Protein AF-0000000078662133 (afdb_homodimer)

Solvent-accessible surface area (backbone atoms only — not comparable to full-atom values): 22809 Å² total; per-residue (Å²): 110,81,47,69,67,54,54,50,53,50,49,49,54,53,48,51,54,55,57,62,44,44,64,54,51,42,32,50,21,58,50,67,66,34,52,68,65,37,36,65,44,33,49,70,75,31,78,30,84,94,81,40,60,20,39,66,54,44,32,52,52,50,56,55,56,46,67,75,57,41,80,42,50,43,60,45,73,27,33,59,37,76,27,55,77,46,99,48,32,32,37,35,42,35,33,34,48,31,41,32,34,39,86,93,38,49,30,36,32,44,34,34,34,47,34,32,34,35,51,58,96,88,39,76,26,46,68,40,75,43,73,24,31,55,34,28,22,40,71,91,46,73,69,62,74,75,44,22,30,39,51,91,97,44,82,60,35,73,52,45,48,58,54,53,32,59,34,37,61,56,48,61,71,44,72,56,51,66,77,86,64,80,71,59,78,67,59,58,89,55,28,55,67,58,54,57,25,69,80,52,66,80,72,79,72,84,80,73,133,115,79,52,68,66,55,54,52,52,49,50,49,54,52,49,51,52,55,55,63,29,45,63,22,47,43,31,50,22,57,48,38,48,25,51,47,65,38,36,51,44,34,50,68,74,33,80,29,83,95,82,40,58,20,40,58,56,43,32,42,52,50,41,48,55,45,60,74,54,40,80,42,50,44,58,42,34,46,71,74,51,77,28,56,79,48,100,47,32,32,36,34,44,35,34,33,48,32,42,33,33,41,73,94,38,41,31,35,32,43,35,35,33,49,34,33,34,35,49,57,94,89,39,77,25,47,71,42,76,43,72,23,33,53,34,30,22,39,71,92,44,77,69,75,75,76,44,21,30,39,52,89,97,44,83,59,37,74,51,47,47,62,54,54,32,60,60,54,61,57,54,60,71,44,71,83,54,80,82,86,64,81,83,74,77,78,59,56,90,55,29,56,65,59,56,55,24,69,81,51,66,79,71,79,74,84,81,75,134

InterPro domains:
  IPR032710 NTF2-like domain superfamily [SSF54427] (6-173)
  IPR037401 SnoaL-like domain [PF13577] (12-129)

Organism: Novosphingobium aromaticivorans (strain ATCC 700278 / DSM 12444 / CCUG 56034 / CIP 105152 / NBRC 16084 / F199) (NCBI:txid279238)

pLDDT: mean 93.34, std 8.86, range [38.06, 98.88]

Secondary structure (DSSP, 8-state):
---HHHHHHHHHHHHHHHHHHHHHHHHHHHHTT-HHHHHTTS-TT-B-GGG-BSHHHHHHHHHHHHHHH-SEEEEEEEEEEEEEEETTEEEEEEEEEEEEEETTEEEEEEEEEEEEEEEETTEEEEEEEEEEEEEEEETTS---SS--B--TTS--B---TTTT-THHHHHHHTTTPPP-SPPPPPPPTT-HHHHHHTTPPPPPP----/---HHHHHHHHHHHHHHHHHHHHHHHHHHHHTT-HHHHHTTS-TT-B-GGG-BSHHHHHHHHHHHHHHH-SEEEEEEEEEEEEEEETTEEEEEEEEEEEEEETTEEEEEEEEEEEEEEEETTEEEEEEEEEEEEEEEETTS---SS--B--TTS--B---TTSS-THHHHHHHTTTPPP-SPPPPPPPTT-HHHHHHTTPPPPPP----

Structure (mmCIF, N/CA/C/O backbone):
data_AF-0000000078662133-model_v1
#
loop_
_entity.id
_entity.type
_entity.pdbx_description
1 polymer 'SnoaL-like domain-containing protein'
#
loop_
_atom_site.group_PDB
_atom_site.id
_atom_site.type_symbol
_atom_site.label_atom_id
_atom_site.label_alt_id
_atom_site.label_comp_id
_atom_site.label_asym_id
_atom_site.label_entity_id
_atom_site.label_seq_id
_atom_site.pdbx_PDB_ins_code
_atom_site.Cartn_x
_atom_site.Cartn_y
_atom_site.Cartn_z
_atom_site.occupancy
_atom_site.B_iso_or_equiv
_atom_site.auth_seq_id
_atom_site.auth_comp_id
_atom_site.auth_asym_id
_atom_site.auth_atom_id
_atom_site.pdbx_PDB_model_num
ATOM 1 N N . MET A 1 1 ? -38.656 -8.828 -2.523 1 42.78 1 MET A N 1
ATOM 2 C CA . MET A 1 1 ? -38.125 -8.148 -1.346 1 42.78 1 MET A CA 1
ATOM 3 C C . MET A 1 1 ? -36.625 -8.133 -1.361 1 42.78 1 MET A C 1
ATOM 5 O O . MET A 1 1 ? -35.969 -9.188 -1.415 1 42.78 1 MET A O 1
ATOM 9 N N . THR A 1 2 ? -36.062 -7.262 -1.891 1 56.56 2 THR A N 1
ATOM 10 C CA . THR A 1 2 ? -34.594 -7.281 -1.978 1 56.56 2 THR A CA 1
ATOM 11 C C . THR A 1 2 ? -33.969 -7.703 -0.646 1 56.56 2 THR A C 1
ATOM 13 O O . THR A 1 2 ? -34.406 -7.23 0.414 1 56.56 2 THR A O 1
ATOM 16 N N . ASP A 1 3 ? -33.469 -8.945 -0.534 1 80.44 3 ASP A N 1
ATOM 17 C CA . ASP A 1 3 ? -32.906 -9.617 0.621 1 80.44 3 ASP A CA 1
ATOM 18 C C . ASP A 1 3 ? -31.984 -8.68 1.406 1 80.44 3 ASP A C 1
ATOM 20 O O . ASP A 1 3 ? -31.094 -8.047 0.832 1 80.44 3 ASP A O 1
ATOM 24 N N . ALA A 1 4 ? -32.656 -8.016 2.564 1 85.62 4 ALA A N 1
ATOM 25 C CA . ALA A 1 4 ? -31.953 -7.125 3.49 1 85.62 4 ALA A CA 1
ATOM 26 C C . ALA A 1 4 ? -30.469 -7.434 3.533 1 85.62 4 ALA A C 1
ATOM 28 O O . ALA A 1 4 ? -29.641 -6.52 3.641 1 85.62 4 ALA A O 1
ATOM 29 N N . SER A 1 5 ? -30.203 -8.578 3.445 1 89.62 5 SER A N 1
ATOM 30 C CA . SER A 1 5 ? -28.812 -8.992 3.447 1 89.62 5 SER A CA 1
ATOM 31 C C . SER A 1 5 ? -28.094 -8.539 2.18 1 89.62 5 SER A C 1
ATOM 33 O O . SER A 1 5 ? -26.938 -8.109 2.232 1 89.62 5 SER A O 1
ATOM 35 N N . LEU A 1 6 ? -28.766 -8.602 1.139 1 91.69 6 LEU A N 1
ATOM 36 C CA . LEU A 1 6 ? -28.188 -8.164 -0.13 1 91.69 6 LEU A CA 1
ATOM 37 C C . LEU A 1 6 ? -28 -6.652 -0.15 1 91.69 6 LEU A C 1
ATOM 39 O O . LEU A 1 6 ? -26.969 -6.164 -0.62 1 91.69 6 LEU A O 1
ATOM 43 N N . LEU A 1 7 ? -28.938 -5.949 0.283 1 93.38 7 LEU A N 1
ATOM 44 C CA . LEU A 1 7 ? -28.844 -4.496 0.349 1 93.38 7 LEU A CA 1
ATOM 45 C C . LEU A 1 7 ? -27.656 -4.07 1.223 1 93.38 7 LEU A C 1
ATOM 47 O O . LEU A 1 7 ? -26.953 -3.111 0.899 1 93.38 7 LEU A O 1
ATOM 51 N N . ALA A 1 8 ? -27.453 -4.75 2.287 1 95.38 8 ALA A N 1
ATOM 52 C CA . ALA A 1 8 ? -26.328 -4.457 3.18 1 95.38 8 ALA A CA 1
ATOM 53 C C . ALA A 1 8 ? -25 -4.707 2.484 1 95.38 8 ALA A C 1
ATOM 55 O O . ALA A 1 8 ? -24.047 -3.953 2.672 1 95.38 8 ALA A O 1
ATOM 56 N N . ARG A 1 9 ? -24.969 -5.762 1.788 1 95.44 9 ARG A N 1
ATOM 57 C CA . ARG A 1 9 ? -23.766 -6.094 1.043 1 95.44 9 ARG A CA 1
ATOM 58 C C . ARG A 1 9 ? -23.469 -5.039 -0.021 1 95.44 9 ARG A C 1
ATOM 60 O O . ARG A 1 9 ? -22.312 -4.656 -0.219 1 95.44 9 ARG A O 1
ATOM 67 N N . ILE A 1 10 ? -24.391 -4.57 -0.696 1 96.12 10 ILE A N 1
ATOM 68 C CA . ILE A 1 10 ? -24.234 -3.527 -1.702 1 96.12 10 ILE A CA 1
ATOM 69 C C . ILE A 1 10 ? -23.828 -2.219 -1.03 1 96.12 10 ILE A C 1
ATOM 71 O O . ILE A 1 10 ? -22.938 -1.518 -1.517 1 96.12 10 ILE A O 1
ATOM 75 N N . ASP A 1 11 ? -24.453 -1.929 0.032 1 97.38 11 ASP A N 1
ATOM 76 C CA . ASP A 1 11 ? -24.109 -0.735 0.796 1 97.38 11 ASP A CA 1
ATOM 77 C C . ASP A 1 11 ? -22.625 -0.753 1.199 1 97.38 11 ASP A C 1
ATOM 79 O O . ASP A 1 11 ? -21.953 0.272 1.133 1 97.38 11 ASP A O 1
ATOM 83 N N . ARG A 1 12 ? -22.172 -1.869 1.597 1 97.44 12 ARG A N 1
ATOM 84 C CA . ARG A 1 12 ? -20.766 -2.002 1.982 1 97.44 12 ARG A CA 1
ATOM 85 C C . ARG A 1 12 ? -19.844 -1.73 0.799 1 97.44 12 ARG A C 1
ATOM 87 O O . ARG A 1 12 ? -18.844 -1.038 0.939 1 97.44 12 ARG A O 1
ATOM 94 N N . LEU A 1 13 ? -20.188 -2.25 -0.332 1 97.88 13 LEU A N 1
ATOM 95 C CA . LEU A 1 13 ? -19.391 -2.021 -1.534 1 97.88 13 LEU A CA 1
ATOM 96 C C . LEU A 1 13 ? -19.406 -0.546 -1.917 1 97.88 13 LEU A C 1
ATOM 98 O O . LEU A 1 13 ? -18.359 0.004 -2.297 1 97.88 13 LEU A O 1
ATOM 102 N N . GLU A 1 14 ? -20.484 0.084 -1.836 1 97.94 14 GLU A N 1
ATOM 103 C CA . GLU A 1 14 ? -20.578 1.515 -2.111 1 97.94 14 GLU A CA 1
ATOM 104 C C . GLU A 1 14 ? -19.766 2.328 -1.109 1 97.94 14 GLU A C 1
ATOM 106 O O . GLU A 1 14 ? -19.109 3.299 -1.481 1 97.94 14 GLU A O 1
ATOM 111 N N . SER A 1 15 ? -19.844 1.918 0.1 1 98.62 15 SER A N 1
ATOM 112 C CA . SER A 1 15 ? -19.109 2.592 1.158 1 98.62 15 SER A CA 1
ATOM 113 C C . SER A 1 15 ? -17.594 2.447 0.952 1 98.62 15 SER A C 1
ATOM 115 O O . SER A 1 15 ? -16.844 3.402 1.15 1 98.62 15 SER A O 1
ATOM 117 N N . LEU A 1 16 ? -17.188 1.259 0.546 1 98.38 16 LEU A N 1
ATOM 118 C CA . LEU A 1 16 ? -15.766 1.037 0.247 1 98.38 16 LEU A CA 1
ATOM 119 C C . LEU A 1 16 ? -15.281 2.014 -0.816 1 98.38 16 LEU A C 1
ATOM 121 O O . LEU A 1 16 ? -14.227 2.631 -0.657 1 98.38 16 LEU A O 1
ATOM 125 N N . ASP A 1 17 ? -16.047 2.148 -1.838 1 97.31 17 ASP A N 1
ATOM 126 C CA . ASP A 1 17 ? -15.648 3.062 -2.904 1 97.31 17 ASP A CA 1
ATOM 127 C C . ASP A 1 17 ? -15.609 4.508 -2.406 1 97.31 17 ASP A C 1
ATOM 129 O O . ASP A 1 17 ? -14.68 5.25 -2.709 1 97.31 17 ASP A O 1
ATOM 133 N N . ALA A 1 18 ? -16.594 4.895 -1.67 1 97.94 18 ALA A N 1
ATOM 134 C CA . ALA A 1 18 ? -16.641 6.25 -1.135 1 97.94 18 ALA A CA 1
ATOM 135 C C . ALA A 1 18 ? -15.453 6.527 -0.231 1 97.94 18 ALA A C 1
ATOM 137 O O . ALA A 1 18 ? -14.828 7.594 -0.32 1 97.94 18 ALA A O 1
ATOM 138 N N . ILE A 1 19 ? -15.102 5.613 0.637 1 98.62 19 ILE A N 1
ATOM 139 C CA . ILE A 1 19 ? -13.984 5.77 1.561 1 98.62 19 ILE A CA 1
ATOM 140 C C . ILE A 1 19 ? -12.672 5.824 0.78 1 98.62 19 ILE A C 1
ATOM 142 O O . ILE A 1 19 ? -11.805 6.645 1.075 1 98.62 19 ILE A O 1
ATOM 146 N N . ARG A 1 20 ? -12.539 4.992 -0.265 1 97.56 20 ARG A N 1
ATOM 147 C CA . ARG A 1 20 ? -11.312 4.969 -1.066 1 97.56 20 ARG A CA 1
ATOM 148 C C . ARG A 1 20 ? -11.094 6.309 -1.76 1 97.56 20 ARG A C 1
ATOM 150 O O . ARG A 1 20 ? -9.953 6.73 -1.96 1 97.56 20 ARG A O 1
ATOM 157 N N . GLN A 1 21 ? -12.109 7.012 -2.078 1 97.12 21 GLN A N 1
ATOM 158 C CA . GLN A 1 21 ? -12 8.289 -2.773 1 97.12 21 GLN A CA 1
ATOM 159 C C . GLN A 1 21 ? -11.578 9.398 -1.818 1 97.12 21 GLN A C 1
ATOM 161 O O . GLN A 1 21 ? -11.102 10.453 -2.254 1 97.12 21 GLN A O 1
ATOM 166 N N . LEU A 1 22 ? -11.742 9.203 -0.533 1 98.44 22 LEU A N 1
ATOM 167 C CA . LEU A 1 22 ? -11.469 10.281 0.413 1 98.44 22 LEU A CA 1
ATOM 168 C C . LEU A 1 22 ? -9.992 10.672 0.382 1 98.44 22 LEU A C 1
ATOM 170 O O . LEU A 1 22 ? -9.656 11.844 0.202 1 98.44 22 LEU A O 1
ATOM 174 N N . PRO A 1 23 ? -9.062 9.758 0.554 1 98.56 23 PRO A N 1
ATOM 175 C CA . PRO A 1 23 ? -7.656 10.172 0.494 1 98.56 23 PRO A CA 1
ATOM 176 C C . PRO A 1 23 ? -7.285 10.805 -0.847 1 98.56 23 PRO A C 1
ATOM 178 O O . PRO A 1 23 ? -6.465 11.727 -0.895 1 98.56 23 PRO A O 1
ATOM 181 N N . ALA A 1 24 ? -7.895 10.312 -1.899 1 97.69 24 ALA A N 1
ATOM 182 C CA . ALA A 1 24 ? -7.633 10.883 -3.217 1 97.69 24 ALA A CA 1
ATOM 183 C C . ALA A 1 24 ? -8.148 12.32 -3.301 1 97.69 24 ALA A C 1
ATOM 185 O O . ALA A 1 24 ? -7.449 13.211 -3.789 1 97.69 24 ALA A O 1
ATOM 186 N N . LYS A 1 25 ? -9.336 12.523 -2.881 1 98.44 25 LYS A N 1
ATOM 187 C CA . LYS A 1 25 ? -9.914 13.867 -2.838 1 98.44 25 LYS A CA 1
ATOM 188 C C . LYS A 1 25 ? -9.094 14.789 -1.936 1 98.44 25 LYS A C 1
ATOM 190 O O . LYS A 1 25 ? -8.859 15.945 -2.277 1 98.44 25 LYS A O 1
ATOM 195 N N . TYR A 1 26 ? -8.68 14.266 -0.844 1 98.38 26 TYR A N 1
ATOM 196 C CA . TYR A 1 26 ? -7.855 15.016 0.096 1 98.38 26 TYR A CA 1
ATOM 197 C C . TYR A 1 26 ? -6.578 15.516 -0.569 1 98.38 26 TYR A C 1
ATOM 199 O O . TYR A 1 26 ? -6.258 16.703 -0.509 1 98.38 26 TYR A O 1
ATOM 207 N N . SER A 1 27 ? -5.879 14.656 -1.193 1 98.25 27 SER A N 1
ATOM 208 C CA . SER A 1 27 ? -4.625 14.984 -1.862 1 98.25 27 SER A CA 1
ATOM 209 C C . SER A 1 27 ? -4.836 16.047 -2.941 1 98.25 27 SER A C 1
ATOM 211 O O . SER A 1 27 ? -4.078 17 -3.027 1 98.25 27 SER A O 1
ATOM 213 N N . LEU A 1 28 ? -5.855 15.844 -3.715 1 97 28 LEU A N 1
ATOM 214 C CA . LEU A 1 28 ? -6.145 16.781 -4.801 1 97 28 LEU A CA 1
ATOM 215 C C . LEU A 1 28 ? -6.449 18.172 -4.258 1 97 28 LEU A C 1
ATOM 217 O O . LEU A 1 28 ? -5.852 19.156 -4.695 1 97 28 LEU A O 1
ATOM 221 N N . ALA A 1 29 ? -7.328 18.219 -3.291 1 96.94 29 ALA A N 1
ATOM 222 C CA . ALA A 1 29 ? -7.695 19.516 -2.703 1 96.94 29 ALA A CA 1
ATOM 223 C C . ALA A 1 29 ? -6.488 20.188 -2.057 1 96.94 29 ALA A C 1
ATOM 225 O O . ALA A 1 29 ? -6.301 21.391 -2.191 1 96.94 29 ALA A O 1
ATOM 226 N N . LEU A 1 30 ? -5.684 19.438 -1.361 1 96.5 30 LEU A N 1
ATOM 227 C CA . LEU A 1 30 ? -4.473 19.922 -0.705 1 96.5 30 LEU A CA 1
ATOM 228 C C . LEU A 1 30 ? -3.477 20.453 -1.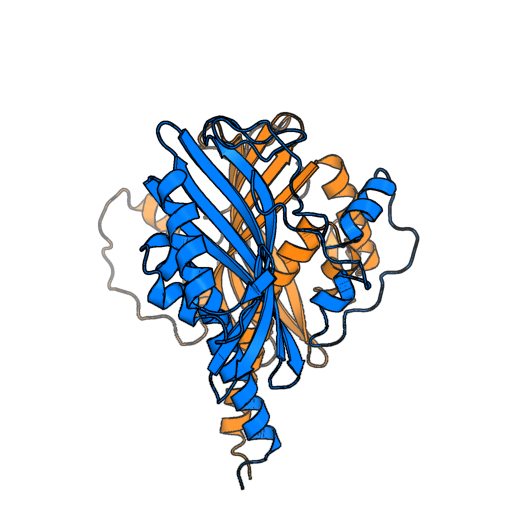728 1 96.5 30 LEU A C 1
ATOM 230 O O . LEU A 1 30 ? -3.012 21.594 -1.609 1 96.5 30 LEU A O 1
ATOM 234 N N . ASP A 1 31 ? -3.211 19.75 -2.73 1 97.06 31 ASP A N 1
ATOM 235 C CA . ASP A 1 31 ? -2.195 20.094 -3.721 1 97.06 31 ASP A CA 1
ATOM 236 C C . ASP A 1 31 ? -2.641 21.281 -4.57 1 97.06 31 ASP A C 1
ATOM 238 O O . ASP A 1 31 ? -1.809 22.062 -5.035 1 97.06 31 ASP A O 1
ATOM 242 N N . MET A 1 32 ? -3.988 21.453 -4.695 1 96.38 32 MET A N 1
ATOM 243 C CA . MET A 1 32 ? -4.531 22.547 -5.488 1 96.38 32 MET A CA 1
ATOM 244 C C . MET A 1 32 ? -4.859 23.75 -4.609 1 96.38 32 MET A C 1
ATOM 246 O O . MET A 1 32 ? -5.34 24.766 -5.098 1 96.38 32 MET A O 1
ATOM 250 N N . ARG A 1 33 ? -4.66 23.625 -3.387 1 95.44 33 ARG A N 1
ATOM 251 C CA . ARG A 1 33 ? -4.883 24.672 -2.398 1 95.44 33 ARG A CA 1
ATOM 252 C C . ARG A 1 33 ? -6.348 25.109 -2.381 1 95.44 33 ARG A C 1
ATOM 254 O O . ARG A 1 33 ? -6.648 26.297 -2.281 1 95.44 33 ARG A O 1
ATOM 261 N N . ASP A 1 34 ? -7.199 24.203 -2.58 1 95.56 34 ASP A N 1
ATOM 262 C CA . ASP A 1 34 ? -8.625 24.453 -2.383 1 95.56 34 ASP A CA 1
ATOM 263 C C . ASP A 1 34 ? -9.047 24.125 -0.95 1 95.56 34 ASP A C 1
ATOM 265 O O . ASP A 1 34 ? -9.484 23.016 -0.656 1 95.56 34 ASP A O 1
ATOM 269 N N . GLY A 1 35 ? -8.953 25.125 -0.087 1 95.44 35 GLY A N 1
ATOM 270 C CA . GLY A 1 35 ? -9.203 24.969 1.335 1 95.44 35 GLY A CA 1
ATOM 271 C C . GLY A 1 35 ? -10.633 24.562 1.64 1 95.44 35 GLY A C 1
ATOM 272 O O . GLY A 1 35 ? -10.883 23.781 2.562 1 95.44 35 GLY A O 1
ATOM 273 N N . ASP A 1 36 ? -11.555 25.047 0.899 1 96.5 36 ASP A N 1
ATOM 274 C CA . ASP A 1 36 ? -12.953 24.703 1.116 1 96.5 36 ASP A CA 1
ATOM 275 C C . ASP A 1 36 ? -13.211 23.234 0.813 1 96.5 36 ASP A C 1
ATOM 277 O O . ASP A 1 36 ? -13.836 22.531 1.609 1 96.5 36 ASP A O 1
ATOM 281 N N . ALA A 1 37 ? -12.727 22.812 -0.317 1 97.19 37 ALA A N 1
ATOM 282 C CA . ALA A 1 37 ? -12.875 21.406 -0.663 1 97.19 37 ALA A CA 1
ATOM 283 C C . ALA A 1 37 ? -12.211 20.516 0.377 1 97.19 37 ALA A C 1
ATOM 285 O O . ALA A 1 37 ? -12.75 19.469 0.75 1 97.19 37 ALA A O 1
ATOM 286 N N . TRP A 1 38 ? -11.102 20.953 0.831 1 96.81 38 TRP A N 1
ATOM 287 C CA . TRP A 1 38 ? -10.305 20.156 1.754 1 96.81 38 TRP A CA 1
ATOM 288 C C . TRP A 1 38 ? -11.016 20 3.094 1 96.81 38 TRP A C 1
ATOM 290 O O . TRP A 1 38 ? -11.188 18.875 3.578 1 96.81 38 TRP A O 1
ATOM 300 N N . VAL A 1 39 ? -11.516 21.062 3.656 1 97.19 39 VAL A N 1
ATOM 301 C CA . VAL A 1 39 ? -12.094 21 4.996 1 97.19 39 VAL A CA 1
ATOM 302 C C . VAL A 1 39 ? -13.453 20.312 4.938 1 97.19 39 VAL A C 1
ATOM 304 O O . VAL A 1 39 ? -13.93 19.781 5.941 1 97.19 39 VAL A O 1
ATOM 307 N N . ASN A 1 40 ? -14.086 20.297 3.793 1 97.88 40 ASN A N 1
ATOM 308 C CA . ASN A 1 40 ? -15.391 19.656 3.654 1 97.88 40 ASN A CA 1
ATOM 309 C C . ASN A 1 40 ? -15.281 18.141 3.588 1 97.88 40 ASN A C 1
ATOM 311 O O . ASN A 1 40 ? -16.297 17.438 3.564 1 97.88 40 ASN A O 1
ATOM 315 N N . LEU A 1 41 ? -14.133 17.656 3.605 1 98.62 41 LEU A N 1
ATOM 316 C CA . LEU A 1 41 ? -13.922 16.219 3.734 1 98.62 41 LEU A CA 1
ATOM 317 C C . LEU A 1 41 ? -14.008 15.789 5.195 1 98.62 41 LEU A C 1
ATOM 319 O O . LEU A 1 41 ? -13.945 14.594 5.496 1 98.62 41 LEU A O 1
ATOM 323 N N . PHE A 1 42 ? -14.164 16.703 6.086 1 98.19 42 PHE A N 1
ATOM 324 C CA . PHE A 1 42 ? -14.32 16.484 7.516 1 98.19 42 PHE A CA 1
ATOM 325 C C . PHE A 1 42 ? -15.703 16.906 7.984 1 98.19 42 PHE A C 1
ATOM 327 O O . PHE A 1 42 ? -16.344 17.75 7.34 1 98.19 42 PHE A O 1
ATOM 334 N N . PRO A 1 43 ? -16.125 16.297 9.133 1 97.81 43 PRO A N 1
ATOM 335 C CA . PRO A 1 43 ? -17.422 16.734 9.672 1 97.81 43 PRO A CA 1
ATOM 336 C C . PRO A 1 43 ? -17.391 18.172 10.18 1 97.81 43 PRO A C 1
ATOM 338 O O . PRO A 1 43 ? -16.312 18.719 10.438 1 97.81 43 PRO A O 1
ATOM 341 N N . GLU A 1 44 ? -18.562 18.719 10.391 1 96.5 44 GLU A N 1
ATOM 342 C CA . GLU A 1 44 ? -18.688 20.109 10.82 1 96.5 44 GLU A CA 1
ATOM 343 C C . GLU A 1 44 ? -18.047 20.328 12.188 1 96.5 44 GLU A C 1
ATOM 345 O O . GLU A 1 44 ? -17.547 21.422 12.477 1 96.5 44 GLU A O 1
ATOM 350 N N . ASP A 1 45 ? -17.984 19.312 12.961 1 95.94 45 ASP A N 1
ATOM 351 C CA . ASP A 1 45 ? -17.469 19.422 14.328 1 95.94 45 ASP A CA 1
ATOM 352 C C . ASP A 1 45 ? -16.031 18.906 14.414 1 95.94 45 ASP A C 1
ATOM 354 O O . ASP A 1 45 ? -15.586 18.484 15.484 1 95.94 45 ASP A O 1
ATOM 358 N N . VAL A 1 46 ? -15.375 18.938 13.328 1 96 46 VAL A N 1
ATOM 359 C CA . VAL A 1 46 ? -13.992 18.453 13.297 1 96 46 VAL A CA 1
ATOM 360 C C . VAL A 1 46 ? -13.172 19.188 14.352 1 96 46 VAL A C 1
ATOM 362 O O . VAL A 1 46 ? -13.32 20.391 14.547 1 96 46 VAL A O 1
ATOM 365 N N . ARG A 1 47 ? -12.352 18.453 15.086 1 91.94 47 ARG A N 1
ATOM 366 C CA . ARG A 1 47 ? -11.438 19.031 16.062 1 91.94 47 ARG A CA 1
ATOM 367 C C . ARG A 1 47 ? -10.156 19.531 15.398 1 91.94 47 ARG A C 1
ATOM 369 O O . ARG A 1 47 ? -9.633 18.875 14.492 1 91.94 47 ARG A O 1
ATOM 376 N N . VAL A 1 48 ? -9.875 20.656 15.898 1 87.38 48 VAL A N 1
ATOM 377 C CA . VAL A 1 48 ? -8.664 21.297 15.383 1 87.38 48 VAL A CA 1
ATOM 378 C C . VAL A 1 48 ? -7.652 21.484 16.5 1 87.38 48 VAL A C 1
ATOM 380 O O . VAL A 1 48 ? -8.023 21.547 17.688 1 87.38 48 VAL A O 1
ATOM 383 N N . GLY A 1 49 ? -6.418 21.344 16.359 1 77.75 49 GLY A N 1
ATOM 384 C CA . GLY A 1 49 ? -5.398 21.609 17.375 1 77.75 49 GLY A CA 1
ATOM 385 C C . GLY A 1 49 ? -5.672 22.859 18.188 1 77.75 49 GLY A C 1
ATOM 386 O O . GLY A 1 49 ? -6.344 23.781 17.719 1 77.75 49 GLY A O 1
ATOM 387 N N . GLY A 1 50 ? -5.191 22.891 19.438 1 81.81 50 GLY A N 1
ATOM 388 C CA . GLY A 1 50 ? -5.32 24.062 20.297 1 81.81 50 GLY A CA 1
ATOM 389 C C . GLY A 1 50 ? -6.707 24.203 20.891 1 81.81 50 GLY A C 1
ATOM 390 O O . GLY A 1 50 ? -7.129 25.328 21.219 1 81.81 50 GLY A O 1
ATOM 391 N N . GLY A 1 51 ? -7.477 23.125 20.766 1 85 51 GLY A N 1
ATOM 392 C CA . GLY A 1 51 ? -8.789 23.125 21.406 1 85 51 GLY A CA 1
ATOM 393 C C . GLY A 1 51 ? -9.867 23.719 20.516 1 85 51 GLY A C 1
ATOM 394 O O . GLY A 1 51 ? -11.023 23.828 20.938 1 85 51 GLY A O 1
ATOM 395 N N . LYS A 1 52 ? -9.562 24.125 19.312 1 90.94 52 LYS A N 1
ATOM 396 C CA . LYS A 1 52 ? -10.539 24.688 18.391 1 90.94 52 LYS A CA 1
ATOM 397 C C . LYS A 1 52 ? -11.312 23.594 17.672 1 90.94 52 LYS A C 1
ATOM 399 O O . LYS A 1 52 ? -10.914 22.422 17.703 1 90.94 52 LYS A O 1
ATOM 404 N N . THR A 1 53 ? -12.5 24.047 17.203 1 94.19 53 THR A N 1
ATOM 405 C CA . THR A 1 53 ? -13.352 23.109 16.469 1 94.19 53 THR A CA 1
ATOM 406 C C . THR A 1 53 ? -14 23.797 15.273 1 94.19 53 THR A C 1
ATOM 408 O O . THR A 1 53 ? -14.133 25.031 15.258 1 94.19 53 THR A O 1
ATOM 411 N N . GLY A 1 54 ? -14.273 22.922 14.258 1 96.44 54 GLY A N 1
ATOM 412 C CA . GLY A 1 54 ? -15.047 23.406 13.133 1 96.44 54 GLY A CA 1
ATOM 413 C C . GLY A 1 54 ? -14.227 23.562 11.867 1 96.44 54 GLY A C 1
ATOM 414 O O . GLY A 1 54 ? -13.008 23.75 11.93 1 96.44 54 GLY A O 1
ATOM 415 N N . ARG A 1 55 ? -14.922 23.578 10.742 1 96.62 55 ARG A N 1
ATOM 416 C CA . ARG A 1 55 ? -14.289 23.625 9.422 1 96.62 55 ARG A CA 1
ATOM 417 C C . ARG A 1 55 ? -13.586 24.953 9.203 1 96.62 55 ARG A C 1
ATOM 419 O O . ARG A 1 55 ? -12.523 25 8.586 1 96.62 55 ARG A O 1
ATOM 426 N N . LYS A 1 56 ? -14.172 26 9.703 1 96.5 56 LYS A N 1
ATOM 427 C CA . LYS A 1 56 ? -13.531 27.297 9.547 1 96.5 56 LYS A CA 1
ATOM 428 C C . LYS A 1 56 ? -12.18 27.344 10.25 1 96.5 56 LYS A C 1
ATOM 430 O O . LYS A 1 56 ? -11.195 27.828 9.695 1 96.5 56 LYS A O 1
ATOM 435 N N . ALA A 1 57 ? -12.164 26.875 11.461 1 95.06 57 ALA A N 1
ATOM 436 C CA . ALA A 1 57 ? -10.906 26.828 12.203 1 95.06 57 ALA A CA 1
ATOM 437 C C . ALA A 1 57 ? -9.875 25.969 11.477 1 95.06 57 ALA A C 1
ATOM 439 O O . ALA A 1 57 ? -8.695 26.328 11.414 1 95.06 57 ALA A O 1
ATOM 440 N N . LEU A 1 58 ? -10.273 24.859 10.961 1 94.56 58 LEU A N 1
ATOM 441 C CA . LEU A 1 58 ? -9.375 23.969 10.234 1 94.56 58 LEU A CA 1
ATOM 442 C C . LEU A 1 58 ? -8.867 24.641 8.961 1 94.56 58 LEU A C 1
ATOM 444 O O . LEU A 1 58 ? -7.695 24.5 8.602 1 94.56 58 LEU A O 1
ATOM 448 N N . ARG A 1 59 ? -9.727 25.344 8.32 1 95.31 59 ARG A N 1
ATOM 449 C CA . ARG A 1 59 ? -9.32 26.047 7.105 1 95.31 59 ARG A CA 1
ATOM 450 C C . ARG A 1 59 ? -8.281 27.125 7.41 1 95.31 59 ARG A C 1
ATOM 452 O O . ARG A 1 59 ? -7.332 27.297 6.648 1 95.31 59 ARG A O 1
ATOM 459 N N . ASP A 1 60 ? -8.484 27.844 8.453 1 92.88 60 ASP A N 1
ATOM 460 C CA . ASP A 1 60 ? -7.52 28.859 8.852 1 92.88 60 ASP A CA 1
ATOM 461 C C . ASP A 1 60 ? -6.145 28.234 9.109 1 92.88 60 ASP A C 1
ATOM 463 O O . ASP A 1 60 ? -5.121 28.797 8.719 1 92.88 60 ASP A O 1
ATOM 467 N N . TRP A 1 61 ? -6.207 27.188 9.812 1 87.81 61 TRP A N 1
ATOM 468 C CA . TRP A 1 61 ? -4.969 26.453 10.055 1 87.81 61 TRP A CA 1
ATOM 469 C C . TRP A 1 61 ? -4.316 26.047 8.734 1 87.81 61 TRP A C 1
ATOM 471 O O . TRP A 1 61 ? -3.102 26.188 8.562 1 87.81 61 TRP A O 1
ATOM 481 N N . PHE A 1 62 ? -5.051 25.516 7.832 1 88.31 62 PHE A N 1
ATOM 482 C CA . PHE A 1 62 ? -4.617 25.125 6.496 1 88.31 62 PHE A CA 1
ATOM 483 C C . PHE A 1 62 ? -3.936 26.281 5.777 1 88.31 62 PHE A C 1
ATOM 485 O O . PHE A 1 62 ? -2.828 26.125 5.254 1 88.31 62 PHE A O 1
ATOM 492 N N . ASP A 1 63 ? -4.535 27.375 5.754 1 88.31 63 ASP A N 1
ATOM 493 C CA . ASP A 1 63 ? -4.035 28.547 5.055 1 88.31 63 ASP A CA 1
ATOM 494 C C . ASP A 1 63 ? -2.711 29.031 5.652 1 88.31 63 ASP A C 1
ATOM 496 O O . ASP A 1 63 ? -1.779 29.375 4.918 1 88.31 63 ASP A O 1
ATOM 500 N N . GLU A 1 64 ? -2.68 28.984 6.902 1 83.88 64 GLU A N 1
ATOM 501 C CA . GLU A 1 64 ? -1.476 29.453 7.586 1 83.88 64 GLU A CA 1
ATOM 502 C C . GLU A 1 64 ? -0.309 28.5 7.359 1 83.88 64 GLU A C 1
ATOM 504 O O . GLU A 1 64 ? 0.801 28.922 7.039 1 83.88 64 GLU A O 1
ATOM 509 N N . THR A 1 65 ? -0.517 27.281 7.504 1 79.56 65 THR A N 1
ATOM 510 C CA . THR A 1 65 ? 0.539 26.281 7.469 1 79.56 65 THR A CA 1
ATOM 511 C C . THR A 1 65 ? 1.078 26.109 6.051 1 79.56 65 THR A C 1
ATOM 513 O O . THR A 1 65 ? 2.293 26.078 5.844 1 79.56 65 THR A O 1
ATOM 516 N N . HIS A 1 66 ? 0.301 26.109 5.039 1 81.38 66 HIS A N 1
ATOM 517 C CA . HIS A 1 66 ? 0.734 25.781 3.686 1 81.38 66 HIS A CA 1
ATOM 518 C C . HIS A 1 66 ? 1.34 27 2.994 1 81.38 66 HIS A C 1
ATOM 520 O O . HIS A 1 66 ? 2.146 26.859 2.072 1 81.38 66 HIS A O 1
ATOM 526 N N . SER A 1 67 ? 0.992 28.156 3.441 1 79.62 67 SER A N 1
ATOM 527 C CA . SER A 1 67 ? 1.548 29.359 2.83 1 79.62 67 SER A CA 1
ATOM 528 C C . SER A 1 67 ? 2.979 29.609 3.299 1 79.62 67 SER A C 1
ATOM 530 O O . SER A 1 67 ? 3.777 30.203 2.58 1 79.62 67 SER A O 1
ATOM 532 N N . MET A 1 68 ? 3.363 29.109 4.371 1 77.75 68 MET A N 1
ATOM 533 C CA . MET A 1 68 ? 4.66 29.406 4.965 1 77.75 68 MET A CA 1
ATOM 534 C C . MET A 1 68 ? 5.711 28.391 4.535 1 77.75 68 MET A C 1
ATOM 536 O O . MET A 1 68 ? 6.895 28.719 4.418 1 77.75 68 MET A O 1
ATOM 540 N N . GLN A 1 69 ? 5.262 27.297 4.141 1 79.25 69 GLN A N 1
ATOM 541 C CA . GLN A 1 69 ? 6.242 26.203 4.113 1 79.25 69 GLN A CA 1
ATOM 542 C C . GLN A 1 69 ? 6.441 25.688 2.691 1 79.25 69 GLN A C 1
ATOM 544 O O . GLN A 1 69 ? 7.523 25.219 2.348 1 79.25 69 GLN A O 1
ATOM 549 N N . PHE A 1 70 ? 5.387 25.844 1.852 1 90.94 70 PHE A N 1
ATOM 550 C CA . PHE A 1 70 ? 5.453 25.094 0.602 1 90.94 70 PHE A CA 1
ATOM 551 C C . PHE A 1 70 ? 5.117 25.984 -0.583 1 90.94 70 PHE A C 1
ATOM 553 O O . PHE A 1 70 ? 4.059 26.625 -0.607 1 90.94 70 PHE A O 1
ATOM 560 N N . ASP A 1 71 ? 5.965 25.984 -1.581 1 93.62 71 ASP A N 1
ATOM 561 C CA . ASP A 1 71 ? 5.652 26.578 -2.873 1 93.62 71 ASP A CA 1
ATOM 562 C C . ASP A 1 71 ? 4.699 25.703 -3.676 1 93.62 71 ASP A C 1
ATOM 564 O O . ASP A 1 71 ? 3.793 26.203 -4.34 1 93.62 71 ASP A O 1
ATOM 568 N N . GLY A 1 72 ? 4.871 24.422 -3.637 1 95.31 72 GLY A N 1
ATOM 569 C CA . GLY A 1 72 ? 4.047 23.391 -4.262 1 95.31 72 GLY A CA 1
ATOM 570 C C . GLY A 1 72 ? 4.199 22.031 -3.621 1 95.31 72 GLY A C 1
ATOM 571 O O . GLY A 1 72 ? 5.207 21.75 -2.967 1 95.31 72 GLY A O 1
ATOM 572 N N . THR A 1 73 ? 3.162 21.281 -3.777 1 96.81 73 THR A N 1
ATOM 573 C CA . THR A 1 73 ? 3.191 19.938 -3.193 1 96.81 73 THR A CA 1
ATOM 574 C C . THR A 1 73 ? 2.521 18.938 -4.121 1 96.81 73 THR A C 1
ATOM 576 O O . THR A 1 73 ? 1.755 19.312 -5.008 1 96.81 73 THR A O 1
ATOM 579 N N . SER A 1 74 ? 2.861 17.734 -3.945 1 98.06 74 SER A N 1
ATOM 580 C CA . SER A 1 74 ? 2.162 16.594 -4.52 1 98.06 74 SER A CA 1
ATOM 581 C C . SER A 1 74 ? 2.104 15.43 -3.537 1 98.06 74 SER A C 1
ATOM 583 O O . SER A 1 74 ? 3.107 15.094 -2.904 1 98.06 74 SER A O 1
ATOM 585 N N . HIS A 1 75 ? 0.913 14.844 -3.361 1 97.94 75 HIS A N 1
ATOM 586 C CA . HIS A 1 75 ? 0.684 13.711 -2.463 1 97.94 75 HIS A CA 1
ATOM 587 C C . HIS A 1 75 ? 0.153 12.5 -3.223 1 97.94 75 HIS A C 1
ATOM 589 O O . HIS A 1 75 ? -1.016 12.477 -3.615 1 97.94 75 HIS A O 1
ATOM 595 N N . HIS A 1 76 ? 1.019 11.516 -3.42 1 97.69 76 HIS A N 1
ATOM 596 C CA . HIS A 1 76 ? 0.671 10.305 -4.145 1 97.69 76 HIS A CA 1
ATOM 597 C C . HIS A 1 76 ? 0.199 9.211 -3.191 1 97.69 76 HIS A C 1
ATOM 599 O O . HIS A 1 76 ? 0.99 8.672 -2.41 1 97.69 76 HIS A O 1
ATOM 605 N N . ILE A 1 77 ? -1.047 8.914 -3.311 1 96.75 77 ILE A N 1
ATOM 606 C CA . ILE A 1 77 ? -1.65 7.945 -2.404 1 96.75 77 ILE A CA 1
ATOM 607 C C . ILE A 1 77 ? -1.5 6.539 -2.979 1 96.75 77 ILE A C 1
ATOM 609 O O . ILE A 1 77 ? -1.57 6.348 -4.195 1 96.75 77 ILE A O 1
ATOM 613 N N . GLY A 1 78 ? -1.247 5.543 -2.078 1 94 78 GLY A N 1
ATOM 614 C CA . GLY A 1 78 ? -1.164 4.156 -2.512 1 94 78 GLY A CA 1
ATOM 615 C C . GLY A 1 78 ? -1.333 3.164 -1.376 1 94 78 GLY A C 1
ATOM 616 O O . GLY A 1 78 ? -1.069 3.49 -0.217 1 94 78 GLY A O 1
ATOM 617 N N . GLY A 1 79 ? -1.805 1.937 -1.729 1 93.88 79 GLY A N 1
ATOM 618 C CA . GLY A 1 79 ? -1.957 0.905 -0.716 1 93.88 79 GLY A CA 1
ATOM 619 C C . GLY A 1 79 ? -2.955 1.274 0.365 1 93.88 79 GLY A C 1
ATOM 620 O O . GLY A 1 79 ? -2.572 1.75 1.436 1 93.88 79 GLY A O 1
ATOM 621 N N . HIS A 1 80 ? -4.211 1.014 0.223 1 98 80 HIS A N 1
ATOM 622 C CA . HIS A 1 80 ? -5.258 1.411 1.16 1 98 80 HIS A CA 1
ATOM 623 C C . HIS A 1 80 ? -5.922 0.193 1.791 1 98 80 HIS A C 1
ATOM 625 O O . HIS A 1 80 ? -6.621 -0.561 1.108 1 98 80 HIS A O 1
ATOM 631 N N . VAL A 1 81 ? -5.609 0.017 3.088 1 98.69 81 VAL A N 1
ATOM 632 C CA . VAL A 1 81 ? -6.312 -0.987 3.883 1 98.69 81 VAL A CA 1
ATOM 633 C C . VAL A 1 81 ? -7.527 -0.357 4.555 1 98.69 81 VAL A C 1
ATOM 635 O O . VAL A 1 81 ? -7.426 0.708 5.168 1 98.69 81 VAL A O 1
ATOM 638 N N . ILE A 1 82 ? -8.703 -0.985 4.43 1 98.75 82 ILE A N 1
ATOM 639 C CA . ILE A 1 82 ? -9.938 -0.479 5.023 1 98.75 82 ILE A CA 1
ATOM 640 C C . ILE A 1 82 ? -10.625 -1.59 5.809 1 98.75 82 ILE A C 1
ATOM 642 O O . ILE A 1 82 ? -10.875 -2.672 5.273 1 98.75 82 ILE A O 1
ATOM 646 N N . ASP A 1 83 ? -10.883 -1.347 7.062 1 98.62 83 ASP A N 1
ATOM 647 C CA . ASP A 1 83 ? -11.656 -2.221 7.938 1 98.62 83 ASP A CA 1
ATOM 648 C C . ASP A 1 83 ? -12.898 -1.505 8.469 1 98.62 83 ASP A C 1
ATOM 650 O O . ASP A 1 83 ? -12.797 -0.415 9.039 1 98.62 83 ASP A O 1
ATOM 654 N N . PHE A 1 84 ? -14.047 -2.172 8.312 1 98.62 84 PHE A N 1
ATOM 655 C CA . PHE A 1 84 ? -15.266 -1.604 8.891 1 98.62 84 PHE A CA 1
ATOM 656 C C . PHE A 1 84 ? -15.391 -1.979 10.359 1 98.62 84 PHE A C 1
ATOM 658 O O . PHE A 1 84 ? -15.18 -3.135 10.734 1 98.62 84 PHE A O 1
ATOM 665 N N . ASP A 1 85 ? -15.695 -0.998 11.172 1 98.25 85 ASP A N 1
ATOM 666 C CA . ASP A 1 85 ? -16.062 -1.232 12.57 1 98.25 85 ASP A CA 1
ATOM 667 C C . ASP A 1 85 ? -17.547 -1.565 12.695 1 98.25 85 ASP A C 1
ATOM 669 O O . ASP A 1 85 ? -17.922 -2.404 13.516 1 98.25 85 ASP A O 1
ATOM 673 N N . ASP A 1 86 ? -18.297 -0.91 11.992 1 98 86 ASP A N 1
ATOM 674 C CA . ASP A 1 86 ? -19.734 -1.079 11.789 1 98 86 ASP A CA 1
ATOM 675 C C . ASP A 1 86 ? -20.188 -0.411 10.492 1 98 86 ASP A C 1
ATOM 677 O O . ASP A 1 86 ? -19.375 0.123 9.742 1 98 86 ASP A O 1
ATOM 681 N N . PRO A 1 87 ? -21.406 -0.466 10.133 1 97.44 87 PRO A N 1
ATOM 682 C CA . PRO A 1 87 ? -21.812 0.017 8.812 1 97.44 87 PRO A CA 1
ATOM 683 C C . PRO A 1 87 ? -21.531 1.501 8.609 1 97.44 87 PRO A C 1
ATOM 685 O O . PRO A 1 87 ? -21.453 1.968 7.469 1 97.44 87 PRO A O 1
ATOM 688 N N . ASP A 1 88 ? -21.312 2.234 9.688 1 98.62 88 ASP A N 1
ATOM 689 C CA . ASP A 1 88 ? -21.156 3.678 9.539 1 98.62 88 ASP A CA 1
ATOM 690 C C . ASP A 1 88 ? -19.812 4.141 10.102 1 98.62 88 ASP A C 1
ATOM 692 O O . ASP A 1 88 ? -19.547 5.344 10.195 1 98.62 88 ASP A O 1
ATOM 696 N N . HIS A 1 89 ? -19 3.297 10.523 1 98.81 89 HIS A N 1
ATOM 697 C CA . HIS A 1 89 ? -17.672 3.582 11.031 1 98.81 89 HIS A CA 1
ATOM 698 C C . HIS A 1 89 ? -16.641 2.609 10.469 1 98.81 89 HIS A C 1
ATOM 700 O O . HIS A 1 89 ? -16.906 1.408 10.375 1 98.81 89 HIS A O 1
ATOM 706 N N . ALA A 1 90 ? -15.555 3.145 10.031 1 98.81 90 ALA A N 1
ATOM 707 C CA . ALA A 1 90 ? -14.445 2.348 9.508 1 98.81 90 ALA A CA 1
ATOM 708 C C . ALA A 1 90 ? -13.102 2.969 9.867 1 98.81 90 ALA A C 1
ATOM 710 O O . ALA A 1 90 ? -13.047 4.109 10.336 1 98.81 90 ALA A O 1
ATOM 711 N N . GLN A 1 91 ? -12.055 2.221 9.758 1 98.62 91 GLN A N 1
ATOM 712 C CA . GLN A 1 91 ? -10.688 2.697 9.883 1 98.62 91 GLN A CA 1
ATOM 713 C C . GLN A 1 91 ? -9.836 2.277 8.688 1 98.62 91 GLN A C 1
ATOM 715 O O . GLN A 1 91 ? -10.195 1.346 7.965 1 98.62 91 GLN A O 1
ATOM 720 N N . GLY A 1 92 ? -8.766 2.984 8.5 1 98.62 92 GLY A N 1
ATOM 721 C CA . GLY A 1 92 ? -7.922 2.67 7.359 1 98.62 92 GLY A CA 1
ATOM 722 C C . GLY A 1 92 ? -6.48 3.107 7.539 1 98.62 92 GLY A C 1
ATOM 723 O O . GLY A 1 92 ? -6.195 3.994 8.344 1 98.62 92 GLY A O 1
ATOM 724 N N . VAL A 1 93 ? -5.602 2.42 6.914 1 98.75 93 VAL A N 1
ATOM 725 C CA . VAL A 1 93 ? -4.211 2.818 6.73 1 98.75 93 VAL A CA 1
ATOM 726 C C . VAL A 1 93 ? -3.926 3.025 5.242 1 98.75 93 VAL A C 1
ATOM 728 O O . VAL A 1 93 ? -4.234 2.162 4.418 1 98.75 93 VAL A O 1
ATOM 731 N N . VAL A 1 94 ? -3.406 4.191 4.887 1 98.56 94 VAL A N 1
ATOM 732 C CA . VAL A 1 94 ? -3.104 4.492 3.49 1 98.56 94 VAL A CA 1
ATOM 733 C C . VAL A 1 94 ? -1.723 5.137 3.391 1 98.56 94 VAL A C 1
ATOM 735 O O . VAL A 1 94 ? -1.371 5.996 4.199 1 98.56 94 VAL A O 1
ATOM 738 N N . TYR A 1 95 ? -0.934 4.66 2.439 1 98.5 95 TYR A N 1
ATOM 739 C CA . TYR A 1 95 ? 0.398 5.207 2.211 1 98.5 95 TYR A CA 1
ATOM 740 C C . TYR A 1 95 ? 0.326 6.48 1.375 1 98.5 95 TYR A C 1
ATOM 742 O O . TYR A 1 95 ? -0.603 6.66 0.583 1 98.5 95 TYR A O 1
ATOM 750 N N . SER A 1 96 ? 1.252 7.312 1.57 1 98.44 96 SER A N 1
ATOM 751 C CA . SER A 1 96 ? 1.396 8.539 0.793 1 98.44 96 SER A CA 1
ATOM 752 C C . SER A 1 96 ? 2.861 8.844 0.505 1 98.44 96 SER A C 1
ATOM 754 O O . SER A 1 96 ? 3.684 8.891 1.423 1 98.44 96 SER A O 1
ATOM 756 N N . LYS A 1 97 ? 3.223 8.922 -0.725 1 97.94 97 LYS A N 1
ATOM 757 C CA . LYS A 1 97 ? 4.523 9.391 -1.194 1 97.94 97 LYS A CA 1
ATOM 758 C C . LYS A 1 97 ? 4.445 10.836 -1.682 1 97.94 97 LYS A C 1
ATOM 760 O O . LYS A 1 97 ? 3.783 11.125 -2.68 1 97.94 97 LYS A O 1
ATOM 765 N N . ASN A 1 98 ? 5.18 11.703 -0.961 1 98.19 98 ASN A N 1
ATOM 766 C CA . ASN A 1 98 ? 4.922 13.125 -1.162 1 98.19 98 ASN A CA 1
ATOM 767 C C . ASN A 1 98 ? 6.172 13.852 -1.649 1 98.19 98 ASN A C 1
ATOM 769 O O . ASN A 1 98 ? 7.293 13.414 -1.397 1 98.19 98 ASN A O 1
ATOM 773 N N . GLU A 1 99 ? 5.918 14.922 -2.391 1 98.06 99 GLU A N 1
ATOM 774 C CA . GLU A 1 99 ? 6.941 15.875 -2.801 1 98.06 99 GLU A CA 1
ATOM 775 C C . GLU A 1 99 ? 6.531 17.312 -2.465 1 98.06 99 GLU A C 1
ATOM 777 O O . GLU A 1 99 ? 5.363 17.672 -2.619 1 98.06 99 GLU A O 1
ATOM 782 N N . HIS A 1 100 ? 7.488 18.031 -1.924 1 96.81 100 HIS A N 1
ATOM 783 C CA . HIS A 1 100 ? 7.289 19.422 -1.529 1 96.81 100 HIS A CA 1
ATOM 784 C C . HIS A 1 100 ? 8.383 20.312 -2.09 1 96.81 100 HIS A C 1
ATOM 786 O O . HIS A 1 100 ? 9.57 20.031 -1.915 1 96.81 100 HIS A O 1
ATOM 792 N N . GLU A 1 101 ? 7.945 21.344 -2.793 1 96.5 101 GLU A N 1
ATOM 793 C CA . GLU A 1 101 ? 8.867 22.422 -3.107 1 96.5 101 GLU A CA 1
ATOM 794 C C . GLU A 1 101 ? 8.977 23.406 -1.951 1 96.5 101 GLU A C 1
ATOM 796 O O . GLU A 1 101 ? 7.988 24.047 -1.585 1 96.5 101 GLU A O 1
ATOM 801 N N . CYS A 1 102 ? 10.133 23.469 -1.356 1 94.31 102 CYS A N 1
ATOM 802 C CA . CYS A 1 102 ? 10.406 24.312 -0.199 1 94.31 102 CYS A CA 1
ATOM 803 C C . CYS A 1 102 ? 11.562 25.266 -0.48 1 94.31 102 CYS A C 1
ATOM 805 O O . CYS A 1 102 ? 12.68 25.047 -0.008 1 94.31 102 CYS A O 1
ATOM 807 N N . GLY A 1 103 ? 11.219 26.391 -1.12 1 92.94 103 GLY A N 1
ATOM 808 C CA . GLY A 1 103 ? 12.289 27.281 -1.524 1 92.94 103 GLY A CA 1
ATOM 809 C C . GLY A 1 103 ? 13.312 26.609 -2.422 1 92.94 103 GLY A C 1
ATOM 810 O O . GLY A 1 103 ? 12.977 26.125 -3.504 1 92.94 103 GLY A O 1
ATOM 811 N N . ALA A 1 104 ? 14.484 26.453 -1.852 1 93.12 104 ALA A N 1
ATOM 812 C CA . ALA A 1 104 ? 15.57 25.938 -2.676 1 93.12 104 ALA A CA 1
ATOM 813 C C . ALA A 1 104 ? 15.703 24.422 -2.547 1 93.12 104 ALA A C 1
ATOM 815 O O . ALA A 1 104 ? 16.5 23.797 -3.25 1 93.12 104 ALA A O 1
ATOM 816 N N . GLU A 1 105 ? 14.828 23.844 -1.712 1 95.25 105 GLU A N 1
ATOM 817 C CA . GLU A 1 105 ? 14.922 22.406 -1.494 1 95.25 105 GLU A CA 1
ATOM 818 C C . GLU A 1 105 ? 13.688 21.688 -2.025 1 95.25 105 GLU A C 1
ATOM 820 O O . GLU A 1 105 ? 12.57 22.203 -1.939 1 95.25 105 GLU A O 1
ATOM 825 N N . TRP A 1 106 ? 13.93 20.562 -2.631 1 97.25 106 TRP A N 1
ATOM 826 C CA . TRP A 1 106 ? 12.891 19.609 -3.018 1 97.25 106 TRP A CA 1
ATOM 827 C C . TRP A 1 106 ? 12.805 18.469 -2.02 1 97.25 106 TRP A C 1
ATOM 829 O O . TRP A 1 106 ? 13.609 17.531 -2.068 1 97.25 106 TRP A O 1
ATOM 839 N N . VAL A 1 107 ? 11.773 18.578 -1.229 1 97.31 107 VAL A N 1
ATOM 840 C CA . VAL A 1 107 ? 11.695 17.641 -0.114 1 97.31 107 VAL A CA 1
ATOM 841 C C . VAL A 1 107 ? 10.805 16.469 -0.492 1 97.31 107 VAL A C 1
ATOM 843 O O . VAL A 1 107 ? 9.617 16.641 -0.789 1 97.31 107 VAL A O 1
ATOM 846 N N . ILE A 1 108 ? 11.391 15.234 -0.48 1 98 108 ILE A N 1
ATOM 847 C CA . ILE A 1 108 ? 10.648 13.992 -0.658 1 98 108 ILE A CA 1
ATOM 848 C C . ILE A 1 108 ? 10.273 13.414 0.706 1 98 108 ILE A C 1
ATOM 850 O O . ILE A 1 108 ? 10.969 13.656 1.698 1 98 108 ILE A O 1
ATOM 854 N N . MET A 1 109 ? 9.125 12.742 0.697 1 97.94 109 MET A N 1
ATOM 855 C CA . MET A 1 109 ? 8.578 12.25 1.958 1 97.94 109 MET A CA 1
ATOM 856 C C . MET A 1 109 ? 7.816 10.945 1.749 1 97.94 109 MET A C 1
ATOM 858 O O . MET A 1 109 ? 7.066 10.805 0.783 1 97.94 109 MET A O 1
ATOM 862 N N . GLN A 1 110 ? 8.133 9.969 2.631 1 98.25 110 GLN A N 1
ATOM 863 C CA . GLN A 1 110 ? 7.305 8.773 2.758 1 98.25 110 GLN A CA 1
ATOM 864 C C . GLN A 1 110 ? 6.562 8.758 4.09 1 98.25 110 GLN A C 1
ATOM 866 O O . GLN A 1 110 ? 7.156 9.016 5.141 1 98.25 110 GLN A O 1
ATOM 871 N N . MET A 1 111 ? 5.301 8.547 4.023 1 98.12 111 MET A N 1
ATOM 872 C CA . MET A 1 111 ? 4.477 8.5 5.227 1 98.12 111 MET A CA 1
ATOM 873 C C . MET A 1 111 ? 3.273 7.582 5.023 1 98.12 111 MET A C 1
ATOM 875 O O . MET A 1 111 ? 3.117 6.984 3.957 1 98.12 111 MET A O 1
ATOM 879 N N . MET A 1 112 ? 2.539 7.34 6.113 1 98.19 112 MET A N 1
ATOM 880 C CA . MET A 1 112 ? 1.202 6.754 6.059 1 98.19 112 MET A CA 1
ATOM 881 C C . MET A 1 112 ? 0.232 7.531 6.941 1 98.19 112 MET A C 1
ATOM 883 O O . MET A 1 112 ? 0.653 8.305 7.805 1 98.19 112 MET A O 1
ATOM 887 N N . TYR A 1 113 ? -1.028 7.387 6.609 1 98.19 113 TYR A N 1
ATOM 888 C CA . TYR A 1 113 ? -2.098 7.887 7.469 1 98.19 113 TYR A CA 1
ATOM 889 C C . TYR A 1 113 ? -2.844 6.734 8.133 1 98.19 113 TYR A C 1
ATOM 891 O O . TYR A 1 113 ? -3.127 5.719 7.496 1 98.19 113 TYR A O 1
ATOM 899 N N . PHE A 1 114 ? -3.029 6.883 9.406 1 98.5 114 PHE A N 1
ATOM 900 C CA . PHE A 1 114 ? -4.051 6.102 10.094 1 98.5 114 PHE A CA 1
ATOM 901 C C . PHE A 1 114 ? -5.336 6.906 10.25 1 98.5 114 PHE A C 1
ATOM 903 O O . PHE A 1 114 ? -5.379 7.875 11.008 1 98.5 114 PHE A O 1
ATOM 910 N N . ASP A 1 115 ? -6.418 6.43 9.578 1 98.38 115 ASP A N 1
ATOM 911 C CA . ASP A 1 115 ? -7.652 7.203 9.469 1 98.38 115 ASP A CA 1
ATOM 912 C C . ASP A 1 115 ? -8.797 6.512 10.203 1 98.38 115 ASP A C 1
ATOM 914 O O . ASP A 1 115 ? -8.891 5.281 10.203 1 98.38 115 ASP A O 1
ATOM 918 N N . GLN A 1 116 ? -9.648 7.336 10.742 1 98.44 116 GLN A N 1
ATOM 919 C CA . GLN A 1 116 ? -10.992 6.949 11.164 1 98.44 116 GLN A CA 1
ATOM 920 C C . GLN A 1 116 ? -12.047 7.613 10.289 1 98.44 116 GLN A C 1
ATOM 922 O O . GLN A 1 116 ? -12.016 8.828 10.07 1 98.44 116 GLN A O 1
ATOM 927 N N . TYR A 1 117 ? -12.93 6.801 9.797 1 98.81 117 TYR A N 1
ATOM 928 C CA . TYR A 1 117 ? -13.984 7.289 8.914 1 98.81 117 TYR A CA 1
ATOM 929 C C . TYR A 1 117 ? -15.352 7.195 9.586 1 98.81 117 TYR A C 1
ATOM 931 O O . TYR A 1 117 ? -15.594 6.273 10.375 1 98.81 117 TYR A O 1
ATOM 939 N N . GLU A 1 118 ? -16.219 8.102 9.219 1 98.81 118 GLU A N 1
ATOM 940 C CA . GLU A 1 118 ? -17.594 8.109 9.727 1 98.81 118 GLU A CA 1
ATOM 941 C C . GLU A 1 118 ? -18.578 8.555 8.648 1 98.81 118 GLU A C 1
ATOM 943 O O . GLU A 1 118 ? -18.312 9.516 7.914 1 98.81 118 GLU A O 1
ATOM 948 N N . ARG A 1 119 ? -19.625 7.852 8.562 1 98.75 119 ARG A N 1
ATOM 949 C CA . ARG A 1 119 ? -20.703 8.258 7.68 1 98.75 119 ARG A CA 1
ATOM 950 C C . ARG A 1 119 ? -21.734 9.102 8.43 1 98.75 119 ARG A C 1
ATOM 952 O O . ARG A 1 119 ? -22.281 8.672 9.453 1 98.75 119 ARG A O 1
ATOM 959 N N . ILE A 1 120 ? -21.984 10.273 7.969 1 98.19 120 ILE A N 1
ATOM 960 C CA . ILE A 1 120 ? -22.969 11.195 8.531 1 98.19 120 ILE A CA 1
ATOM 961 C C . ILE A 1 120 ? -23.938 11.625 7.438 1 98.19 120 ILE A C 1
ATOM 963 O O . ILE A 1 120 ? -23.531 12.219 6.43 1 98.19 120 ILE A O 1
ATOM 967 N N . ASP A 1 121 ? -25.188 11.32 7.605 1 96.81 121 ASP A N 1
ATOM 968 C CA . ASP A 1 121 ? -26.25 11.672 6.668 1 96.81 121 ASP A CA 1
ATOM 969 C C . ASP A 1 121 ? -25.922 11.195 5.258 1 96.81 121 ASP A C 1
ATOM 971 O O . ASP A 1 121 ? -26.016 11.969 4.297 1 96.81 121 ASP A O 1
ATOM 975 N N . GLY A 1 122 ? -25.359 10.07 5.156 1 96.88 122 GLY A N 1
ATOM 976 C CA . GLY A 1 122 ? -25.141 9.406 3.879 1 96.88 122 GLY A CA 1
ATOM 977 C C . GLY A 1 122 ? -23.812 9.727 3.246 1 96.88 122 GLY A C 1
ATOM 978 O O . GLY A 1 122 ? -23.469 9.203 2.184 1 96.88 122 GLY A O 1
ATOM 979 N N . ARG A 1 123 ? -23.031 10.555 3.91 1 97.75 123 ARG A N 1
ATOM 980 C CA . ARG A 1 123 ? -21.75 10.953 3.361 1 97.75 123 ARG A CA 1
ATOM 981 C C . ARG A 1 123 ? -20.609 10.523 4.273 1 97.75 123 ARG A C 1
ATOM 983 O O . ARG A 1 123 ? -20.688 10.68 5.492 1 97.75 123 ARG A O 1
ATOM 990 N N . TRP A 1 124 ? -19.562 9.898 3.693 1 98.81 124 TRP A N 1
ATOM 991 C CA . TRP A 1 124 ? -18.391 9.469 4.438 1 98.81 124 TRP A CA 1
ATOM 992 C C . TRP A 1 124 ? -17.406 10.625 4.598 1 98.81 124 TRP A C 1
ATOM 994 O O . TRP A 1 124 ? -17.172 11.383 3.656 1 98.81 124 TRP A O 1
ATOM 1004 N N . TYR A 1 125 ? -16.844 10.758 5.832 1 98.81 125 TYR A N 1
ATOM 1005 C CA . TYR A 1 125 ? -15.883 11.789 6.203 1 98.81 125 TYR A CA 1
ATOM 1006 C C . TYR A 1 125 ? -14.68 11.18 6.914 1 98.81 125 TYR A C 1
ATOM 1008 O O . TYR A 1 125 ? -14.75 10.062 7.43 1 98.81 125 TYR A O 1
ATOM 1016 N N . PHE A 1 126 ? -13.586 11.945 6.898 1 98.62 126 PHE A N 1
ATOM 1017 C CA . PHE A 1 126 ? -12.531 11.688 7.879 1 98.62 126 PHE A CA 1
ATOM 1018 C C . PHE A 1 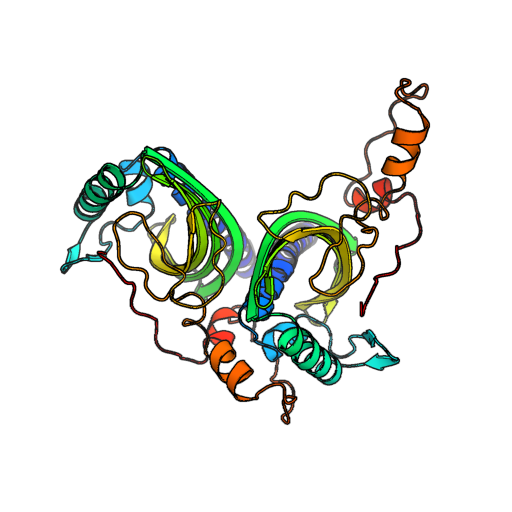126 ? -12.961 12.156 9.266 1 98.62 126 PHE A C 1
ATOM 1020 O O . PHE A 1 126 ? -13.148 13.352 9.492 1 98.62 126 PHE A O 1
ATOM 1027 N N . ARG A 1 127 ? -13.102 11.219 10.156 1 97.44 127 ARG A N 1
ATOM 1028 C CA . ARG A 1 127 ? -13.312 11.617 11.547 1 97.44 127 ARG A CA 1
ATOM 1029 C C . ARG A 1 127 ? -12 12 12.211 1 97.44 127 ARG A C 1
ATOM 1031 O O . ARG A 1 127 ? -11.953 12.938 13.016 1 97.44 127 ARG A O 1
ATOM 1038 N N . ARG A 1 128 ? -11.016 11.297 11.898 1 94.44 128 ARG A N 1
ATOM 1039 C CA . ARG A 1 128 ? -9.648 11.547 12.367 1 94.44 128 ARG A CA 1
ATOM 1040 C C . ARG A 1 128 ? -8.625 11.055 11.352 1 94.44 128 ARG A C 1
ATOM 1042 O O . ARG A 1 128 ? -8.82 10.008 10.727 1 94.44 128 ARG A O 1
ATOM 1049 N N . ARG A 1 129 ? -7.555 11.852 11.219 1 96.25 129 ARG A N 1
ATOM 1050 C CA . ARG A 1 129 ? -6.402 11.453 10.422 1 96.25 129 ARG A CA 1
ATOM 1051 C C . ARG A 1 129 ? -5.105 11.648 11.203 1 96.25 129 ARG A C 1
ATOM 1053 O O . ARG A 1 129 ? -4.793 12.758 11.633 1 96.25 129 ARG A O 1
ATOM 1060 N N . LEU A 1 130 ? -4.414 10.57 11.391 1 95.81 130 LEU A N 1
ATOM 1061 C CA . LEU A 1 130 ? -3.127 10.609 12.078 1 95.81 130 LEU A CA 1
ATOM 1062 C C . LEU A 1 130 ? -1.982 10.367 11.094 1 95.81 130 LEU A C 1
ATOM 1064 O O . LEU A 1 130 ? -1.798 9.25 10.609 1 95.81 130 LEU A O 1
ATOM 1068 N N . PRO A 1 131 ? -1.303 11.461 10.758 1 96.44 131 PRO A N 1
ATOM 1069 C CA . PRO A 1 131 ? -0.129 11.273 9.906 1 96.44 131 PRO A CA 1
ATOM 1070 C C . PRO A 1 131 ? 1.039 10.617 10.648 1 96.44 131 PRO A C 1
ATOM 1072 O O . PRO A 1 131 ? 1.318 10.969 11.797 1 96.44 131 PRO A O 1
ATOM 1075 N N . LEU A 1 132 ? 1.703 9.648 10.016 1 97.44 132 LEU A N 1
ATOM 1076 C CA . LEU A 1 132 ? 2.873 8.945 10.531 1 97.44 132 LEU A CA 1
ATOM 1077 C C . LEU A 1 132 ? 4.008 8.953 9.508 1 97.44 132 LEU A C 1
ATOM 1079 O O . LEU A 1 132 ? 3.861 8.406 8.414 1 97.44 132 LEU A O 1
ATOM 1083 N N . TYR A 1 133 ? 5.152 9.508 9.891 1 97.06 133 TYR A N 1
ATOM 1084 C CA . TYR A 1 133 ? 6.207 9.844 8.938 1 97.06 133 TYR A CA 1
ATOM 1085 C C . TYR A 1 133 ? 7.383 8.883 9.062 1 97.06 133 TYR A C 1
ATOM 1087 O O . TYR A 1 133 ? 7.883 8.648 10.164 1 97.06 133 TYR A O 1
ATOM 1095 N N . TRP A 1 134 ? 7.809 8.375 7.922 1 97.56 134 TRP A N 1
ATOM 1096 C CA . TRP A 1 134 ? 9.07 7.645 7.926 1 97.56 134 TRP A CA 1
ATOM 1097 C C . TRP A 1 134 ? 10.25 8.594 7.746 1 97.56 134 TRP A C 1
ATOM 1099 O O . TRP A 1 134 ? 11.227 8.539 8.492 1 97.56 134 TRP A O 1
ATOM 1109 N N . TYR A 1 135 ? 10.117 9.5 6.746 1 98 135 TYR A N 1
ATOM 1110 C CA . TYR A 1 135 ? 11.188 10.469 6.539 1 98 135 TYR A CA 1
ATOM 1111 C C . TYR A 1 135 ? 10.672 11.695 5.789 1 98 135 TYR A C 1
ATOM 1113 O O . TYR A 1 135 ? 9.625 11.633 5.129 1 98 135 TYR A O 1
ATOM 1121 N N . ALA A 1 136 ? 11.328 12.766 5.891 1 97.75 136 ALA A N 1
ATOM 1122 C CA . ALA A 1 136 ? 11.352 13.953 5.039 1 97.75 136 ALA A CA 1
ATOM 1123 C C . ALA A 1 136 ? 12.781 14.445 4.812 1 97.75 136 ALA A C 1
ATOM 1125 O O . ALA A 1 136 ? 13.562 14.555 5.762 1 97.75 136 ALA A O 1
ATOM 1126 N N . THR A 1 137 ? 13.117 14.609 3.609 1 97.5 137 THR A N 1
ATOM 1127 C CA . THR A 1 137 ? 14.492 15.023 3.322 1 97.5 137 THR A CA 1
ATOM 1128 C C . THR A 1 137 ? 14.586 15.633 1.926 1 97.5 137 THR A C 1
ATOM 1130 O O . THR A 1 137 ? 13.734 15.375 1.071 1 97.5 137 THR A O 1
ATOM 1133 N N . ASP A 1 138 ? 15.633 16.406 1.737 1 97.12 138 ASP A N 1
ATOM 1134 C CA . ASP A 1 138 ? 15.945 16.844 0.382 1 97.12 138 ASP A CA 1
ATOM 1135 C C . ASP A 1 138 ? 16.266 15.664 -0.523 1 97.12 138 ASP A C 1
ATOM 1137 O O . ASP A 1 138 ? 16.984 14.75 -0.117 1 97.12 138 ASP A O 1
ATOM 1141 N N . LEU A 1 139 ? 15.781 15.734 -1.729 1 95.19 139 LEU A N 1
ATOM 1142 C CA . LEU A 1 139 ? 15.914 14.656 -2.705 1 95.19 139 LEU A CA 1
ATOM 1143 C C . LEU A 1 139 ? 17.375 14.242 -2.863 1 95.19 139 LEU A C 1
ATOM 1145 O O . LEU A 1 139 ? 17.656 13.07 -3.111 1 95.19 139 LEU A O 1
ATOM 1149 N N . ASN A 1 140 ? 18.281 15.141 -2.693 1 94.25 140 ASN A N 1
ATOM 1150 C CA . ASN A 1 140 ? 19.688 14.875 -2.916 1 94.25 140 ASN A CA 1
ATOM 1151 C C . ASN A 1 140 ? 20.375 14.383 -1.642 1 94.25 140 ASN A C 1
ATOM 1153 O O . ASN A 1 140 ? 21.578 14.102 -1.646 1 94.25 140 ASN A O 1
ATOM 1157 N N . LYS A 1 141 ? 19.641 14.289 -0.554 1 94.56 141 LYS A N 1
ATOM 1158 C CA . LYS A 1 141 ? 20.172 13.852 0.737 1 94.56 141 LYS A CA 1
ATOM 1159 C C . LYS A 1 141 ? 19.422 12.633 1.259 1 94.56 141 LYS A C 1
ATOM 1161 O O . LYS A 1 141 ? 18.531 12.766 2.096 1 94.56 141 LYS A O 1
ATOM 1166 N N . PRO A 1 142 ? 19.859 11.43 0.869 1 94 142 PRO A N 1
ATOM 1167 C CA . PRO A 1 142 ? 19.141 10.227 1.271 1 94 142 PRO A CA 1
ATOM 1168 C C . PRO A 1 142 ? 18.938 10.133 2.781 1 94 142 PRO A C 1
ATOM 1170 O O . PRO A 1 142 ? 19.812 10.508 3.553 1 94 142 PRO A O 1
ATOM 1173 N N . PRO A 1 143 ? 17.734 9.648 3.172 1 96 143 PRO A N 1
ATOM 1174 C CA . PRO A 1 143 ? 17.406 9.641 4.598 1 96 143 PRO A CA 1
ATOM 1175 C C . PRO A 1 143 ? 17.969 8.43 5.336 1 96 143 PRO A C 1
ATOM 1177 O O . PRO A 1 143 ? 17.234 7.723 6.023 1 96 143 PRO A O 1
ATOM 1180 N N . VAL A 1 144 ? 19.234 8.234 5.32 1 95.12 144 VAL A N 1
ATOM 1181 C CA . VAL A 1 144 ? 19.906 7.16 6.039 1 95.12 144 VAL A CA 1
ATOM 1182 C C . VAL A 1 144 ? 20.109 7.562 7.496 1 95.12 144 VAL A C 1
ATOM 1184 O O . VAL A 1 144 ? 20.453 8.711 7.785 1 95.12 144 VAL A O 1
ATOM 1187 N N . GLY A 1 145 ? 19.875 6.609 8.391 1 91.31 145 GLY A N 1
ATOM 1188 C CA . GLY A 1 145 ? 20.141 6.883 9.797 1 91.31 145 GLY A CA 1
ATOM 1189 C C . GLY A 1 145 ? 18.906 7.25 10.578 1 91.31 145 GLY A C 1
ATOM 1190 O O . GLY A 1 145 ? 17.781 6.922 10.172 1 91.31 145 GLY A O 1
ATOM 1191 N N . ASP A 1 146 ? 19.234 7.922 11.734 1 87.75 146 ASP A N 1
ATOM 1192 C CA . ASP A 1 146 ? 18.156 8.297 12.641 1 87.75 146 ASP A CA 1
ATOM 1193 C C . ASP A 1 146 ? 17.703 9.734 12.391 1 87.75 146 ASP A C 1
ATOM 1195 O O . ASP A 1 146 ? 18.281 10.438 11.562 1 87.75 146 ASP A O 1
ATOM 1199 N N . ARG A 1 147 ? 16.719 10.305 12.977 1 93.19 147 ARG A N 1
ATOM 1200 C CA . ARG A 1 147 ? 16.141 11.641 12.867 1 93.19 147 ARG A CA 1
ATOM 1201 C C . ARG A 1 147 ? 15.961 12.047 11.414 1 93.19 147 ARG A C 1
ATOM 1203 O O . ARG A 1 147 ? 16.531 13.039 10.961 1 93.19 147 ARG A O 1
ATOM 1210 N N . LYS A 1 148 ? 15.117 11.25 10.703 1 96.25 148 LYS A N 1
ATOM 1211 C CA . LYS A 1 148 ? 14.969 11.328 9.25 1 96.25 148 LYS A CA 1
ATOM 1212 C C . LYS A 1 148 ? 14.039 12.469 8.859 1 96.25 148 LYS A C 1
ATOM 1214 O O . LYS A 1 148 ? 13.875 12.758 7.668 1 96.25 148 LYS A O 1
ATOM 1219 N N . MET A 1 149 ? 13.438 13.086 9.82 1 96.75 149 MET A N 1
ATOM 1220 C CA . MET A 1 149 ? 12.641 14.273 9.523 1 96.75 149 MET A CA 1
ATOM 1221 C C . MET A 1 149 ? 13.516 15.516 9.43 1 96.75 149 MET A C 1
ATOM 1223 O O . MET A 1 149 ? 13.898 16.094 10.453 1 96.75 149 MET A O 1
ATOM 1227 N N . ARG A 1 150 ? 13.789 15.906 8.188 1 96.25 150 ARG A N 1
ATOM 1228 C CA . ARG A 1 150 ? 14.781 16.938 7.918 1 96.25 150 ARG A CA 1
ATOM 1229 C C . ARG A 1 150 ? 14.188 18.047 7.055 1 96.25 150 ARG A C 1
ATOM 1231 O O . ARG A 1 150 ? 14.539 18.188 5.879 1 96.25 150 ARG A O 1
ATOM 1238 N N . TRP A 1 151 ? 13.406 18.875 7.617 1 94.19 151 TRP A N 1
ATOM 1239 C CA . TRP A 1 151 ? 12.844 20.047 6.941 1 94.19 151 TRP A CA 1
ATOM 1240 C C . TRP A 1 151 ? 13.844 21.203 6.918 1 94.19 151 TRP A C 1
ATOM 1242 O O . TRP A 1 151 ? 14.602 21.391 7.875 1 94.19 151 TRP A O 1
ATOM 1252 N N . PRO A 1 152 ? 13.742 21.938 5.844 1 92.5 152 PRO A N 1
ATOM 1253 C CA . PRO A 1 152 ? 14.648 23.094 5.805 1 92.5 152 PRO A CA 1
ATOM 1254 C C . PRO A 1 152 ? 14.477 24.031 7 1 92.5 152 PRO A C 1
ATOM 1256 O O . PRO A 1 152 ? 13.352 24.391 7.336 1 92.5 152 PRO A O 1
ATOM 1259 N N . GLY A 1 153 ? 15.617 24.375 7.645 1 90.31 153 GLY A N 1
ATOM 1260 C CA . GLY A 1 153 ? 15.617 25.359 8.711 1 90.31 153 GLY A CA 1
ATOM 1261 C C . GLY A 1 153 ? 15.164 24.797 10.047 1 90.31 153 GLY A C 1
ATOM 1262 O O . GLY A 1 153 ? 15.055 25.531 11.031 1 90.31 153 GLY A O 1
ATOM 1263 N N . VAL A 1 154 ? 14.852 23.547 10.086 1 90.94 154 VAL A N 1
ATOM 1264 C CA . VAL A 1 154 ? 14.367 22.906 11.297 1 90.94 154 VAL A CA 1
ATOM 1265 C C . VAL A 1 154 ? 15.336 21.812 11.734 1 90.94 154 VAL A C 1
ATOM 1267 O O . VAL A 1 154 ? 15.828 21.047 10.898 1 90.94 154 VAL A O 1
ATOM 1270 N N . PRO A 1 155 ? 15.672 21.797 13.062 1 94.12 155 PRO A N 1
ATOM 1271 C CA . PRO A 1 155 ? 16.5 20.688 13.508 1 94.12 155 PRO A CA 1
ATOM 1272 C C . PRO A 1 155 ? 15.859 19.328 13.234 1 94.12 155 PRO A C 1
ATOM 1274 O O . PRO A 1 155 ? 14.648 19.172 13.398 1 94.12 155 PRO A O 1
ATOM 1277 N N . PRO A 1 156 ? 16.719 18.391 12.703 1 95.25 156 PRO A N 1
ATOM 1278 C CA . PRO A 1 156 ? 16.172 17.062 12.422 1 95.25 156 PRO A CA 1
ATOM 1279 C C . PRO A 1 156 ? 15.523 16.406 13.641 1 95.25 156 PRO A C 1
ATOM 1281 O O . PRO A 1 156 ? 15.984 16.625 14.773 1 95.25 156 PRO A O 1
ATOM 1284 N N . TYR A 1 157 ? 14.484 15.609 13.406 1 94.69 157 TYR A N 1
ATOM 1285 C CA . TYR A 1 157 ? 13.812 14.883 14.484 1 94.69 157 TYR A CA 1
ATOM 1286 C C . TYR A 1 157 ? 13.336 13.516 14.008 1 94.69 157 TYR A C 1
ATOM 1288 O O . TYR A 1 157 ? 13.516 13.164 12.836 1 94.69 157 TYR A O 1
ATOM 1296 N N . HIS A 1 158 ? 12.867 12.68 14.992 1 94.06 158 HIS A N 1
ATOM 1297 C CA . HIS A 1 158 ? 12.445 11.312 14.711 1 94.06 158 HIS A CA 1
ATOM 1298 C C . HIS A 1 158 ? 11.055 11.273 14.102 1 94.06 158 HIS A C 1
ATOM 1300 O O . HIS A 1 158 ? 10.172 12.031 14.508 1 94.06 158 HIS A O 1
ATOM 1306 N N . GLY A 1 159 ? 10.852 10.391 13.117 1 93.25 159 GLY A N 1
ATOM 1307 C CA . GLY A 1 159 ? 9.516 10.109 12.617 1 93.25 159 GLY A CA 1
ATOM 1308 C C . GLY A 1 159 ? 8.742 9.148 13.492 1 93.25 159 GLY A C 1
ATOM 1309 O O . GLY A 1 159 ? 9.273 8.633 14.477 1 93.25 159 GLY A O 1
ATOM 1310 N N . SER A 1 160 ? 7.512 8.922 13.094 1 94.31 160 SER A N 1
ATOM 1311 C CA . SER A 1 160 ? 6.625 8.094 13.906 1 94.31 160 SER A CA 1
ATOM 1312 C C . SER A 1 160 ? 6.086 6.91 13.102 1 94.31 160 SER A C 1
ATOM 1314 O O . SER A 1 160 ? 5.156 6.23 13.547 1 94.31 160 SER A O 1
ATOM 1316 N N . PHE A 1 161 ? 6.641 6.645 11.961 1 95.69 161 PHE A N 1
ATOM 1317 C CA . PHE A 1 161 ? 6.164 5.684 10.977 1 95.69 161 PHE A CA 1
ATOM 1318 C C . PHE A 1 161 ? 5.922 4.32 11.617 1 95.69 161 PHE A C 1
ATOM 1320 O O . PHE A 1 161 ? 4.906 3.674 11.352 1 95.69 161 PHE A O 1
ATOM 1327 N N . HIS A 1 162 ? 6.789 3.877 12.477 1 96.44 162 HIS A N 1
ATOM 1328 C CA . HIS A 1 162 ? 6.766 2.523 13.016 1 96.44 162 HIS A CA 1
ATOM 1329 C C . HIS A 1 162 ? 6.105 2.49 14.391 1 96.44 162 HIS A C 1
ATOM 1331 O O . HIS A 1 162 ? 5.98 1.427 15 1 96.44 162 HIS A O 1
ATOM 1337 N N . ASP A 1 163 ? 5.609 3.592 14.812 1 95.56 163 ASP A N 1
ATOM 1338 C CA . ASP A 1 163 ? 5.133 3.707 16.188 1 95.56 163 ASP A CA 1
ATOM 1339 C C . ASP A 1 163 ? 3.709 3.172 16.328 1 95.56 163 ASP A C 1
ATOM 1341 O O . ASP A 1 163 ? 3.238 2.924 17.438 1 95.56 163 ASP A O 1
ATOM 1345 N N . LEU A 1 164 ? 3.039 3.057 15.258 1 96.38 164 LEU A N 1
ATOM 1346 C CA . LEU A 1 164 ? 1.639 2.65 15.312 1 96.38 164 LEU A CA 1
ATOM 1347 C C . LEU A 1 164 ? 1.516 1.171 15.664 1 96.38 164 LEU A C 1
ATOM 1349 O O . LEU A 1 164 ? 0.531 0.754 16.281 1 96.38 164 LEU A O 1
ATOM 1353 N N . PHE A 1 165 ? 2.447 0.398 15.258 1 97.69 165 PHE A N 1
ATOM 1354 C CA . PHE A 1 165 ? 2.371 -1.05 15.406 1 97.69 165 PHE A CA 1
ATOM 1355 C C . PHE A 1 165 ? 3.5 -1.564 16.297 1 97.69 165 PHE A C 1
ATOM 1357 O O . PHE A 1 165 ? 4.672 -1.285 16.031 1 97.69 165 PHE A O 1
ATOM 1364 N N . PRO A 1 166 ? 3.193 -2.354 17.281 1 97.19 166 PRO A N 1
ATOM 1365 C CA . PRO A 1 166 ? 4.219 -2.832 18.219 1 97.19 166 PRO A CA 1
ATOM 1366 C C . PRO A 1 166 ? 5.164 -3.846 17.578 1 97.19 166 PRO A C 1
ATOM 1368 O O . PRO A 1 166 ? 6.211 -4.164 18.156 1 97.19 166 PRO A O 1
ATOM 1371 N N . SER A 1 167 ? 4.832 -4.387 16.469 1 96.19 167 SER A N 1
ATOM 1372 C CA . SER A 1 167 ? 5.613 -5.43 15.805 1 96.19 167 SER A CA 1
ATOM 1373 C C . SER A 1 167 ? 7.02 -4.938 15.484 1 96.19 167 SER A C 1
ATOM 1375 O O . SER A 1 167 ? 7.977 -5.719 15.516 1 96.19 167 SER A O 1
ATOM 1377 N N . TRP A 1 168 ? 7.148 -3.693 15.18 1 95.31 168 TRP A N 1
ATOM 1378 C CA . TRP A 1 168 ? 8.453 -3.152 14.82 1 95.31 168 TRP A CA 1
ATOM 1379 C C . TRP A 1 168 ? 9.453 -3.328 15.961 1 95.31 168 TRP A C 1
ATOM 1381 O O . TRP A 1 168 ? 10.531 -3.887 15.766 1 95.31 168 TRP A O 1
ATOM 1391 N N . LYS A 1 169 ? 9.102 -2.883 17.078 1 94.31 169 LYS A N 1
ATOM 1392 C CA . LYS A 1 169 ? 9.977 -2.98 18.25 1 94.31 169 LYS A CA 1
ATOM 1393 C C . LYS A 1 169 ? 10.242 -4.438 18.625 1 94.31 169 LYS A C 1
ATOM 1395 O O . LYS A 1 169 ? 11.375 -4.805 18.938 1 94.31 169 LYS A O 1
ATOM 1400 N N . THR A 1 170 ? 9.188 -5.227 18.578 1 93.25 170 THR A N 1
ATOM 1401 C CA . THR A 1 170 ? 9.336 -6.633 18.938 1 93.25 170 THR A CA 1
ATOM 1402 C C . THR A 1 170 ? 10.258 -7.344 17.953 1 93.25 170 THR A C 1
ATOM 1404 O O . THR A 1 170 ? 11.047 -8.211 18.359 1 93.25 170 THR A O 1
ATOM 1407 N N . TYR A 1 171 ? 10.148 -7.031 16.766 1 93.19 171 TYR A N 1
ATOM 1408 C CA . TYR A 1 171 ? 10.992 -7.629 15.734 1 93.19 171 TYR A CA 1
ATOM 1409 C C . TYR A 1 171 ? 12.469 -7.355 16 1 93.19 171 TYR A C 1
ATOM 1411 O O . TYR A 1 171 ? 13.281 -8.281 16.047 1 93.19 171 TYR A O 1
ATOM 1419 N N . TRP A 1 172 ? 12.812 -6.156 16.219 1 92.44 172 TRP A N 1
ATOM 1420 C CA . TRP A 1 172 ? 14.219 -5.773 16.375 1 92.44 172 TRP A CA 1
ATOM 1421 C C . TRP A 1 172 ? 14.758 -6.215 17.719 1 92.44 172 TRP A C 1
ATOM 1423 O O . TRP A 1 172 ? 15.961 -6.426 17.875 1 92.44 172 TRP A O 1
ATOM 1433 N N . ALA A 1 173 ? 13.883 -6.375 18.672 1 92.25 173 ALA A N 1
ATOM 1434 C CA . ALA A 1 173 ? 14.297 -6.863 19.984 1 92.25 173 ALA A CA 1
ATOM 1435 C C . ALA A 1 173 ? 14.82 -8.297 19.906 1 92.25 173 ALA A C 1
ATOM 1437 O O . ALA A 1 173 ? 15.602 -8.727 20.75 1 92.25 173 ALA A O 1
ATOM 1438 N N . ARG A 1 174 ? 14.453 -9.031 18.875 1 90.31 174 ARG A N 1
ATOM 1439 C CA . ARG A 1 174 ? 14.875 -10.422 18.734 1 90.31 174 ARG A CA 1
ATOM 1440 C C . ARG A 1 174 ? 16.281 -10.508 18.172 1 90.31 174 ARG A C 1
ATOM 1442 O O . ARG A 1 174 ? 16.906 -11.57 18.188 1 90.31 174 ARG A O 1
ATOM 1449 N N . GLN A 1 175 ? 16.766 -9.453 17.641 1 86.25 175 GLN A N 1
ATOM 1450 C CA . GLN A 1 175 ? 18.141 -9.367 17.156 1 86.25 175 GLN A CA 1
ATOM 1451 C C . GLN A 1 175 ? 18.422 -10.469 16.141 1 86.25 175 GLN A C 1
ATOM 1453 O O . GLN A 1 175 ? 19.438 -11.164 16.234 1 86.25 175 GLN A O 1
ATOM 1458 N N . GLY A 1 176 ? 17.453 -10.664 15.305 1 81.88 176 GLY A N 1
ATOM 1459 C CA . GLY A 1 176 ? 17.656 -11.578 14.195 1 81.88 176 GLY A CA 1
ATOM 1460 C C . GLY A 1 176 ? 17.328 -13.016 14.539 1 81.88 176 GLY A C 1
ATOM 1461 O O . GLY A 1 176 ? 17.406 -13.898 13.68 1 81.88 176 GLY A O 1
ATOM 1462 N N . GLN A 1 177 ? 16.953 -13.242 15.703 1 82.44 177 GLN A N 1
ATOM 1463 C CA . GLN A 1 177 ? 16.547 -14.586 16.094 1 82.44 177 GLN A CA 1
ATOM 1464 C C . GLN A 1 177 ? 15.141 -14.906 15.625 1 82.44 177 GLN A C 1
ATOM 1466 O O . GLN A 1 177 ? 14.281 -14.023 15.578 1 82.44 177 GLN A O 1
ATOM 1471 N N . PRO A 1 178 ? 14.984 -16.188 15.227 1 79.56 178 PRO A N 1
ATOM 1472 C CA . PRO A 1 178 ? 13.641 -16.562 14.781 1 79.56 178 PRO A CA 1
ATOM 1473 C C . PRO A 1 178 ? 12.602 -16.484 15.898 1 79.56 178 PRO A C 1
ATOM 1475 O O . PRO A 1 178 ? 12.945 -16.609 17.078 1 79.56 178 PRO A O 1
ATOM 1478 N N . HIS A 1 179 ? 11.367 -16.312 15.453 1 82.94 179 HIS A N 1
ATOM 1479 C CA . HIS A 1 179 ? 10.25 -16.344 16.391 1 82.94 179 HIS A CA 1
ATOM 1480 C C . HIS A 1 179 ? 10.031 -17.75 16.953 1 82.94 179 HIS A C 1
ATOM 1482 O O . HIS A 1 179 ? 9.891 -18.703 16.188 1 82.94 179 HIS A O 1
ATOM 1488 N N . ASP A 1 180 ? 10.172 -18 18.156 1 79.88 180 ASP A N 1
ATOM 1489 C CA . ASP A 1 180 ? 10.117 -19.312 18.766 1 79.88 180 ASP A CA 1
ATOM 1490 C C . ASP A 1 180 ? 8.672 -19.781 18.938 1 79.88 180 ASP A C 1
ATOM 1492 O O . ASP A 1 180 ? 8.398 -20.984 18.922 1 79.88 180 ASP A O 1
ATOM 1496 N N . GLY A 1 181 ? 7.754 -18.938 18.906 1 85.69 181 GLY A N 1
ATOM 1497 C CA . GLY A 1 181 ? 6.371 -19.328 19.125 1 85.69 181 GLY A CA 1
ATOM 1498 C C . GLY A 1 181 ? 5.629 -19.656 17.859 1 85.69 181 GLY A C 1
ATOM 1499 O O . GLY A 1 181 ? 6.16 -19.484 16.75 1 85.69 181 GLY A O 1
ATOM 1500 N N . PRO A 1 182 ? 4.492 -20.375 18.016 1 92.12 182 PRO A N 1
ATOM 1501 C CA . PRO A 1 182 ? 3.662 -20.656 16.844 1 92.12 182 PRO A CA 1
ATOM 1502 C C . PRO A 1 182 ? 3.205 -19.391 16.125 1 92.12 182 PRO A C 1
ATOM 1504 O O . PRO A 1 182 ? 3.232 -18.297 16.719 1 92.12 182 PRO A O 1
ATOM 1507 N N . VAL A 1 183 ? 2.875 -19.531 14.836 1 95.06 183 VAL A N 1
ATOM 1508 C CA . VAL A 1 183 ? 2.252 -18.438 14.102 1 95.06 183 VAL A CA 1
ATOM 1509 C C . VAL A 1 183 ? 0.888 -18.125 14.711 1 95.06 183 VAL A C 1
ATOM 1511 O O . VAL A 1 183 ? 0.082 -19.031 14.953 1 95.06 183 VAL A O 1
ATOM 1514 N N . GLU A 1 184 ? 0.684 -16.891 15.039 1 94.44 184 GLU A N 1
ATOM 1515 C CA . GLU A 1 184 ? -0.626 -16.469 15.523 1 94.44 184 GLU A CA 1
ATOM 1516 C C . GLU A 1 184 ? -1.705 -16.688 14.469 1 94.44 184 GLU A C 1
ATOM 1518 O O . GLU A 1 184 ? -1.428 -16.625 13.266 1 94.44 184 GLU A O 1
ATOM 1523 N N . PRO A 1 185 ? -2.922 -16.938 14.922 1 94.69 185 PRO A N 1
ATOM 1524 C CA . PRO A 1 185 ? -4.008 -17.109 13.953 1 94.69 185 PRO A CA 1
ATOM 1525 C C . PRO A 1 185 ? -4.25 -15.859 13.109 1 94.69 185 PRO A C 1
ATOM 1527 O O . PRO A 1 185 ? -3.893 -14.758 13.523 1 94.69 185 PRO A O 1
ATOM 1530 N N . PRO A 1 186 ? -4.84 -16.062 11.875 1 95.25 186 PRO A N 1
ATOM 1531 C CA . PRO A 1 186 ? -5.164 -14.914 11.039 1 95.25 186 PRO A CA 1
ATOM 1532 C C . PRO A 1 186 ? -6.129 -13.945 11.727 1 95.25 186 PRO A C 1
ATOM 1534 O O . PRO A 1 186 ? -7.008 -14.367 12.477 1 95.25 186 PRO A O 1
ATOM 1537 N N . ALA A 1 187 ? -5.977 -12.641 11.414 1 96.75 187 ALA A N 1
ATOM 1538 C CA . ALA A 1 187 ? -6.938 -11.641 11.883 1 96.75 187 ALA A CA 1
ATOM 1539 C C . ALA A 1 187 ? -8.352 -11.984 11.422 1 96.75 187 ALA A C 1
ATOM 1541 O O . ALA A 1 187 ? -8.555 -12.406 10.281 1 96.75 187 ALA A O 1
ATOM 1542 N N . PRO A 1 188 ? -9.336 -11.82 12.352 1 95.94 188 PRO A N 1
ATOM 1543 C CA . PRO A 1 188 ? -10.711 -11.906 11.859 1 95.94 188 PRO A CA 1
ATOM 1544 C C . PRO A 1 188 ? -11 -10.906 10.734 1 95.94 188 PRO A C 1
ATOM 1546 O O . PRO A 1 188 ? -10.305 -9.898 10.602 1 95.94 188 PRO A O 1
ATOM 1549 N N . LEU A 1 189 ? -11.984 -11.25 9.93 1 94.5 189 LEU A N 1
ATOM 1550 C CA . LEU A 1 189 ? -12.398 -10.328 8.875 1 94.5 189 LEU A CA 1
ATOM 1551 C C . LEU A 1 189 ? -12.711 -8.953 9.453 1 94.5 189 LEU A C 1
ATOM 1553 O O . LEU A 1 189 ? -13.352 -8.844 10.5 1 94.5 189 LEU A O 1
ATOM 1557 N N . GLU A 1 190 ? -12.188 -7.898 8.828 1 95.75 190 GLU A N 1
ATOM 1558 C CA . GLU A 1 190 ? -12.406 -6.492 9.156 1 95.75 190 GLU A CA 1
ATOM 1559 C C . GLU A 1 190 ? -11.625 -6.098 10.406 1 95.75 190 GLU A C 1
ATOM 1561 O O . GLU A 1 190 ? -11.891 -5.051 11.008 1 95.75 190 GLU A O 1
ATOM 1566 N N . LYS A 1 191 ? -10.727 -6.926 10.836 1 97.94 191 LYS A N 1
ATOM 1567 C CA . LYS A 1 191 ? -9.977 -6.621 12.047 1 97.94 191 LYS A CA 1
ATOM 1568 C C . LYS A 1 191 ? -8.469 -6.688 11.797 1 97.94 191 LYS A C 1
ATOM 1570 O O . LYS A 1 191 ? -7.695 -6.965 12.719 1 97.94 191 LYS A O 1
ATOM 1575 N N . PHE A 1 192 ? -8.055 -6.531 10.562 1 98.56 192 PHE A N 1
ATOM 1576 C CA . PHE A 1 192 ? -6.637 -6.613 10.219 1 98.56 192 PHE A CA 1
ATOM 1577 C C . PHE A 1 192 ? -5.836 -5.551 10.961 1 98.56 192 PHE A C 1
ATOM 1579 O O . PHE A 1 192 ? -4.852 -5.863 11.633 1 98.56 192 PHE A O 1
ATOM 1586 N N . ILE A 1 193 ? -6.305 -4.309 10.898 1 98.62 193 ILE A N 1
ATOM 1587 C CA . ILE A 1 193 ? -5.602 -3.189 11.516 1 98.62 193 ILE A CA 1
ATOM 1588 C C . ILE A 1 193 ? -5.602 -3.348 13.031 1 98.62 193 ILE A C 1
ATOM 1590 O O . ILE A 1 193 ? -4.555 -3.219 13.672 1 98.62 193 ILE A O 1
ATOM 1594 N N . GLU A 1 194 ? -6.746 -3.646 13.578 1 97.75 194 GLU A N 1
ATOM 1595 C CA . GLU A 1 194 ? -6.859 -3.824 15.023 1 97.75 194 GLU A CA 1
ATOM 1596 C C . GLU A 1 194 ? -5.941 -4.938 15.516 1 97.75 194 GLU A C 1
ATOM 1598 O O . GLU A 1 194 ? -5.316 -4.812 16.562 1 97.75 194 GLU A O 1
ATOM 1603 N N . THR A 1 195 ? -5.918 -6.043 14.734 1 98.25 195 THR A N 1
ATOM 1604 C CA . THR A 1 195 ? -5.066 -7.164 15.117 1 98.25 195 THR A CA 1
ATOM 1605 C C . THR A 1 195 ? -3.596 -6.758 15.109 1 98.25 195 THR A C 1
ATOM 1607 O O . THR A 1 195 ? -2.854 -7.078 16.047 1 98.25 195 THR A O 1
ATOM 1610 N N . MET A 1 196 ? -3.172 -6 14.172 1 98.31 196 MET A N 1
ATOM 1611 C CA . MET A 1 196 ? -1.782 -5.559 14.102 1 98.31 196 MET A CA 1
ATOM 1612 C C . MET A 1 196 ? -1.469 -4.562 15.219 1 98.31 196 MET A C 1
ATOM 1614 O O . MET A 1 196 ? -0.337 -4.504 15.703 1 98.31 196 MET A O 1
ATOM 1618 N N . ARG A 1 197 ? -2.441 -3.777 15.602 1 97.81 197 ARG A N 1
ATOM 1619 C CA . ARG A 1 197 ? -2.238 -2.729 16.594 1 97.81 197 ARG A CA 1
ATOM 1620 C C . ARG A 1 197 ? -2.07 -3.324 18 1 97.81 197 ARG A C 1
ATOM 1622 O O . ARG A 1 197 ? -1.429 -2.721 18.859 1 97.81 197 ARG A O 1
ATOM 1629 N N . ARG A 1 198 ? -2.736 -4.441 18.25 1 96.44 198 ARG A N 1
ATOM 1630 C CA . ARG A 1 198 ? -2.658 -5.141 19.531 1 96.44 198 ARG A CA 1
ATOM 1631 C C . ARG A 1 198 ? -2.936 -4.188 20.688 1 96.44 198 ARG A C 1
ATOM 1633 O O . ARG A 1 198 ? -2.246 -4.23 21.719 1 96.44 198 ARG A O 1
ATOM 1640 N N . GLY A 1 199 ? -3.801 -3.199 20.5 1 94.12 199 GLY A N 1
ATOM 1641 C CA . GLY A 1 199 ? -4.215 -2.297 21.562 1 94.12 199 GLY A CA 1
ATOM 1642 C C . GLY A 1 199 ? -3.174 -1.242 21.891 1 94.12 199 GLY A C 1
ATOM 1643 O O . GLY A 1 199 ? -3.301 -0.525 22.875 1 94.12 199 GLY A O 1
ATOM 1644 N N . ALA A 1 200 ? -2.16 -1.111 21.094 1 94.12 200 ALA A N 1
ATOM 1645 C CA . ALA A 1 200 ? -1.124 -0.112 21.344 1 94.12 200 ALA A CA 1
ATOM 1646 C C . ALA A 1 200 ? -1.706 1.299 21.312 1 94.12 200 ALA A C 1
ATOM 1648 O O . ALA A 1 200 ? -2.607 1.595 20.531 1 94.12 200 ALA A O 1
ATOM 1649 N N . PRO A 1 201 ? -1.138 2.127 22.203 1 92.94 201 PRO A N 1
ATOM 1650 C CA . PRO A 1 201 ? -1.604 3.514 22.172 1 92.94 201 PRO A CA 1
ATOM 1651 C C . PRO A 1 201 ? -1.269 4.219 20.859 1 92.94 201 PRO A C 1
ATOM 1653 O O . PRO A 1 201 ? -0.317 3.834 20.172 1 92.94 201 PRO A O 1
ATOM 1656 N N . LEU A 1 202 ? -2.051 5.215 20.547 1 93.06 202 LEU A N 1
ATOM 1657 C CA . LEU A 1 202 ? -1.781 6.008 19.359 1 93.06 202 LEU A CA 1
ATOM 1658 C C . LEU A 1 202 ? -0.59 6.934 19.578 1 93.06 202 LEU A C 1
ATOM 1660 O O . LEU A 1 202 ? -0.454 7.535 20.656 1 93.06 202 LEU A O 1
ATOM 1664 N N . PRO A 1 203 ? 0.214 6.977 18.547 1 89.81 203 PRO A N 1
ATOM 1665 C CA . PRO A 1 203 ? 1.273 7.988 18.641 1 89.81 203 PRO A CA 1
ATOM 1666 C C . PRO A 1 203 ? 0.731 9.414 18.625 1 89.81 203 PRO A C 1
ATOM 1668 O O . PRO A 1 203 ? -0.328 9.672 18.047 1 89.81 203 PRO A O 1
ATOM 1671 N N . ARG A 1 204 ? 1.495 10.328 19.297 1 80.38 204 ARG A N 1
ATOM 1672 C CA . ARG A 1 204 ? 1.117 11.734 19.297 1 80.38 204 ARG A CA 1
ATOM 1673 C C . ARG A 1 204 ? 1.751 12.477 18.125 1 80.38 204 ARG A C 1
ATOM 1675 O O . ARG A 1 204 ? 2.967 12.414 17.922 1 80.38 204 ARG A O 1
ATOM 1682 N N . PRO A 1 205 ? 0.849 13.062 17.266 1 72.31 205 PRO A N 1
ATOM 1683 C CA . PRO A 1 205 ? 1.435 13.805 16.156 1 72.31 205 PRO A CA 1
ATOM 1684 C C . PRO A 1 205 ? 2.217 15.031 16.594 1 72.31 205 PRO A C 1
ATOM 1686 O O . PRO A 1 205 ? 1.874 15.648 17.609 1 72.31 205 PRO A O 1
ATOM 1689 N N . ARG A 1 206 ? 3.461 15.203 15.969 1 62.38 206 ARG A N 1
ATOM 1690 C CA . ARG A 1 206 ? 4.152 16.469 16.203 1 62.38 206 ARG A CA 1
ATOM 1691 C C . ARG A 1 206 ? 3.494 17.609 15.414 1 62.38 206 ARG A C 1
ATOM 1693 O O . ARG A 1 206 ? 3.396 17.547 14.188 1 62.38 206 ARG A O 1
ATOM 1700 N N . VAL A 1 207 ? 2.547 18.375 15.906 1 50.72 207 VAL A N 1
ATOM 1701 C CA . VAL A 1 207 ? 1.778 19.438 15.25 1 50.72 207 VAL A CA 1
ATOM 1702 C C . VAL A 1 207 ? 2.721 20.516 14.734 1 50.72 207 VAL A C 1
ATOM 1704 O O . VAL A 1 207 ? 2.521 21.062 13.648 1 50.72 207 VAL A O 1
ATOM 1707 N N . ARG A 1 208 ? 3.311 21.344 15.398 1 49.03 208 ARG A N 1
ATOM 1708 C CA . ARG A 1 208 ? 4.102 22.5 15 1 49.03 208 ARG A CA 1
ATOM 1709 C C . ARG A 1 208 ? 5.586 22.266 15.242 1 49.03 208 ARG A C 1
ATOM 1711 O O . ARG A 1 208 ? 5.965 21.656 16.234 1 49.03 208 ARG A O 1
ATOM 1718 N N . SER A 1 209 ? 6.441 22 13.875 1 38.06 209 SER A N 1
ATOM 1719 C CA . SER A 1 209 ? 7.832 22.297 14.195 1 38.06 209 SER A CA 1
ATOM 1720 C C . SER A 1 209 ? 7.988 23.703 14.766 1 38.06 209 SER A C 1
ATOM 1722 O O . SER A 1 209 ? 7.219 24.594 14.422 1 38.06 209 SER A O 1
ATOM 1724 N N . MET B 1 1 ? -36.781 -13.375 -4.598 1 46.5 1 MET B N 1
ATOM 1725 C CA . MET B 1 1 ? -35.719 -14.359 -4.766 1 46.5 1 MET B CA 1
ATOM 1726 C C . MET B 1 1 ? -34.469 -13.703 -5.309 1 46.5 1 MET B C 1
ATOM 1728 O O . MET B 1 1 ? -34.469 -13.102 -6.383 1 46.5 1 MET B O 1
ATOM 1732 N N . THR B 1 2 ? -33.625 -13.328 -4.504 1 61.94 2 THR B N 1
ATOM 1733 C CA . THR B 1 2 ? -32.469 -12.594 -5.039 1 61.94 2 THR B CA 1
ATOM 1734 C C . THR B 1 2 ? -31.844 -13.344 -6.207 1 61.94 2 THR B C 1
ATOM 1736 O O . THR B 1 2 ? -31.672 -14.562 -6.145 1 61.94 2 THR B O 1
ATOM 1739 N N . ASP B 1 3 ? -31.953 -12.852 -7.461 1 80.5 3 ASP B N 1
ATOM 1740 C CA . ASP B 1 3 ? -31.438 -13.297 -8.758 1 80.5 3 ASP B CA 1
ATOM 1741 C C . ASP B 1 3 ? -30 -13.805 -8.641 1 80.5 3 ASP B C 1
ATOM 1743 O O . ASP B 1 3 ? -29.141 -13.109 -8.109 1 80.5 3 ASP B O 1
ATOM 1747 N N . ALA B 1 4 ? -29.891 -15.203 -8.695 1 86.75 4 ALA B N 1
ATOM 1748 C CA . ALA B 1 4 ? -28.594 -15.867 -8.633 1 86.75 4 ALA B CA 1
ATOM 1749 C C . ALA B 1 4 ? -27.547 -15.086 -9.414 1 86.75 4 ALA B C 1
ATOM 1751 O O . ALA B 1 4 ? -26.375 -15.023 -9.016 1 86.75 4 ALA B O 1
ATOM 1752 N N . SER B 1 5 ? -27.969 -14.555 -10.414 1 89.44 5 SER B N 1
ATOM 1753 C CA . SER B 1 5 ? -27.062 -13.75 -11.227 1 89.44 5 SER B CA 1
ATOM 1754 C C . SER B 1 5 ? -26.625 -12.492 -10.484 1 89.44 5 SER B C 1
ATOM 1756 O O . SER B 1 5 ? -25.453 -12.094 -10.555 1 89.44 5 SER B O 1
ATOM 1758 N N . LEU B 1 6 ? -27.516 -11.898 -9.836 1 91.25 6 LEU B N 1
ATOM 1759 C CA . LEU B 1 6 ? -27.188 -10.703 -9.062 1 91.25 6 LEU B CA 1
ATOM 1760 C C . LEU B 1 6 ? -26.25 -11.039 -7.91 1 91.25 6 LEU B C 1
ATOM 1762 O O . LEU B 1 6 ? -25.297 -10.297 -7.645 1 91.25 6 LEU B O 1
ATOM 1766 N N . LEU B 1 7 ? -26.5 -12.133 -7.25 1 93.12 7 LEU B N 1
ATOM 1767 C CA . LEU B 1 7 ? -25.641 -12.555 -6.145 1 93.12 7 LEU B CA 1
ATOM 1768 C C . LEU B 1 7 ? -24.234 -12.836 -6.621 1 93.12 7 LEU B C 1
ATOM 1770 O O . LEU B 1 7 ? -23.266 -12.516 -5.934 1 93.12 7 LEU B O 1
ATOM 1774 N N . ALA B 1 8 ? -24.125 -13.453 -7.742 1 94.31 8 ALA B N 1
ATOM 1775 C CA . ALA B 1 8 ? -22.812 -13.734 -8.32 1 94.31 8 ALA B CA 1
ATOM 1776 C C . ALA B 1 8 ? -22.078 -12.445 -8.656 1 94.31 8 ALA B C 1
ATOM 1778 O O . ALA B 1 8 ? -20.859 -12.359 -8.484 1 94.31 8 ALA B O 1
ATOM 1779 N N . ARG B 1 9 ? -22.781 -11.508 -9.156 1 94.69 9 ARG B N 1
ATOM 1780 C CA . ARG B 1 9 ? -22.188 -10.219 -9.492 1 94.69 9 ARG B CA 1
ATOM 1781 C C . ARG B 1 9 ? -21.703 -9.5 -8.242 1 94.69 9 ARG B C 1
ATOM 1783 O O . ARG B 1 9 ? -20.625 -8.898 -8.25 1 94.69 9 ARG B O 1
ATOM 1790 N N . ILE B 1 10 ? -22.438 -9.555 -7.234 1 95.94 10 ILE B N 1
ATOM 1791 C CA . ILE B 1 10 ? -22.062 -8.906 -5.98 1 95.94 10 ILE B CA 1
ATOM 1792 C C . ILE B 1 10 ? -20.875 -9.633 -5.371 1 95.94 10 ILE B C 1
ATOM 1794 O O . ILE B 1 10 ? -19.938 -8.992 -4.879 1 95.94 10 ILE B O 1
ATOM 1798 N N . ASP B 1 11 ? -20.891 -10.922 -5.418 1 96.5 11 ASP B N 1
ATOM 1799 C CA . ASP B 1 11 ? -19.766 -11.719 -4.945 1 96.5 11 ASP B CA 1
ATOM 1800 C C . ASP B 1 11 ? -18.469 -11.344 -5.68 1 96.5 11 ASP B C 1
ATOM 1802 O O . ASP B 1 11 ? -17.406 -11.227 -5.062 1 96.5 11 ASP B O 1
ATOM 1806 N N . ARG B 1 12 ? -18.578 -11.156 -6.93 1 96.81 12 ARG B N 1
ATOM 1807 C CA . ARG B 1 12 ? -17.422 -10.773 -7.727 1 96.81 12 ARG B CA 1
ATOM 1808 C C . ARG B 1 12 ? -16.875 -9.414 -7.293 1 96.81 12 ARG B C 1
ATOM 1810 O O . ARG B 1 12 ? -15.664 -9.234 -7.164 1 96.81 12 ARG B O 1
ATOM 1817 N N . LEU B 1 13 ? -17.75 -8.484 -7.105 1 97.5 13 LEU B N 1
ATOM 1818 C CA . LEU B 1 13 ? -17.328 -7.16 -6.664 1 97.5 13 LEU B CA 1
ATOM 1819 C C . LEU B 1 13 ? -16.703 -7.223 -5.277 1 97.5 13 LEU B C 1
ATOM 1821 O O . LEU B 1 13 ? -15.703 -6.547 -5.016 1 97.5 13 LEU B O 1
ATOM 1825 N N . GLU B 1 14 ? -17.219 -7.996 -4.406 1 98.12 14 GLU B N 1
ATOM 1826 C CA . GLU B 1 14 ? -16.656 -8.188 -3.078 1 98.12 14 GLU B CA 1
ATOM 1827 C C . GLU B 1 14 ? -15.281 -8.852 -3.162 1 98.12 14 GLU B C 1
ATOM 1829 O O . GLU B 1 14 ? -14.359 -8.477 -2.432 1 98.12 14 GLU B O 1
ATOM 1834 N N . SER B 1 15 ? -15.18 -9.828 -4.035 1 98.56 15 SER B N 1
ATOM 1835 C CA . SER B 1 15 ? -13.906 -10.523 -4.254 1 98.56 15 SER B CA 1
ATOM 1836 C C . SER B 1 15 ? -12.852 -9.57 -4.809 1 98.56 15 SER B C 1
ATOM 1838 O O . SER B 1 15 ? -11.688 -9.617 -4.391 1 98.56 15 SER B O 1
ATOM 1840 N N . LEU B 1 16 ? -13.273 -8.688 -5.715 1 98.06 16 LEU B N 1
ATOM 1841 C CA . LEU B 1 16 ? -12.352 -7.707 -6.27 1 98.06 16 LEU B CA 1
ATOM 1842 C C . LEU B 1 16 ? -11.773 -6.824 -5.168 1 98.06 16 LEU B C 1
ATOM 1844 O O . LEU B 1 16 ? -10.562 -6.582 -5.133 1 98.06 16 LEU B O 1
ATOM 1848 N N . ASP B 1 17 ? -12.609 -6.426 -4.301 1 97.56 17 ASP B N 1
ATOM 1849 C CA . ASP B 1 17 ? -12.125 -5.566 -3.223 1 97.56 17 ASP B CA 1
ATOM 1850 C C . ASP B 1 17 ? -11.188 -6.332 -2.291 1 97.56 17 ASP B C 1
ATOM 1852 O O . ASP B 1 17 ? -10.148 -5.812 -1.887 1 97.56 17 ASP B O 1
ATOM 1856 N N . ALA B 1 18 ? -11.562 -7.5 -1.929 1 98.25 18 ALA B N 1
ATOM 1857 C CA . ALA B 1 18 ? -10.727 -8.312 -1.054 1 98.25 18 ALA B CA 1
ATOM 1858 C C . ALA B 1 18 ? -9.344 -8.539 -1.667 1 98.25 18 ALA B C 1
ATOM 1860 O O . ALA B 1 18 ? -8.328 -8.414 -0.981 1 98.25 18 ALA B O 1
ATOM 1861 N N . ILE B 1 19 ? -9.281 -8.836 -2.951 1 98.62 19 ILE B N 1
ATOM 1862 C CA . ILE B 1 19 ? -8.023 -9.078 -3.65 1 98.62 19 ILE B CA 1
ATOM 1863 C C . ILE B 1 19 ? -7.211 -7.789 -3.713 1 98.62 19 ILE B C 1
ATOM 1865 O O . ILE B 1 19 ? -5.996 -7.805 -3.516 1 98.62 19 ILE B O 1
ATOM 1869 N N . ARG B 1 20 ? -7.887 -6.648 -3.939 1 97.62 20 ARG B N 1
ATOM 1870 C CA . ARG B 1 20 ? -7.188 -5.371 -4.031 1 97.62 20 ARG B CA 1
ATOM 1871 C C . ARG B 1 20 ? -6.523 -5.008 -2.707 1 97.62 20 ARG B C 1
ATOM 1873 O O . ARG B 1 20 ? -5.48 -4.355 -2.688 1 97.62 20 ARG B O 1
ATOM 1880 N N . GLN B 1 21 ? -7.039 -5.457 -1.623 1 98.12 21 GLN B N 1
ATOM 1881 C CA . GLN B 1 21 ? -6.477 -5.113 -0.322 1 98.12 21 GLN B CA 1
ATOM 1882 C C . GLN B 1 21 ? -5.297 -6.02 0.023 1 98.12 21 GLN B C 1
ATOM 1884 O O . GLN B 1 21 ? -4.512 -5.711 0.923 1 98.12 21 GLN B O 1
ATOM 1889 N N . LEU B 1 22 ? -5.141 -7.141 -0.648 1 98.62 22 LEU B N 1
ATOM 1890 C CA . LEU B 1 22 ? -4.074 -8.078 -0.306 1 98.62 22 LEU B CA 1
ATOM 1891 C C . LEU B 1 22 ? -2.705 -7.426 -0.478 1 98.62 22 LEU B C 1
ATOM 1893 O O . LEU B 1 22 ? -1.89 -7.43 0.447 1 98.62 22 LEU B O 1
ATOM 1897 N N . PRO B 1 23 ? -2.396 -6.828 -1.651 1 98.69 23 PRO B N 1
ATOM 1898 C CA . PRO B 1 23 ? -1.077 -6.207 -1.762 1 98.69 23 PRO B CA 1
ATOM 1899 C C . PRO B 1 23 ? -0.871 -5.078 -0.751 1 98.69 23 PRO B C 1
ATOM 1901 O O . PRO B 1 23 ? 0.247 -4.867 -0.275 1 98.69 23 PRO B O 1
ATOM 1904 N N . ALA B 1 24 ? -1.905 -4.375 -0.44 1 98.56 24 ALA B N 1
ATOM 1905 C CA . ALA B 1 24 ? -1.802 -3.316 0.561 1 98.56 24 ALA B CA 1
ATOM 1906 C C . ALA B 1 24 ? -1.493 -3.893 1.939 1 98.56 24 ALA B C 1
ATOM 1908 O O . ALA B 1 24 ? -0.609 -3.396 2.643 1 98.56 24 ALA B O 1
ATOM 1909 N N . LYS B 1 25 ? -2.236 -4.902 2.334 1 98.75 25 LYS B N 1
ATOM 1910 C CA . LYS B 1 25 ? -1.993 -5.578 3.605 1 98.75 25 LYS B CA 1
ATOM 1911 C C . LYS B 1 25 ? -0.592 -6.184 3.648 1 98.75 25 LYS B C 1
ATOM 1913 O O . LYS B 1 25 ? 0.089 -6.113 4.672 1 98.75 25 LYS B O 1
ATOM 1918 N N . TYR B 1 26 ? -0.181 -6.754 2.541 1 98.69 26 TYR B N 1
ATOM 1919 C CA . TYR B 1 26 ? 1.152 -7.332 2.416 1 98.69 26 TYR B CA 1
ATOM 1920 C C . TYR B 1 26 ? 2.229 -6.285 2.676 1 98.69 26 TYR B C 1
ATOM 1922 O O . TYR B 1 26 ? 3.133 -6.504 3.484 1 98.69 26 TYR B O 1
ATOM 1930 N N . SER B 1 27 ? 2.135 -5.156 2.018 1 98.56 27 SER B N 1
ATOM 1931 C CA . SER B 1 27 ? 3.104 -4.074 2.154 1 98.56 27 SER B CA 1
ATOM 1932 C C . SER B 1 27 ? 3.154 -3.553 3.586 1 98.56 27 SER B C 1
ATOM 1934 O O . SER B 1 27 ? 4.238 -3.361 4.145 1 98.56 27 SER B O 1
ATOM 1936 N N . LEU B 1 28 ? 1.998 -3.375 4.141 1 98.62 28 LEU B N 1
ATOM 1937 C CA . LEU B 1 28 ? 1.92 -2.859 5.504 1 98.62 28 LEU B CA 1
ATOM 1938 C C . LEU B 1 28 ? 2.568 -3.826 6.488 1 98.62 28 LEU B C 1
ATOM 1940 O O . LEU B 1 28 ? 3.422 -3.43 7.285 1 98.62 28 LEU B O 1
ATOM 1944 N N . ALA B 1 29 ? 2.189 -5.074 6.461 1 98.44 29 ALA B N 1
ATOM 1945 C CA . ALA B 1 29 ? 2.744 -6.082 7.363 1 98.44 29 ALA B CA 1
ATOM 1946 C C . ALA B 1 29 ? 4.254 -6.199 7.191 1 98.44 29 ALA B C 1
ATOM 1948 O O . ALA B 1 29 ? 4.992 -6.309 8.18 1 98.44 29 ALA B O 1
ATOM 1949 N N . LEU B 1 30 ? 4.695 -6.176 5.945 1 97.56 30 LEU B N 1
ATOM 1950 C CA . LEU B 1 30 ? 6.113 -6.258 5.613 1 97.56 30 LEU B CA 1
ATOM 1951 C C . LEU B 1 30 ? 6.875 -5.062 6.172 1 97.56 30 LEU B C 1
ATOM 1953 O O . LEU B 1 30 ? 7.875 -5.23 6.875 1 97.56 30 LEU B O 1
ATOM 1957 N N . ASP B 1 31 ? 6.43 -3.906 5.918 1 97.88 31 ASP B N 1
ATOM 1958 C CA . ASP B 1 31 ? 7.125 -2.676 6.293 1 97.88 31 ASP B CA 1
ATOM 1959 C C . ASP B 1 31 ? 7.129 -2.484 7.805 1 97.88 31 ASP B C 1
ATOM 1961 O O . ASP B 1 31 ? 8.055 -1.892 8.359 1 97.88 31 ASP B O 1
ATOM 1965 N N . MET B 1 32 ? 6.125 -3.057 8.477 1 97.88 32 MET B N 1
ATOM 1966 C CA . MET B 1 32 ? 6.031 -2.939 9.93 1 97.88 32 MET B CA 1
ATOM 1967 C C . MET B 1 32 ? 6.641 -4.156 10.617 1 97.88 32 MET B C 1
ATOM 1969 O O . MET B 1 32 ? 6.629 -4.254 11.844 1 97.88 32 MET B O 1
ATOM 1973 N N . ARG B 1 33 ? 7.133 -5.109 9.891 1 96.44 33 ARG B N 1
ATOM 1974 C CA . ARG B 1 33 ? 7.789 -6.32 10.375 1 96.44 33 ARG B CA 1
ATOM 1975 C C . ARG B 1 33 ? 6.84 -7.156 11.227 1 96.44 33 ARG B C 1
ATOM 1977 O O . ARG B 1 33 ? 7.242 -7.699 12.258 1 96.44 33 ARG B O 1
ATOM 1984 N N . ASP B 1 34 ? 5.617 -7.152 10.852 1 96.69 34 ASP B N 1
ATOM 1985 C CA . ASP B 1 34 ? 4.656 -8.062 11.477 1 96.69 34 ASP B CA 1
ATOM 1986 C C . ASP B 1 34 ? 4.594 -9.391 10.727 1 96.69 34 ASP B C 1
ATOM 1988 O O . ASP B 1 34 ? 3.771 -9.562 9.828 1 96.69 34 ASP B O 1
ATOM 1992 N N . GLY B 1 35 ? 5.461 -10.312 11.195 1 95.75 35 GLY B N 1
ATOM 1993 C CA . GLY B 1 35 ? 5.602 -11.586 10.516 1 95.75 35 GLY B CA 1
ATOM 1994 C C . GLY B 1 35 ? 4.336 -12.422 10.531 1 95.75 35 GLY B C 1
ATOM 1995 O O . GLY B 1 35 ? 4.023 -13.109 9.562 1 95.75 35 GLY B O 1
ATOM 1996 N N . ASP B 1 36 ? 3.605 -12.383 11.594 1 97.06 36 ASP B N 1
ATOM 1997 C CA . ASP B 1 36 ? 2.369 -13.148 11.688 1 97.06 36 ASP B CA 1
ATOM 1998 C C . ASP B 1 36 ? 1.323 -12.633 10.703 1 97.06 36 ASP B C 1
ATOM 2000 O O . ASP B 1 36 ? 0.716 -13.414 9.969 1 97.06 36 ASP B O 1
ATOM 2004 N N . ALA B 1 37 ? 1.113 -11.352 10.711 1 98 37 ALA B N 1
ATOM 2005 C CA . ALA B 1 37 ? 0.168 -10.766 9.766 1 98 37 ALA B CA 1
ATOM 2006 C C . ALA B 1 37 ? 0.567 -11.094 8.328 1 98 37 ALA B C 1
ATOM 2008 O O . ALA B 1 37 ? -0.287 -11.398 7.492 1 98 37 ALA B O 1
ATOM 2009 N N . TRP B 1 38 ? 1.837 -11.055 8.094 1 97.81 38 TRP B N 1
ATOM 2010 C CA . TRP B 1 38 ? 2.363 -11.234 6.746 1 97.81 38 TRP B CA 1
ATOM 2011 C C . TRP B 1 38 ? 2.125 -12.656 6.254 1 97.81 38 TRP B C 1
ATOM 2013 O O . TRP B 1 38 ? 1.578 -12.859 5.168 1 97.81 38 TRP B O 1
ATOM 2023 N N . VAL B 1 39 ? 2.441 -13.656 7.027 1 97.69 39 VAL B N 1
ATOM 2024 C CA . VAL B 1 39 ? 2.354 -15.039 6.578 1 97.69 39 VAL B CA 1
ATOM 2025 C C . VAL B 1 39 ? 0.89 -15.477 6.516 1 97.69 39 VAL B C 1
ATOM 2027 O O . VAL B 1 39 ? 0.537 -16.391 5.77 1 97.69 39 VAL B O 1
ATOM 2030 N N . ASN B 1 40 ? 0.03 -14.789 7.23 1 98.25 40 ASN B N 1
ATOM 2031 C CA . ASN B 1 40 ? -1.389 -15.133 7.238 1 98.25 40 ASN B CA 1
ATOM 2032 C C . ASN B 1 40 ? -2.092 -14.633 5.977 1 98.25 40 ASN B C 1
ATOM 2034 O O . ASN B 1 40 ? -3.271 -14.922 5.77 1 98.25 40 ASN B O 1
ATOM 2038 N N . LEU B 1 41 ? -1.377 -13.984 5.18 1 98.62 41 LEU B N 1
ATOM 2039 C CA . LEU B 1 41 ? -1.911 -13.617 3.873 1 98.62 41 LEU B CA 1
ATOM 2040 C C . LEU B 1 41 ? -1.738 -14.75 2.869 1 98.62 41 LEU B C 1
ATOM 2042 O O . LEU B 1 41 ? -2.188 -14.648 1.727 1 98.62 41 LEU B O 1
ATOM 2046 N N . PHE B 1 42 ? -1.124 -15.805 3.273 1 98.38 42 PHE B N 1
ATOM 2047 C CA . PHE B 1 42 ? -0.922 -17.016 2.496 1 98.38 42 PHE B CA 1
ATOM 2048 C C . PHE B 1 42 ? -1.672 -18.188 3.119 1 98.38 42 PHE B C 1
ATOM 2050 O O . PHE B 1 42 ? -1.969 -18.172 4.316 1 98.38 42 PHE B O 1
ATOM 2057 N N . PRO B 1 43 ? -1.986 -19.219 2.246 1 97.88 43 PRO B N 1
ATOM 2058 C CA . PRO B 1 43 ? -2.629 -20.406 2.812 1 97.88 43 PRO B CA 1
ATOM 2059 C C . PRO B 1 43 ? -1.711 -21.172 3.758 1 97.88 43 PRO B C 1
ATOM 2061 O O . PRO B 1 43 ? -0.489 -21 3.711 1 97.88 43 PRO B O 1
ATOM 2064 N N . GLU B 1 44 ? -2.312 -22.062 4.496 1 96.38 44 GLU B N 1
ATOM 2065 C CA . GLU B 1 44 ? -1.573 -22.828 5.492 1 96.38 44 GLU B CA 1
ATOM 2066 C C . GLU B 1 44 ? -0.526 -23.719 4.836 1 96.38 44 GLU B C 1
ATOM 2068 O O . GLU B 1 44 ? 0.519 -24 5.426 1 96.38 44 GLU B O 1
ATOM 2073 N N . ASP B 1 45 ? -0.769 -24.062 3.625 1 95.75 45 ASP B N 1
ATOM 2074 C CA . ASP B 1 45 ? 0.118 -24.984 2.92 1 95.75 45 ASP B CA 1
ATOM 2075 C C . ASP B 1 45 ? 1.048 -2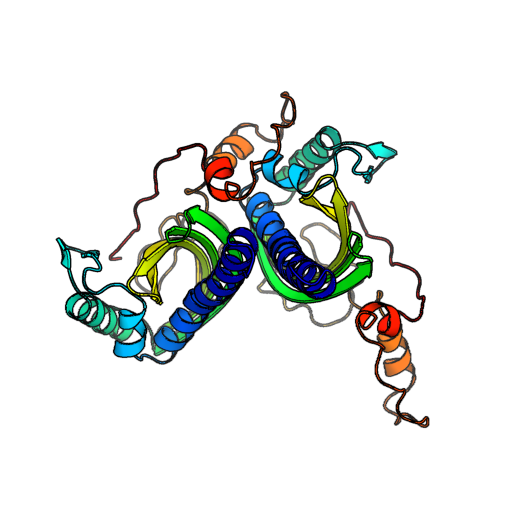4.234 1.97 1 95.75 45 ASP B C 1
ATOM 2077 O O . ASP B 1 45 ? 1.519 -24.797 0.979 1 95.75 45 ASP B O 1
ATOM 2081 N N . VAL B 1 46 ? 1.24 -23.016 2.242 1 96 46 VAL B N 1
ATOM 2082 C CA . VAL B 1 46 ? 2.092 -22.203 1.387 1 96 46 VAL B CA 1
ATOM 2083 C C . VAL B 1 46 ? 3.455 -22.875 1.222 1 96 46 VAL B C 1
ATOM 2085 O O . VAL B 1 46 ? 4.004 -23.422 2.18 1 96 46 VAL B O 1
ATOM 2088 N N . ARG B 1 47 ? 3.986 -22.875 0.006 1 92.19 47 ARG B N 1
ATOM 2089 C CA . ARG B 1 47 ? 5.316 -23.391 -0.284 1 92.19 47 ARG B CA 1
ATOM 2090 C C . ARG B 1 47 ? 6.387 -22.344 -0.013 1 92.19 47 ARG B C 1
ATOM 2092 O O . ARG B 1 47 ? 6.199 -21.156 -0.32 1 92.19 47 ARG B O 1
ATOM 2099 N N . VAL B 1 48 ? 7.359 -22.953 0.64 1 87.31 48 VAL B N 1
ATOM 2100 C CA . VAL B 1 48 ? 8.492 -22.094 0.984 1 87.31 48 VAL B CA 1
ATOM 2101 C C . VAL B 1 48 ? 9.742 -22.578 0.257 1 87.31 48 VAL B C 1
ATOM 2103 O O . VAL B 1 48 ? 9.844 -23.75 -0.107 1 87.31 48 VAL B O 1
ATOM 2106 N N . GLY B 1 49 ? 10.648 -21.828 -0.271 1 78.19 49 GLY B N 1
ATOM 2107 C CA . GLY B 1 49 ? 11.906 -22.234 -0.875 1 78.19 49 GLY B CA 1
ATOM 2108 C C . GLY B 1 49 ? 12.594 -23.359 -0.127 1 78.19 49 GLY B C 1
ATOM 2109 O O . GLY B 1 49 ? 12.391 -23.516 1.078 1 78.19 49 GLY B O 1
ATOM 2110 N N . GLY B 1 50 ? 13.398 -24.172 -0.804 1 82.25 50 GLY B N 1
ATOM 2111 C CA . GLY B 1 50 ? 14.172 -25.234 -0.188 1 82.25 50 GLY B CA 1
ATOM 2112 C C . GLY B 1 50 ? 13.328 -26.453 0.153 1 82.25 50 GLY B C 1
ATOM 2113 O O . GLY B 1 50 ? 13.672 -27.219 1.056 1 82.25 50 GLY B O 1
ATOM 2114 N N . GLY B 1 51 ? 12.133 -26.469 -0.387 1 85.44 51 GLY B N 1
ATOM 2115 C CA . GLY B 1 51 ? 11.281 -27.641 -0.205 1 85.44 51 GLY B CA 1
ATOM 2116 C C . GLY B 1 51 ? 10.445 -27.578 1.055 1 85.44 51 GLY B C 1
ATOM 2117 O O . GLY B 1 51 ? 9.711 -28.516 1.367 1 85.44 51 GLY B O 1
ATOM 2118 N N . LYS B 1 52 ? 10.477 -26.5 1.817 1 90.94 52 LYS B N 1
ATOM 2119 C CA . LYS B 1 52 ? 9.695 -26.344 3.037 1 90.94 52 LYS B CA 1
ATOM 2120 C C . LYS B 1 52 ? 8.289 -25.844 2.723 1 90.94 52 LYS B C 1
ATOM 2122 O O . LYS B 1 52 ? 8.023 -25.375 1.611 1 90.94 52 LYS B O 1
ATOM 2127 N N . THR B 1 53 ? 7.398 -26.156 3.701 1 94 53 THR B N 1
ATOM 2128 C CA . THR B 1 53 ? 6.02 -25.703 3.557 1 94 53 THR B CA 1
ATOM 2129 C C . THR B 1 53 ? 5.473 -25.188 4.887 1 94 53 THR B C 1
ATOM 2131 O O . THR B 1 53 ? 5.98 -25.562 5.953 1 94 53 THR B O 1
ATOM 2134 N N . GLY B 1 54 ? 4.48 -24.281 4.703 1 95.44 54 GLY B N 1
ATOM 2135 C CA . GLY B 1 54 ? 3.752 -23.828 5.883 1 95.44 54 GLY B CA 1
ATOM 2136 C C . GLY B 1 54 ? 4.09 -22.406 6.293 1 95.44 54 GLY B C 1
ATOM 2137 O O . GLY B 1 54 ? 5.18 -21.922 6 1 95.44 54 GLY B O 1
ATOM 2138 N N . ARG B 1 55 ? 3.191 -21.812 7.055 1 96.25 55 ARG B N 1
ATOM 2139 C CA . ARG B 1 55 ? 3.312 -20.422 7.473 1 96.25 55 ARG B CA 1
ATOM 2140 C C . ARG B 1 55 ? 4.48 -20.234 8.43 1 96.25 55 ARG B C 1
ATOM 2142 O O . ARG B 1 55 ? 5.168 -19.203 8.398 1 96.25 55 ARG B O 1
ATOM 2149 N N . LYS B 1 56 ? 4.719 -21.203 9.258 1 94.5 56 LYS B N 1
ATOM 2150 C CA . LYS B 1 56 ? 5.836 -21.094 10.195 1 94.5 56 LYS B CA 1
ATOM 2151 C C . LYS B 1 56 ? 7.168 -21.031 9.453 1 94.5 56 LYS B C 1
ATOM 2153 O O . LYS B 1 56 ? 8.023 -20.203 9.758 1 94.5 56 LYS B O 1
ATOM 2158 N N . ALA B 1 57 ? 7.301 -21.938 8.539 1 92.94 57 ALA B N 1
ATOM 2159 C CA . ALA B 1 57 ? 8.523 -21.938 7.734 1 92.94 57 ALA B CA 1
ATOM 2160 C C . ALA B 1 57 ? 8.695 -20.609 6.992 1 92.94 57 ALA B C 1
ATOM 2162 O O . ALA B 1 57 ? 9.805 -20.078 6.914 1 92.94 57 ALA B O 1
ATOM 2163 N N . LEU B 1 58 ? 7.66 -20.109 6.465 1 93.62 58 LEU B N 1
ATOM 2164 C CA . LEU B 1 58 ? 7.703 -18.844 5.738 1 93.62 58 LEU B CA 1
ATOM 2165 C C . LEU B 1 58 ? 8.055 -17.688 6.676 1 93.62 58 LEU B C 1
ATOM 2167 O O . LEU B 1 58 ? 8.812 -16.781 6.305 1 93.62 58 LEU B O 1
ATOM 2171 N N . ARG B 1 59 ? 7.523 -17.734 7.832 1 94.25 59 ARG B N 1
ATOM 2172 C CA . ARG B 1 59 ? 7.82 -16.672 8.797 1 94.25 59 ARG B CA 1
ATOM 2173 C C . ARG B 1 59 ? 9.297 -16.688 9.188 1 94.25 59 ARG B C 1
ATOM 2175 O O . ARG B 1 59 ? 9.914 -15.633 9.344 1 94.25 59 ARG B O 1
ATOM 2182 N N . ASP B 1 60 ? 9.805 -17.844 9.391 1 89.38 60 ASP B N 1
ATOM 2183 C CA . ASP B 1 60 ? 11.219 -17.969 9.711 1 89.38 60 ASP B CA 1
ATOM 2184 C C . ASP B 1 60 ? 12.086 -17.375 8.594 1 89.38 60 ASP B C 1
ATOM 2186 O O . ASP B 1 60 ? 13.07 -16.688 8.859 1 89.38 60 ASP B O 1
ATOM 2190 N N . TRP B 1 61 ? 11.711 -17.703 7.484 1 87.19 61 TRP B N 1
ATOM 2191 C CA . TRP B 1 61 ? 12.398 -17.141 6.328 1 87.19 61 TRP B CA 1
ATOM 2192 C C . TRP B 1 61 ? 12.305 -15.617 6.324 1 87.19 61 TRP B C 1
ATOM 2194 O O . TRP B 1 61 ? 13.297 -14.922 6.066 1 87.19 61 TRP B O 1
ATOM 2204 N N . PHE B 1 62 ? 11.156 -15.109 6.547 1 88.06 62 PHE B N 1
ATOM 2205 C CA . PHE B 1 62 ? 10.891 -13.68 6.637 1 88.06 62 PHE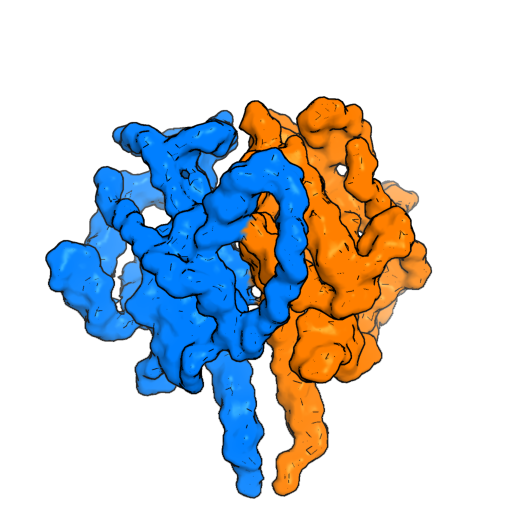 B CA 1
ATOM 2206 C C . PHE B 1 62 ? 11.812 -13.016 7.652 1 88.06 62 PHE B C 1
ATOM 2208 O O . PHE B 1 62 ? 12.453 -12.008 7.348 1 88.06 62 PHE B O 1
ATOM 2215 N N . ASP B 1 63 ? 11.898 -13.555 8.797 1 86.44 63 ASP B N 1
ATOM 2216 C CA . ASP B 1 63 ? 12.688 -12.992 9.891 1 86.44 63 ASP B CA 1
ATOM 2217 C C . ASP B 1 63 ? 14.172 -12.961 9.539 1 86.44 63 ASP B C 1
ATOM 2219 O O . ASP B 1 63 ? 14.844 -11.953 9.766 1 86.44 63 ASP B O 1
ATOM 2223 N N . GLU B 1 64 ? 14.602 -13.977 9 1 80.81 64 GLU B N 1
ATOM 2224 C CA . GLU B 1 64 ? 16.016 -14.086 8.672 1 80.81 64 GLU B CA 1
ATOM 2225 C C . GLU B 1 64 ? 16.391 -13.125 7.543 1 80.81 64 GLU B C 1
ATOM 2227 O O . GLU B 1 64 ? 17.391 -12.406 7.641 1 80.81 64 GLU B O 1
ATOM 2232 N N . THR B 1 65 ? 15.664 -13.055 6.543 1 80.62 65 THR B N 1
ATOM 2233 C CA . THR B 1 65 ? 15.992 -12.297 5.34 1 80.62 65 THR B CA 1
ATOM 2234 C C . THR B 1 65 ? 15.898 -10.797 5.602 1 80.62 65 THR B C 1
ATOM 2236 O O . THR B 1 65 ? 16.797 -10.047 5.234 1 80.62 65 THR B O 1
ATOM 2239 N N . HIS B 1 66 ? 14.969 -10.383 6.312 1 84.5 66 HIS B N 1
ATOM 2240 C CA . HIS B 1 66 ? 14.75 -8.945 6.48 1 84.5 66 HIS B CA 1
ATOM 2241 C C . HIS B 1 66 ? 15.672 -8.375 7.547 1 84.5 66 HIS B C 1
ATOM 2243 O O . HIS B 1 66 ? 16.016 -7.188 7.512 1 84.5 66 HIS B O 1
ATOM 2249 N N . SER B 1 67 ? 16.062 -9.172 8.461 1 81.75 67 SER B N 1
ATOM 2250 C CA . SER B 1 67 ? 16.938 -8.672 9.508 1 81.75 67 SER B CA 1
ATOM 2251 C C . SER B 1 67 ? 18.359 -8.477 8.992 1 81.75 67 SER B C 1
ATOM 2253 O O . SER B 1 67 ? 19.125 -7.668 9.531 1 81.75 67 SER B O 1
ATOM 2255 N N . MET B 1 68 ? 18.734 -9.07 7.969 1 78.69 68 MET B N 1
ATOM 2256 C CA . MET B 1 68 ? 20.094 -9.039 7.461 1 78.69 68 MET B CA 1
ATOM 2257 C C . MET B 1 68 ? 20.266 -7.934 6.43 1 78.69 68 MET B C 1
ATOM 2259 O O . MET B 1 68 ? 21.359 -7.387 6.281 1 78.69 68 MET B O 1
ATOM 2263 N N . GLN B 1 69 ? 19.188 -7.551 5.938 1 81.25 69 GLN B N 1
ATOM 2264 C CA . GLN B 1 69 ? 19.391 -6.77 4.719 1 81.25 69 GLN B CA 1
ATOM 2265 C C . GLN B 1 69 ? 18.844 -5.352 4.879 1 81.25 69 GLN B C 1
ATOM 2267 O O . GLN B 1 69 ? 19.359 -4.414 4.277 1 81.25 69 GLN B O 1
ATOM 2272 N N . PHE B 1 70 ? 17.859 -5.227 5.715 1 92.12 70 PHE B N 1
ATOM 2273 C CA . PHE B 1 70 ? 17.141 -3.955 5.656 1 92.12 70 PHE B CA 1
ATOM 2274 C C . PHE B 1 70 ? 16.953 -3.381 7.055 1 92.12 70 PHE B C 1
ATOM 2276 O O . PHE B 1 70 ? 16.359 -4.031 7.922 1 92.12 70 PHE B O 1
ATOM 2283 N N . ASP B 1 71 ? 17.375 -2.121 7.188 1 93.5 71 ASP B N 1
ATOM 2284 C CA . ASP B 1 71 ? 17.078 -1.371 8.406 1 93.5 71 ASP B CA 1
ATOM 2285 C C . ASP B 1 71 ? 15.625 -0.896 8.422 1 93.5 71 ASP B C 1
ATOM 2287 O O . ASP B 1 71 ? 15.031 -0.752 9.492 1 93.5 71 ASP B O 1
ATOM 2291 N N . GLY B 1 72 ? 15.078 -0.617 7.328 1 95.38 72 GLY B N 1
ATOM 2292 C CA . GLY B 1 72 ? 13.703 -0.204 7.094 1 95.38 72 GLY B CA 1
ATOM 2293 C C . GLY B 1 72 ? 13.297 -0.272 5.633 1 95.38 72 GLY B C 1
ATOM 2294 O O . GLY B 1 72 ? 14.156 -0.238 4.746 1 95.38 72 GLY B O 1
ATOM 2295 N N . THR B 1 73 ? 12.008 -0.415 5.445 1 97.69 73 THR B N 1
ATOM 2296 C CA . THR B 1 73 ? 11.508 -0.514 4.078 1 97.69 73 THR B CA 1
ATOM 2297 C C . THR B 1 73 ? 10.172 0.202 3.938 1 97.69 73 THR B C 1
ATOM 2299 O O . THR B 1 73 ? 9.492 0.462 4.934 1 97.69 73 THR B O 1
ATOM 2302 N N . SER B 1 74 ? 9.828 0.549 2.779 1 98 74 SER B N 1
ATOM 2303 C CA . SER B 1 74 ? 8.492 0.977 2.377 1 98 74 SER B CA 1
ATOM 2304 C C . SER B 1 74 ? 8.133 0.454 0.988 1 98 74 SER B C 1
ATOM 2306 O O . SER B 1 74 ? 8.938 0.553 0.059 1 98 74 SER B O 1
ATOM 2308 N N . HIS B 1 75 ? 6.953 -0.112 0.827 1 98.5 75 HIS B N 1
ATOM 2309 C CA . HIS B 1 75 ? 6.445 -0.65 -0.431 1 98.5 75 HIS B CA 1
ATOM 2310 C C . HIS B 1 75 ? 5.152 0.041 -0.846 1 98.5 75 HIS B C 1
ATOM 2312 O O . HIS B 1 75 ? 4.086 -0.248 -0.298 1 98.5 75 HIS B O 1
ATOM 2318 N N . HIS B 1 76 ? 5.309 0.922 -1.825 1 97.69 76 HIS B N 1
ATOM 2319 C CA . HIS B 1 76 ? 4.18 1.704 -2.311 1 97.69 76 HIS B CA 1
ATOM 2320 C C . HIS B 1 76 ? 3.502 1.021 -3.494 1 97.69 76 HIS B C 1
ATOM 2322 O O . HIS B 1 76 ? 4.035 1.026 -4.605 1 97.69 76 HIS B O 1
ATOM 2328 N N . ILE B 1 77 ? 2.32 0.52 -3.24 1 97.12 77 ILE B N 1
ATOM 2329 C CA . ILE B 1 77 ? 1.64 -0.267 -4.262 1 97.12 77 ILE B CA 1
ATOM 2330 C C . ILE B 1 77 ? 0.768 0.646 -5.121 1 97.12 77 ILE B C 1
ATOM 2332 O O . ILE B 1 77 ? 0.135 1.572 -4.609 1 97.12 77 ILE B O 1
ATOM 2336 N N . GLY B 1 78 ? 0.785 0.354 -6.402 1 93.19 78 GLY B N 1
ATOM 2337 C CA . GLY B 1 78 ? -0.079 1.066 -7.332 1 93.19 78 GLY B CA 1
ATOM 2338 C C . GLY B 1 78 ? -0.345 0.294 -8.609 1 93.19 78 GLY B C 1
ATOM 2339 O O . GLY B 1 78 ? 0.334 -0.693 -8.898 1 93.19 78 GLY B O 1
ATOM 2340 N N . GLY B 1 79 ? -1.317 0.77 -9.391 1 93 79 GLY B N 1
ATOM 2341 C CA . GLY B 1 79 ? -1.699 0.057 -10.602 1 93 79 GLY B CA 1
ATOM 2342 C C . GLY B 1 79 ? -1.943 -1.423 -10.367 1 93 79 GLY B C 1
ATOM 2343 O O . GLY B 1 79 ? -1.034 -2.152 -9.969 1 93 79 GLY B O 1
ATOM 2344 N N . HIS B 1 80 ? -3.113 -1.98 -10.453 1 97.56 80 HIS B N 1
ATOM 2345 C CA . HIS B 1 80 ? -3.449 -3.365 -10.141 1 97.56 80 HIS B CA 1
ATOM 2346 C C . HIS B 1 80 ? -4.465 -3.924 -11.133 1 97.56 80 HIS B C 1
ATOM 2348 O O . HIS B 1 80 ? -5.633 -3.537 -11.117 1 97.56 80 HIS B O 1
ATOM 2354 N N . VAL B 1 81 ? -3.922 -4.781 -12.039 1 98.12 81 VAL B N 1
ATOM 2355 C CA . VAL B 1 81 ? -4.785 -5.535 -12.938 1 98.12 81 VAL B CA 1
ATOM 2356 C C . VAL B 1 81 ? -5.219 -6.84 -12.273 1 98.12 81 VAL B C 1
ATOM 2358 O O . VAL B 1 81 ? -4.395 -7.551 -11.688 1 98.12 81 VAL B O 1
ATOM 2361 N N . ILE B 1 82 ? -6.504 -7.164 -12.312 1 98.5 82 ILE B N 1
ATOM 2362 C CA . ILE B 1 82 ? -7.027 -8.398 -11.742 1 98.5 82 ILE B CA 1
ATOM 2363 C C . ILE B 1 82 ? -7.914 -9.109 -12.758 1 98.5 82 ILE B C 1
ATOM 2365 O O . ILE B 1 82 ? -8.859 -8.516 -13.289 1 98.5 82 ILE B O 1
ATOM 2369 N N . ASP B 1 83 ? -7.574 -10.367 -13.094 1 98.31 83 ASP B N 1
ATOM 2370 C CA . ASP B 1 83 ? -8.383 -11.242 -13.938 1 98.31 83 ASP B CA 1
ATOM 2371 C C . ASP B 1 83 ? -8.828 -12.484 -13.18 1 98.31 83 ASP B C 1
ATOM 2373 O O . ASP B 1 83 ? -8 -13.203 -12.609 1 98.31 83 ASP B O 1
ATOM 2377 N N . PHE B 1 84 ? -10.141 -12.75 -13.211 1 98.44 84 PHE B N 1
ATOM 2378 C CA . PHE B 1 84 ? -10.641 -13.969 -12.578 1 98.44 84 PHE B CA 1
ATOM 2379 C C . PHE B 1 84 ? -10.492 -15.156 -13.523 1 98.44 84 PHE B C 1
ATOM 2381 O O . PHE B 1 84 ? -10.836 -15.062 -14.703 1 98.44 84 PHE B O 1
ATOM 2388 N N . ASP B 1 85 ? -9.945 -16.234 -12.984 1 97.94 85 ASP B N 1
ATOM 2389 C CA . ASP B 1 85 ? -9.938 -17.516 -13.695 1 97.94 85 ASP B CA 1
ATOM 2390 C C . ASP B 1 85 ? -11.258 -18.266 -13.508 1 97.94 85 ASP B C 1
ATOM 2392 O O . ASP B 1 85 ? -11.742 -18.906 -14.438 1 97.94 85 ASP B O 1
ATOM 2396 N N . ASP B 1 86 ? -11.758 -18.188 -12.398 1 97.69 86 ASP B N 1
ATOM 2397 C CA . ASP B 1 86 ? -13.055 -18.672 -11.945 1 97.69 86 ASP B CA 1
ATOM 2398 C C . ASP B 1 86 ? -13.469 -17.984 -10.641 1 97.69 86 ASP B C 1
ATOM 2400 O O . ASP B 1 86 ? -12.758 -17.109 -10.148 1 97.69 86 ASP B O 1
ATOM 2404 N N . PRO B 1 87 ? -14.57 -18.25 -10.07 1 97.25 87 PRO B N 1
ATOM 2405 C CA . PRO B 1 87 ? -15.062 -17.484 -8.914 1 97.25 87 PRO B CA 1
ATOM 2406 C C . PRO B 1 87 ? -14.117 -17.562 -7.719 1 97.25 87 PRO B C 1
ATOM 2408 O O . PRO B 1 87 ? -14.164 -16.703 -6.836 1 97.25 87 PRO B O 1
ATOM 2411 N N . ASP B 1 88 ? -13.258 -18.547 -7.668 1 98.62 88 ASP B N 1
ATOM 2412 C CA . ASP B 1 88 ? -12.43 -18.75 -6.48 1 98.62 88 ASP B CA 1
ATOM 2413 C C . ASP B 1 88 ? -10.945 -18.672 -6.828 1 98.62 88 ASP B C 1
ATOM 2415 O O . ASP B 1 88 ? -10.086 -18.953 -5.984 1 98.62 88 ASP B O 1
ATOM 2419 N N . HIS B 1 89 ? -10.594 -18.391 -8.016 1 98.75 89 HIS B N 1
ATOM 2420 C CA . HIS B 1 89 ? -9.227 -18.25 -8.484 1 98.75 89 HIS B CA 1
ATOM 2421 C C . HIS B 1 89 ? -9.078 -17 -9.367 1 98.75 89 HIS B C 1
ATOM 2423 O O . HIS B 1 89 ? -9.938 -16.734 -10.203 1 98.75 89 HIS B O 1
ATOM 2429 N N . ALA B 1 90 ? -8.07 -16.266 -9.18 1 98.81 90 ALA B N 1
ATOM 2430 C CA . ALA B 1 90 ? -7.766 -15.078 -9.961 1 98.81 90 ALA B CA 1
ATOM 2431 C C . ALA B 1 90 ? -6.258 -14.883 -10.094 1 98.81 90 ALA B C 1
ATOM 2433 O O . ALA B 1 90 ? -5.477 -15.531 -9.398 1 98.81 90 ALA B O 1
ATOM 2434 N N . GLN B 1 91 ? -5.84 -14.086 -10.992 1 98.5 91 GLN B N 1
ATOM 2435 C CA . GLN B 1 91 ? -4.457 -13.648 -11.148 1 98.5 91 GLN B CA 1
ATOM 2436 C C . GLN B 1 91 ? -4.371 -12.125 -11.234 1 98.5 91 GLN B C 1
ATOM 2438 O O . GLN B 1 91 ? -5.363 -11.461 -11.531 1 98.5 91 GLN B O 1
ATOM 2443 N N . GLY B 1 92 ? -3.189 -11.594 -10.938 1 98.5 92 GLY B N 1
ATOM 2444 C CA . GLY B 1 92 ? -3.029 -10.148 -10.961 1 98.5 92 GLY B CA 1
ATOM 2445 C C . GLY B 1 92 ? -1.599 -9.711 -11.211 1 98.5 92 GLY B C 1
ATOM 2446 O O . GLY B 1 92 ? -0.66 -10.469 -10.961 1 98.5 92 GLY B O 1
ATOM 2447 N N . VAL B 1 93 ? -1.454 -8.547 -11.781 1 98.5 93 VAL B N 1
ATOM 2448 C CA . VAL B 1 93 ? -0.195 -7.816 -11.883 1 98.5 93 VAL B CA 1
ATOM 2449 C C . VAL B 1 93 ? -0.307 -6.492 -11.125 1 98.5 93 VAL B C 1
ATOM 2451 O O . VAL B 1 93 ? -1.224 -5.707 -11.375 1 98.5 93 VAL B O 1
ATOM 2454 N N . VAL B 1 94 ? 0.557 -6.32 -10.156 1 98.44 94 VAL B N 1
ATOM 2455 C CA . VAL B 1 94 ? 0.504 -5.113 -9.344 1 98.44 94 VAL B CA 1
ATOM 2456 C C . VAL B 1 94 ? 1.893 -4.48 -9.266 1 98.44 94 VAL B C 1
ATOM 2458 O O . VAL B 1 94 ? 2.889 -5.18 -9.07 1 98.44 94 VAL B O 1
ATOM 2461 N N . TYR B 1 95 ? 1.97 -3.158 -9.492 1 98.31 95 TYR B N 1
ATOM 2462 C CA . TYR B 1 95 ? 3.229 -2.422 -9.43 1 98.31 95 TYR B CA 1
ATOM 2463 C C . TYR B 1 95 ? 3.566 -2.037 -7.996 1 98.31 95 TYR B C 1
ATOM 2465 O O . TYR B 1 95 ? 2.67 -1.872 -7.164 1 98.31 95 TYR B O 1
ATOM 2473 N N . SER B 1 96 ? 4.781 -1.97 -7.707 1 98.31 96 SER B N 1
ATOM 2474 C CA . SER B 1 96 ? 5.297 -1.57 -6.402 1 98.31 96 SER B CA 1
ATOM 2475 C C . SER B 1 96 ? 6.527 -0.683 -6.543 1 98.31 96 SER B C 1
ATOM 2477 O O . SER B 1 96 ? 7.484 -1.044 -7.23 1 98.31 96 SER B O 1
ATOM 2479 N N . LYS B 1 97 ? 6.469 0.505 -5.969 1 98 97 LYS B N 1
ATOM 2480 C CA . LYS B 1 97 ? 7.617 1.398 -5.828 1 98 97 LYS B CA 1
ATOM 2481 C C . LYS B 1 97 ? 8.18 1.351 -4.41 1 98 97 LYS B C 1
ATOM 2483 O O . LYS B 1 97 ? 7.52 1.78 -3.459 1 98 97 LYS B O 1
ATOM 2488 N N . ASN B 1 98 ? 9.414 0.817 -4.336 1 98.19 98 ASN B N 1
ATOM 2489 C CA . ASN B 1 98 ? 9.922 0.457 -3.016 1 98.19 98 ASN B CA 1
ATOM 2490 C C . ASN B 1 98 ? 11.148 1.285 -2.645 1 98.19 98 ASN B C 1
ATOM 2492 O O . ASN B 1 98 ? 11.859 1.784 -3.521 1 98.19 98 ASN B O 1
ATOM 2496 N N . GLU B 1 99 ? 11.305 1.497 -1.352 1 98.12 99 GLU B N 1
ATOM 2497 C CA . GLU B 1 99 ? 12.508 2.072 -0.759 1 98.12 99 GLU B CA 1
ATOM 2498 C C . GLU B 1 99 ? 13.039 1.195 0.37 1 98.12 99 GLU B C 1
ATOM 2500 O O . GLU B 1 99 ? 12.266 0.645 1.154 1 98.12 99 GLU B O 1
ATOM 2505 N N . HIS B 1 100 ? 14.359 1.008 0.393 1 97.31 100 HIS B N 1
ATOM 2506 C CA . HIS B 1 100 ? 15.062 0.202 1.39 1 97.31 100 HIS B CA 1
ATOM 2507 C C . HIS B 1 100 ? 16.234 0.965 1.992 1 97.31 100 HIS B C 1
ATOM 2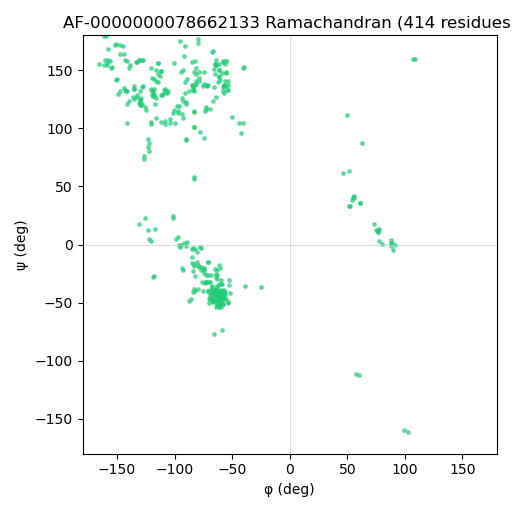509 O O . HIS B 1 100 ? 17.078 1.482 1.264 1 97.31 100 HIS B O 1
ATOM 2515 N N . GLU B 1 101 ? 16.219 1.066 3.283 1 97 101 GLU B N 1
ATOM 2516 C CA . GLU B 1 101 ? 17.438 1.478 3.967 1 97 101 GLU B CA 1
ATOM 2517 C C . GLU B 1 101 ? 18.375 0.291 4.191 1 97 101 GLU B C 1
ATOM 2519 O O . GLU B 1 101 ? 18.031 -0.652 4.906 1 97 101 GLU B O 1
ATOM 2524 N N . CYS B 1 102 ? 19.5 0.328 3.566 1 94.94 102 CYS B N 1
ATOM 2525 C CA . CYS B 1 102 ? 20.484 -0.746 3.59 1 94.94 102 CYS B CA 1
ATOM 2526 C C . CYS 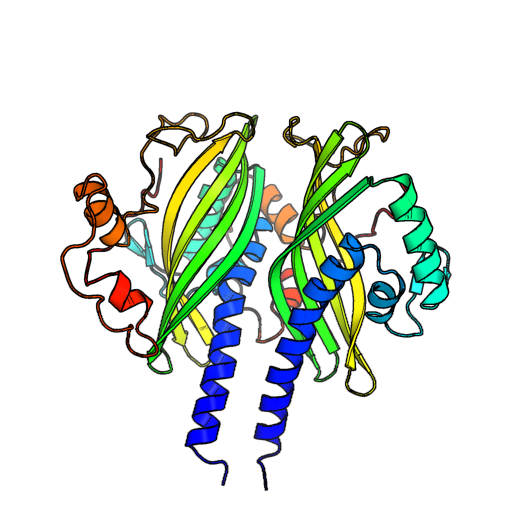B 1 102 ? 21.828 -0.242 4.102 1 94.94 102 CYS B C 1
ATOM 2528 O O . CYS B 1 102 ? 22.75 -0.046 3.32 1 94.94 102 CYS B O 1
ATOM 2530 N N . GLY B 1 103 ? 21.906 -0.159 5.418 1 93.25 103 GLY B N 1
ATOM 2531 C CA . GLY B 1 103 ? 23.125 0.426 5.957 1 93.25 103 GLY B CA 1
ATOM 2532 C C . GLY B 1 103 ? 23.359 1.855 5.5 1 93.25 103 GLY B C 1
ATOM 2533 O O . GLY B 1 103 ? 22.516 2.73 5.75 1 93.25 103 GLY B O 1
ATOM 2534 N N . ALA B 1 104 ? 24.406 2.029 4.699 1 92.88 104 ALA B N 1
ATOM 2535 C CA . ALA B 1 104 ? 24.797 3.383 4.305 1 92.88 104 ALA B CA 1
ATOM 2536 C C . ALA B 1 104 ? 24.125 3.781 2.996 1 92.88 104 ALA B C 1
ATOM 2538 O O . ALA B 1 104 ? 24.266 4.918 2.541 1 92.88 104 ALA B O 1
ATOM 2539 N N . GLU B 1 105 ? 23.328 2.902 2.471 1 95.25 105 GLU B N 1
ATOM 2540 C CA . GLU B 1 105 ? 22.719 3.197 1.18 1 95.25 105 GLU B CA 1
ATOM 2541 C C . GLU B 1 105 ? 21.188 3.223 1.287 1 95.25 105 GLU B C 1
ATOM 2543 O O . GLU B 1 105 ? 20.609 2.463 2.062 1 95.25 105 GLU B O 1
ATOM 2548 N N . TRP B 1 106 ? 20.625 4.09 0.574 1 97.5 106 TRP B N 1
ATOM 2549 C CA . TRP B 1 106 ? 19.188 4.164 0.375 1 97.5 106 TRP B CA 1
ATOM 2550 C C . TRP B 1 106 ? 18.797 3.641 -1.005 1 97.5 106 TRP B C 1
ATOM 2552 O O . TRP B 1 106 ? 18.875 4.367 -1.997 1 97.5 106 TRP B O 1
ATOM 2562 N N . VAL B 1 107 ? 18.266 2.463 -1.002 1 97.56 107 VAL B N 1
ATOM 2563 C CA . VAL B 1 107 ? 18.047 1.785 -2.275 1 97.56 107 VAL B CA 1
ATOM 2564 C C . VAL B 1 107 ? 16.594 1.985 -2.715 1 97.56 107 VAL B C 1
ATOM 2566 O O . VAL B 1 107 ? 15.664 1.598 -2.004 1 97.56 107 VAL B O 1
ATOM 2569 N N . ILE B 1 108 ? 16.391 2.605 -3.867 1 97.94 108 ILE B N 1
ATOM 2570 C CA . ILE B 1 108 ? 15.086 2.719 -4.512 1 97.94 108 ILE B CA 1
ATOM 2571 C C . ILE B 1 108 ? 14.898 1.573 -5.5 1 97.94 108 ILE B C 1
ATOM 2573 O O . ILE B 1 108 ? 15.875 1.057 -6.055 1 97.94 108 ILE B O 1
ATOM 2577 N N . MET B 1 109 ? 13.625 1.174 -5.68 1 98 109 MET B N 1
ATOM 2578 C CA . MET B 1 109 ? 13.32 0.006 -6.5 1 98 109 MET B CA 1
ATOM 2579 C C . MET B 1 109 ? 11.961 0.164 -7.184 1 98 109 MET B C 1
ATOM 2581 O O . MET B 1 109 ? 11 0.611 -6.559 1 98 109 MET B O 1
ATOM 2585 N N . GLN B 1 110 ? 11.961 -0.069 -8.5 1 98 110 GLN B N 1
ATOM 2586 C CA . GLN B 1 110 ? 10.719 -0.281 -9.234 1 98 110 GLN B CA 1
ATOM 2587 C C . GLN B 1 110 ? 10.547 -1.751 -9.609 1 98 110 GLN B C 1
ATOM 2589 O O . GLN B 1 110 ? 11.484 -2.393 -10.086 1 98 110 GLN B O 1
ATOM 2594 N N . MET B 1 111 ? 9.383 -2.291 -9.312 1 98.06 111 MET B N 1
ATOM 2595 C CA . MET B 1 111 ? 9.094 -3.688 -9.625 1 98.06 111 MET B CA 1
ATOM 2596 C C . MET B 1 111 ? 7.602 -3.896 -9.852 1 98.06 111 MET B C 1
ATOM 2598 O O . MET B 1 111 ? 6.82 -2.947 -9.781 1 98.06 111 MET B O 1
ATOM 2602 N N . MET B 1 112 ? 7.254 -5.102 -10.305 1 97.94 112 MET B N 1
ATOM 2603 C CA . MET B 1 112 ? 5.879 -5.586 -10.281 1 97.94 112 MET B CA 1
ATOM 2604 C C . MET B 1 112 ? 5.812 -7.008 -9.734 1 97.94 112 MET B C 1
ATOM 2606 O O . MET B 1 112 ? 6.828 -7.703 -9.672 1 97.94 112 MET B O 1
ATOM 2610 N N . TYR B 1 113 ? 4.656 -7.34 -9.25 1 98.19 113 TYR B N 1
ATOM 2611 C CA . TYR B 1 113 ? 4.355 -8.711 -8.875 1 98.19 113 TYR B CA 1
ATOM 2612 C C . TYR B 1 113 ? 3.375 -9.344 -9.859 1 98.19 113 TYR B C 1
ATOM 2614 O O . TYR B 1 113 ? 2.416 -8.703 -10.289 1 98.19 113 TYR B O 1
ATOM 2622 N N . PHE B 1 114 ? 3.666 -10.555 -10.289 1 98.19 114 PHE B N 1
ATOM 2623 C CA . PHE B 1 114 ? 2.658 -11.422 -10.883 1 98.19 114 PHE B CA 1
ATOM 2624 C C . PHE B 1 114 ? 2.105 -12.398 -9.852 1 98.19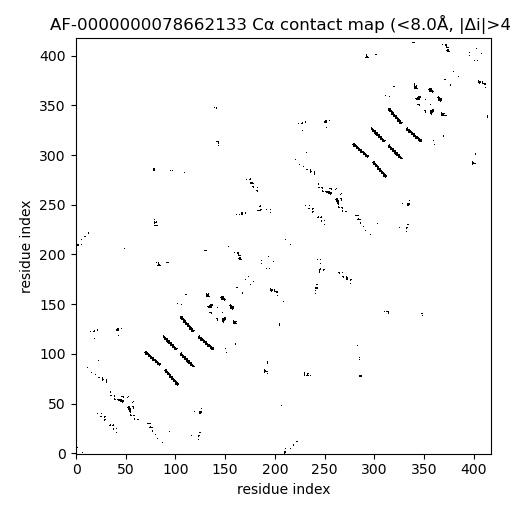 114 PHE B C 1
ATOM 2626 O O . PHE B 1 114 ? 2.812 -13.305 -9.406 1 98.19 114 PHE B O 1
ATOM 2633 N N . ASP B 1 115 ? 0.833 -12.234 -9.516 1 98.38 115 ASP B N 1
ATOM 2634 C CA . ASP B 1 115 ? 0.224 -12.945 -8.391 1 98.38 115 ASP B CA 1
ATOM 2635 C C . ASP B 1 115 ? -0.826 -13.938 -8.883 1 98.38 115 ASP B C 1
ATOM 2637 O O . ASP B 1 115 ? -1.539 -13.672 -9.852 1 98.38 115 ASP B O 1
ATOM 2641 N N . GLN B 1 116 ? -0.878 -15.039 -8.164 1 98.38 116 GLN B N 1
ATOM 2642 C CA . GLN B 1 116 ? -2.021 -15.945 -8.203 1 98.38 116 GLN B CA 1
ATOM 2643 C C . GLN B 1 116 ? -2.789 -15.914 -6.883 1 98.38 116 GLN B C 1
ATOM 2645 O O . GLN B 1 116 ? -2.193 -16.016 -5.809 1 98.38 116 GLN B O 1
ATOM 2650 N N . TYR B 1 117 ? -4.109 -15.711 -7.008 1 98.81 117 TYR B N 1
ATOM 2651 C CA . TYR B 1 117 ? -4.965 -15.625 -5.832 1 98.81 117 TYR B CA 1
ATOM 2652 C C . TYR B 1 117 ? -5.902 -16.828 -5.746 1 98.81 117 TYR B C 1
ATOM 2654 O O . TYR B 1 117 ? -6.328 -17.359 -6.77 1 98.81 117 TYR B O 1
ATOM 2662 N N . GLU B 1 118 ? -6.238 -17.203 -4.516 1 98.88 118 GLU B N 1
ATOM 2663 C CA . GLU B 1 118 ? -7.176 -18.297 -4.266 1 98.88 118 GLU B CA 1
ATOM 2664 C C . GLU B 1 118 ? -8.062 -18 -3.057 1 98.88 118 GLU B C 1
ATOM 2666 O O . GLU B 1 118 ? -7.574 -17.516 -2.033 1 98.88 118 GLU B O 1
ATOM 2671 N N . ARG B 1 119 ? -9.32 -18.219 -3.211 1 98.75 119 ARG B N 1
ATOM 2672 C CA . ARG B 1 119 ? -10.242 -18.125 -2.088 1 98.75 119 ARG B CA 1
ATOM 2673 C C . ARG B 1 119 ? -10.383 -19.469 -1.383 1 98.75 119 ARG B C 1
ATOM 2675 O O . ARG B 1 119 ? -10.711 -20.484 -2.014 1 98.75 119 ARG B O 1
ATOM 2682 N N . ILE B 1 120 ? -10.094 -19.516 -0.109 1 98.19 120 ILE B N 1
ATOM 2683 C CA . ILE B 1 120 ? -10.227 -20.703 0.733 1 98.19 120 ILE B CA 1
ATOM 2684 C C . ILE B 1 120 ? -11.109 -20.391 1.936 1 98.19 120 ILE B C 1
ATOM 2686 O O . ILE B 1 120 ? -10.789 -19.5 2.734 1 98.19 120 ILE B O 1
ATOM 2690 N N . ASP B 1 121 ? -12.25 -21.031 2.043 1 96.44 121 ASP B N 1
ATOM 2691 C CA . ASP B 1 121 ? -13.195 -20.844 3.139 1 96.44 121 ASP B CA 1
ATOM 2692 C C . ASP B 1 121 ? -13.609 -19.391 3.273 1 96.44 121 ASP B C 1
ATOM 2694 O O . ASP B 1 121 ? -13.57 -18.828 4.371 1 96.44 121 ASP B O 1
ATOM 2698 N N . GLY B 1 122 ? -13.805 -18.781 2.164 1 96.31 122 GLY B N 1
ATOM 2699 C CA . GLY B 1 122 ? -14.383 -17.438 2.131 1 96.31 122 GLY B CA 1
ATOM 2700 C C . GLY B 1 122 ? -13.344 -16.344 2.223 1 96.31 122 GLY B C 1
ATOM 2701 O O . GLY B 1 122 ? -13.688 -15.156 2.189 1 96.31 122 GLY B O 1
ATOM 2702 N N . ARG B 1 123 ? -12.086 -16.734 2.285 1 97.75 123 ARG B N 1
ATOM 2703 C CA . ARG B 1 123 ? -11.023 -15.742 2.4 1 97.75 123 ARG B CA 1
ATOM 2704 C C . ARG B 1 123 ? -10.055 -15.844 1.228 1 97.75 123 ARG B C 1
ATOM 2706 O O . ARG B 1 123 ? -9.688 -16.938 0.812 1 97.75 123 ARG B O 1
ATOM 2713 N N . TRP B 1 124 ? -9.734 -14.688 0.661 1 98.62 124 TRP B N 1
ATOM 2714 C CA . TRP B 1 124 ? -8.781 -14.641 -0.445 1 98.62 124 TRP B CA 1
ATOM 2715 C C . TRP B 1 124 ? -7.348 -14.586 0.073 1 98.62 124 TRP B C 1
ATOM 2717 O O . TRP B 1 124 ? -7.059 -13.875 1.038 1 98.62 124 TRP B O 1
ATOM 2727 N N . TYR B 1 125 ? -6.422 -15.375 -0.579 1 98.88 125 TYR B N 1
ATOM 2728 C CA . TYR B 1 125 ? -5.008 -15.477 -0.245 1 98.88 125 TYR B CA 1
ATOM 2729 C C . TYR B 1 125 ? -4.141 -15.32 -1.488 1 98.88 125 TYR B C 1
ATOM 2731 O O . TYR B 1 125 ? -4.617 -15.5 -2.611 1 98.88 125 TYR B O 1
ATOM 2739 N N . PHE B 1 126 ? -2.871 -14.953 -1.224 1 98.62 126 PHE B N 1
ATOM 2740 C CA . PHE B 1 126 ? -1.856 -15.18 -2.246 1 98.62 126 PHE B CA 1
ATOM 2741 C C . PHE B 1 126 ? -1.526 -16.672 -2.359 1 98.62 126 PHE B C 1
ATOM 2743 O O . PHE B 1 126 ? -1.029 -17.266 -1.406 1 98.62 126 PHE B O 1
ATOM 2750 N N . ARG B 1 127 ? -1.797 -17.219 -3.473 1 97.56 127 ARG B N 1
ATOM 2751 C CA . ARG B 1 127 ? -1.318 -18.578 -3.717 1 97.56 127 ARG B CA 1
ATOM 2752 C C . ARG B 1 127 ? 0.136 -18.562 -4.176 1 97.56 127 ARG B C 1
ATOM 2754 O O . ARG B 1 127 ? 0.915 -19.453 -3.803 1 97.56 127 ARG B O 1
ATOM 2761 N N . ARG B 1 128 ? 0.438 -17.641 -4.969 1 94.5 128 ARG B N 1
ATOM 2762 C CA . ARG B 1 128 ? 1.792 -17.406 -5.465 1 94.5 128 ARG B CA 1
ATOM 2763 C C . ARG B 1 128 ? 2.031 -15.93 -5.754 1 94.5 128 ARG B C 1
ATOM 2765 O O . ARG B 1 128 ? 1.14 -15.234 -6.242 1 94.5 128 ARG B O 1
ATOM 2772 N N . ARG B 1 129 ? 3.234 -15.531 -5.434 1 96.56 129 ARG B N 1
ATOM 2773 C CA . ARG B 1 129 ? 3.695 -14.195 -5.793 1 96.56 129 ARG B CA 1
ATOM 2774 C C . ARG B 1 129 ? 5.07 -14.25 -6.453 1 96.56 129 ARG B C 1
ATOM 2776 O O . ARG B 1 129 ? 6.023 -14.773 -5.875 1 96.56 129 ARG B O 1
ATOM 2783 N N . LEU B 1 130 ? 5.152 -13.75 -7.652 1 96.06 130 LEU B N 1
ATOM 2784 C CA . LEU B 1 130 ? 6.406 -13.695 -8.398 1 96.06 130 LEU B CA 1
ATOM 2785 C C . LEU B 1 130 ? 6.879 -12.25 -8.562 1 96.06 130 LEU B C 1
ATOM 2787 O O . LEU B 1 130 ? 6.277 -11.477 -9.305 1 96.06 130 LEU B O 1
ATOM 2791 N N . PRO B 1 131 ? 7.895 -11.938 -7.785 1 96.81 131 PRO B N 1
ATOM 2792 C CA . PRO B 1 131 ? 8.445 -10.594 -7.969 1 96.81 131 PRO B CA 1
ATOM 2793 C C . PRO B 1 131 ? 9.242 -10.453 -9.266 1 96.81 131 PRO B C 1
ATOM 2795 O O . PRO B 1 131 ? 9.992 -11.359 -9.633 1 96.81 131 PRO B O 1
ATOM 2798 N N . LEU B 1 132 ? 9.062 -9.328 -9.992 1 97.12 132 LEU B N 1
ATOM 2799 C CA . LEU B 1 132 ? 9.773 -8.977 -11.211 1 97.12 132 LEU B CA 1
ATOM 2800 C C . LEU B 1 132 ? 10.352 -7.566 -11.117 1 97.12 132 LEU B C 1
ATOM 2802 O O . LEU B 1 132 ? 9.609 -6.594 -11 1 97.12 132 LEU B O 1
ATOM 2806 N N . TYR B 1 133 ? 11.656 -7.512 -11.242 1 97 133 TYR B N 1
ATOM 2807 C CA . TYR B 1 133 ? 12.359 -6.285 -10.883 1 97 133 TYR B CA 1
ATOM 2808 C C . TYR B 1 133 ? 12.8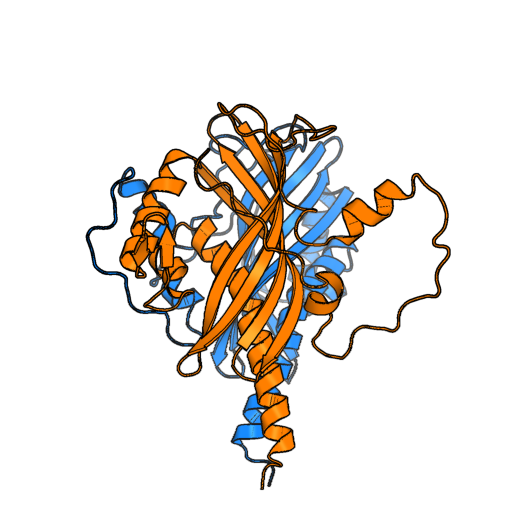2 -5.535 -12.125 1 97 133 TYR B C 1
ATOM 2810 O O . TYR B 1 133 ? 13.445 -6.117 -13.016 1 97 133 TYR B O 1
ATOM 2818 N N . TRP B 1 134 ? 12.547 -4.215 -12.156 1 97.31 134 TRP B N 1
ATOM 2819 C CA . TRP B 1 134 ? 13.141 -3.381 -13.195 1 97.31 134 TRP B CA 1
ATOM 2820 C C . TRP B 1 134 ? 14.516 -2.873 -12.766 1 97.31 134 TRP B C 1
ATOM 2822 O O . TRP B 1 134 ? 15.484 -2.99 -13.516 1 97.31 134 TRP B O 1
ATOM 2832 N N . TYR B 1 135 ? 14.547 -2.346 -11.547 1 97.94 135 TYR B N 1
ATOM 2833 C CA . TYR B 1 135 ? 15.844 -1.899 -11.039 1 97.94 135 TYR B CA 1
ATOM 2834 C C . TYR B 1 135 ? 15.852 -1.879 -9.516 1 97.94 135 TYR B C 1
ATOM 2836 O O . TYR B 1 135 ? 14.789 -1.854 -8.883 1 97.94 135 TYR B O 1
ATOM 2844 N N . ALA B 1 136 ? 16.984 -1.93 -8.922 1 97.75 136 ALA B N 1
ATOM 2845 C CA . ALA B 1 136 ? 17.375 -1.556 -7.566 1 97.75 136 ALA B CA 1
ATOM 2846 C C . ALA B 1 136 ? 18.688 -0.777 -7.578 1 97.75 136 ALA B C 1
ATOM 2848 O O . ALA B 1 136 ? 19.656 -1.191 -8.219 1 97.75 136 ALA B O 1
ATOM 2849 N N . THR B 1 137 ? 18.688 0.383 -7.012 1 97.5 137 THR B N 1
ATOM 2850 C CA . THR B 1 137 ? 19.891 1.212 -7.012 1 97.5 137 THR B CA 1
ATOM 2851 C C . THR B 1 137 ? 19.828 2.24 -5.887 1 97.5 137 THR B C 1
ATOM 2853 O O . THR B 1 137 ? 18.75 2.576 -5.395 1 97.5 137 THR B O 1
ATOM 2856 N N . ASP B 1 138 ? 20.984 2.703 -5.473 1 96.94 138 ASP B N 1
ATOM 2857 C CA . ASP B 1 138 ? 21.031 3.822 -4.539 1 96.94 138 ASP B CA 1
ATOM 2858 C C . ASP B 1 138 ? 20.375 5.066 -5.133 1 96.94 138 ASP B C 1
ATOM 2860 O O . ASP B 1 138 ? 20.578 5.379 -6.312 1 96.94 138 ASP B O 1
ATOM 2864 N N . LEU B 1 139 ? 19.672 5.766 -4.262 1 96.12 139 LEU B N 1
ATOM 2865 C CA . LEU B 1 139 ? 18.906 6.938 -4.672 1 96.12 139 LEU B CA 1
ATOM 2866 C C . LEU B 1 139 ? 19.781 7.922 -5.434 1 96.12 139 LEU B C 1
ATOM 2868 O O . LEU B 1 139 ? 19.328 8.57 -6.379 1 96.12 139 LEU B O 1
ATOM 2872 N N . ASN B 1 140 ? 21 8.07 -5.109 1 94.81 140 ASN B N 1
ATOM 2873 C CA . ASN B 1 140 ? 21.891 9.055 -5.723 1 94.81 140 ASN B CA 1
ATOM 2874 C C . ASN B 1 140 ? 22.594 8.484 -6.953 1 94.81 140 ASN B C 1
ATOM 2876 O O . ASN B 1 140 ? 23.406 9.156 -7.574 1 94.81 140 ASN B O 1
ATOM 2880 N N . LYS B 1 141 ? 22.312 7.246 -7.352 1 94.12 141 LYS B N 1
ATOM 2881 C CA . LYS B 1 141 ? 22.906 6.586 -8.508 1 94.12 141 LYS B CA 1
ATOM 2882 C C . LYS B 1 141 ? 21.844 6.113 -9.484 1 94.12 141 LYS B C 1
ATOM 2884 O O . LYS B 1 141 ? 21.422 4.961 -9.438 1 94.12 141 LYS B O 1
ATOM 2889 N N . PRO B 1 142 ? 21.516 6.945 -10.398 1 92.88 142 PRO B N 1
ATOM 2890 C CA . PRO B 1 142 ? 20.438 6.586 -11.32 1 92.88 142 PRO B CA 1
ATOM 2891 C C . PRO B 1 142 ? 20.688 5.273 -12.055 1 92.88 142 PRO B C 1
ATOM 2893 O O . PRO B 1 142 ? 21.828 4.984 -12.422 1 92.88 142 PRO B O 1
ATOM 2896 N N . PRO B 1 143 ? 19.641 4.457 -12.25 1 95.44 143 PRO B N 1
ATOM 2897 C CA . PRO B 1 143 ? 19.781 3.127 -12.844 1 95.44 143 PRO B CA 1
ATOM 2898 C C . PRO B 1 143 ? 19.812 3.166 -14.375 1 95.44 143 PRO B C 1
ATOM 2900 O O . PRO B 1 143 ? 19.031 2.461 -15.023 1 95.44 143 PRO B O 1
ATOM 2903 N N . VAL B 1 144 ? 20.719 3.898 -14.922 1 94.88 144 VAL B N 1
ATOM 2904 C CA . VAL B 1 144 ? 20.859 3.996 -16.375 1 94.88 144 VAL B CA 1
ATOM 2905 C C . VAL B 1 144 ? 21.703 2.828 -16.891 1 94.88 144 VAL B C 1
ATOM 2907 O O . VAL B 1 144 ? 22.719 2.461 -16.281 1 94.88 144 VAL B O 1
ATOM 2910 N N . GLY B 1 145 ? 21.297 2.164 -17.969 1 89.88 145 GLY B N 1
ATOM 2911 C CA . GLY B 1 145 ? 22.047 1.076 -18.562 1 89.88 145 GLY B CA 1
ATOM 2912 C C . GLY B 1 145 ? 21.484 -0.294 -18.234 1 89.88 145 GLY B C 1
ATOM 2913 O O . GLY B 1 145 ? 20.312 -0.425 -17.922 1 89.88 145 GLY B O 1
ATOM 2914 N N . ASP B 1 146 ? 22.5 -1.24 -18.484 1 86.56 146 ASP B N 1
ATOM 2915 C CA . ASP B 1 146 ? 22.125 -2.633 -18.25 1 86.56 146 ASP B CA 1
ATOM 2916 C C . ASP B 1 146 ? 22.438 -3.066 -16.828 1 86.56 146 ASP B C 1
ATOM 2918 O O . ASP B 1 146 ? 23.016 -2.299 -16.047 1 86.56 146 ASP B O 1
ATOM 2922 N N . ARG B 1 147 ? 22.094 -4.121 -16.297 1 93 147 ARG B N 1
ATOM 2923 C CA . ARG B 1 147 ? 22.328 -4.715 -14.977 1 93 147 ARG B CA 1
ATOM 2924 C C . ARG B 1 147 ? 21.969 -3.734 -13.867 1 93 147 ARG B C 1
ATOM 2926 O O . ARG B 1 147 ? 22.828 -3.354 -13.07 1 93 147 ARG B O 1
ATOM 2933 N N . LYS B 1 148 ? 20.672 -3.387 -13.828 1 96.12 148 LYS B N 1
ATOM 2934 C CA . LYS B 1 148 ? 20.156 -2.301 -13 1 96.12 148 LYS B CA 1
ATOM 2935 C C . LYS B 1 148 ? 19.875 -2.779 -11.578 1 96.12 148 LYS B C 1
ATOM 2937 O O . LYS B 1 148 ? 19.516 -1.982 -10.711 1 96.12 148 LYS B O 1
ATOM 2942 N N . MET B 1 149 ? 20.047 -4.043 -11.359 1 96.75 149 MET B N 1
ATOM 2943 C CA . MET B 1 149 ? 19.969 -4.539 -9.984 1 96.75 149 MET B CA 1
ATOM 2944 C C . MET B 1 149 ? 21.297 -4.352 -9.258 1 96.75 149 MET B C 1
ATOM 2946 O O . MET B 1 149 ? 22.219 -5.152 -9.422 1 96.75 149 MET B O 1
ATOM 2950 N N . ARG B 1 150 ? 21.344 -3.322 -8.445 1 96.44 150 ARG B N 1
ATOM 2951 C CA . ARG B 1 150 ? 22.594 -2.881 -7.828 1 96.44 150 ARG B CA 1
ATOM 2952 C C . ARG B 1 150 ? 22.453 -2.789 -6.312 1 96.44 150 ARG B C 1
ATOM 2954 O O . ARG B 1 150 ? 22.438 -1.691 -5.75 1 96.44 150 ARG B O 1
ATOM 2961 N N . TRP B 1 151 ? 22.406 -3.891 -5.648 1 94.62 151 TRP B N 1
ATOM 2962 C CA . TRP B 1 151 ? 22.359 -3.955 -4.191 1 94.62 151 TRP B CA 1
ATOM 2963 C C . TRP B 1 151 ? 23.75 -3.744 -3.592 1 94.62 151 TRP B C 1
ATOM 2965 O O . TRP B 1 151 ? 24.75 -4.168 -4.168 1 94.62 151 TRP B O 1
ATOM 2975 N N . PRO B 1 152 ? 23.719 -3.145 -2.408 1 92.94 152 PRO B N 1
ATOM 2976 C CA . PRO B 1 152 ? 25.031 -2.975 -1.766 1 92.94 152 PRO B CA 1
ATOM 2977 C C . PRO B 1 152 ? 25.766 -4.297 -1.561 1 92.94 152 PRO B C 1
ATOM 2979 O O . PRO B 1 152 ? 25.172 -5.262 -1.055 1 92.94 152 PRO B O 1
ATOM 2982 N N . GLY B 1 153 ? 27.031 -4.305 -1.941 1 91.06 153 GLY B N 1
ATOM 2983 C CA . GLY B 1 153 ? 27.891 -5.453 -1.688 1 91.06 153 GLY B CA 1
ATOM 2984 C C . GLY B 1 153 ? 27.641 -6.602 -2.648 1 91.06 153 GLY B C 1
ATOM 2985 O O . GLY B 1 153 ? 28.25 -7.668 -2.516 1 91.06 153 GLY B O 1
ATOM 2986 N N . VAL B 1 154 ? 26.812 -6.453 -3.557 1 91.06 154 VAL B N 1
ATOM 2987 C CA . VAL B 1 154 ? 26.469 -7.504 -4.512 1 91.06 154 VAL B CA 1
ATOM 2988 C C . VAL B 1 154 ? 26.797 -7.043 -5.93 1 91.06 154 VAL B C 1
ATOM 2990 O O . VAL B 1 154 ? 26.5 -5.906 -6.305 1 91.06 154 VAL B O 1
ATOM 2993 N N . PRO B 1 155 ? 27.5 -7.949 -6.695 1 94 155 PRO B N 1
ATOM 2994 C CA . PRO B 1 155 ? 27.703 -7.566 -8.094 1 94 155 PRO B CA 1
ATOM 2995 C C . PRO B 1 155 ? 26.391 -7.301 -8.828 1 94 155 PRO B C 1
ATOM 2997 O O . PRO B 1 155 ? 25.406 -8.023 -8.625 1 94 155 PRO B O 1
ATOM 3000 N N . PRO B 1 156 ? 26.406 -6.203 -9.617 1 94.88 156 PRO B N 1
ATOM 3001 C CA . PRO B 1 156 ? 25.188 -5.883 -10.359 1 94.88 156 PRO B CA 1
ATOM 3002 C C . PRO B 1 156 ? 24.703 -7.035 -11.242 1 94.88 156 PRO B C 1
ATOM 3004 O O . PRO B 1 156 ? 25.531 -7.773 -11.797 1 94.88 156 PRO B O 1
ATOM 3007 N N . TYR B 1 157 ? 23.375 -7.168 -11.453 1 94.56 157 TYR B N 1
ATOM 3008 C CA . TYR B 1 157 ? 22.797 -8.195 -12.312 1 94.56 157 TYR B CA 1
ATOM 3009 C C . TYR B 1 157 ? 21.531 -7.684 -13 1 94.56 157 TYR B C 1
ATOM 3011 O O . TYR B 1 157 ? 21.125 -6.539 -12.781 1 94.56 157 TYR B O 1
ATOM 3019 N N . HIS B 1 158 ? 20.984 -8.508 -13.984 1 93.56 158 HIS B N 1
ATOM 3020 C CA . HIS B 1 158 ? 19.828 -8.117 -14.773 1 93.56 158 HIS B CA 1
ATOM 3021 C C . HIS B 1 158 ? 18.531 -8.359 -14 1 93.56 158 HIS B C 1
ATOM 3023 O O . HIS B 1 158 ? 18.406 -9.367 -13.305 1 93.56 158 HIS B O 1
ATOM 3029 N N . GLY B 1 159 ? 17.578 -7.414 -14.133 1 92.62 159 GLY B N 1
ATOM 3030 C CA . GLY B 1 159 ? 16.234 -7.633 -13.617 1 92.62 159 GLY B CA 1
ATOM 3031 C C . GLY B 1 159 ? 15.383 -8.484 -14.531 1 92.62 159 GLY B C 1
ATOM 3032 O O . GLY B 1 159 ? 15.805 -8.844 -15.633 1 92.62 159 GLY B O 1
ATOM 3033 N N . SER B 1 160 ? 14.258 -8.797 -14.055 1 93.69 160 SER B N 1
ATOM 3034 C CA . SER B 1 160 ? 13.367 -9.703 -14.781 1 93.69 160 SER B CA 1
ATOM 3035 C C . SER B 1 160 ? 12.07 -9.016 -15.172 1 93.69 160 SER B C 1
ATOM 3037 O O . SER B 1 160 ? 11.117 -9.664 -15.602 1 93.69 160 SER B O 1
ATOM 3039 N N . PHE B 1 161 ? 11.953 -7.707 -15.102 1 95.12 161 PHE B N 1
ATOM 3040 C CA . PHE B 1 161 ? 10.742 -6.902 -15.234 1 95.12 161 PHE B CA 1
ATOM 3041 C C . PHE B 1 161 ? 10.055 -7.184 -16.562 1 95.12 161 PHE B C 1
ATOM 3043 O O . PHE B 1 161 ? 8.828 -7.316 -16.625 1 95.12 161 PHE B O 1
ATOM 3050 N N . HIS B 1 162 ? 10.812 -7.312 -17.609 1 94.81 162 HIS B N 1
ATOM 3051 C CA . HIS B 1 162 ? 10.258 -7.418 -18.953 1 94.81 162 HIS B CA 1
ATOM 3052 C C . HIS B 1 162 ? 10.156 -8.875 -19.391 1 94.81 162 HIS B C 1
ATOM 3054 O O . HIS B 1 162 ? 9.727 -9.164 -20.5 1 94.81 162 HIS B O 1
ATOM 3060 N N . ASP B 1 163 ? 10.453 -9.766 -18.469 1 94.56 163 ASP B N 1
ATOM 3061 C CA . ASP B 1 163 ? 10.555 -11.172 -18.859 1 94.56 163 ASP B CA 1
ATOM 3062 C C . ASP B 1 163 ? 9.188 -11.852 -18.844 1 94.56 163 ASP B C 1
ATOM 3064 O O . ASP B 1 163 ? 9.031 -12.945 -19.391 1 94.56 163 ASP B O 1
ATOM 3068 N N . LEU B 1 164 ? 8.266 -11.25 -18.219 1 95.31 164 LEU B N 1
ATOM 3069 C CA . LEU B 1 164 ? 6.961 -11.891 -18.062 1 95.31 164 LEU B CA 1
ATOM 3070 C C . LEU B 1 164 ? 6.199 -11.898 -19.391 1 95.31 164 LEU B C 1
ATOM 3072 O O . LEU B 1 164 ? 5.395 -12.797 -19.641 1 95.31 164 LEU B O 1
ATOM 3076 N N . PHE B 1 165 ? 6.406 -10.906 -20.188 1 96.5 165 PHE B N 1
ATOM 3077 C CA . PHE B 1 165 ? 5.637 -10.711 -21.422 1 96.5 165 PHE B CA 1
ATOM 3078 C C . PHE B 1 165 ? 6.543 -10.758 -22.641 1 96.5 165 PHE B C 1
ATOM 3080 O O . PHE B 1 165 ? 7.52 -10.008 -22.734 1 96.5 165 PHE B O 1
ATOM 3087 N N . PRO B 1 166 ? 6.23 -11.539 -23.578 1 96.38 166 PRO B N 1
ATOM 3088 C CA . PRO B 1 166 ? 7.102 -11.695 -24.734 1 96.38 166 PRO B CA 1
ATOM 3089 C C . PRO B 1 166 ? 7.125 -10.461 -25.641 1 96.38 166 PRO B C 1
ATOM 3091 O O . PRO B 1 166 ? 7.977 -10.352 -26.516 1 96.38 166 PRO B O 1
ATOM 3094 N N . SER B 1 167 ? 6.168 -9.539 -25.484 1 95.44 167 SER B N 1
ATOM 3095 C CA . SER B 1 167 ? 6.043 -8.359 -26.344 1 95.44 167 SER B CA 1
ATOM 3096 C C . SER B 1 167 ? 7.305 -7.504 -26.281 1 95.44 167 SER B C 1
ATOM 3098 O O . SER B 1 167 ? 7.645 -6.828 -27.25 1 95.44 167 SER B O 1
ATOM 3100 N N . TRP B 1 168 ? 7.992 -7.512 -25.156 1 95 168 TRP B N 1
ATOM 3101 C CA . TRP B 1 168 ? 9.195 -6.695 -25.016 1 95 168 TRP B CA 1
ATOM 3102 C C . TRP B 1 168 ? 10.258 -7.113 -26.031 1 95 168 TRP B C 1
ATOM 3104 O O . TRP B 1 168 ? 10.766 -6.277 -26.781 1 95 168 TRP B O 1
ATOM 3114 N N . LYS B 1 169 ? 10.57 -8.305 -26.047 1 93.75 169 LYS B N 1
ATOM 3115 C CA . LYS B 1 169 ? 11.57 -8.828 -26.969 1 93.75 169 LYS B CA 1
ATOM 3116 C C . LYS B 1 169 ? 11.141 -8.641 -28.422 1 93.75 169 LYS B C 1
ATOM 3118 O O . LYS B 1 169 ? 11.945 -8.258 -29.266 1 93.75 169 LYS B O 1
ATOM 3123 N N . THR B 1 170 ? 9.875 -8.938 -28.688 1 93.25 170 THR B N 1
ATOM 3124 C CA . THR B 1 170 ? 9.359 -8.82 -30.047 1 93.25 170 THR B CA 1
ATOM 3125 C C . THR B 1 170 ? 9.445 -7.371 -30.531 1 93.25 170 THR B C 1
ATOM 3127 O O . THR B 1 170 ? 9.758 -7.117 -31.703 1 93.25 170 THR B O 1
ATOM 3130 N N . TYR B 1 171 ? 9.133 -6.449 -29.703 1 93.69 171 TYR B N 1
ATOM 3131 C CA . TYR B 1 171 ? 9.203 -5.031 -30.047 1 93.69 171 TYR B CA 1
ATOM 3132 C C . TYR B 1 171 ? 10.609 -4.637 -30.469 1 93.69 171 TYR B C 1
ATOM 3134 O O . TYR B 1 171 ? 10.797 -4.051 -31.547 1 93.69 171 TYR B O 1
ATOM 3142 N N . TRP B 1 172 ? 11.562 -4.953 -29.703 1 93.38 172 TRP B N 1
ATOM 3143 C CA . TRP B 1 172 ? 12.938 -4.512 -29.953 1 93.38 172 TRP B CA 1
ATOM 3144 C C . TRP B 1 172 ? 13.547 -5.266 -31.125 1 93.38 172 TRP B C 1
ATOM 3146 O O . TRP B 1 172 ? 14.438 -4.746 -31.797 1 93.38 172 TRP B O 1
ATOM 3156 N N . ALA B 1 173 ? 13.055 -6.426 -31.344 1 94.12 173 ALA B N 1
ATOM 3157 C CA . ALA B 1 173 ? 13.523 -7.207 -32.5 1 94.12 173 ALA B CA 1
ATOM 3158 C C . ALA B 1 173 ? 13.188 -6.512 -33.812 1 94.12 173 ALA B C 1
ATOM 3160 O O . ALA B 1 173 ? 13.852 -6.727 -34.812 1 94.12 173 ALA B O 1
ATOM 3161 N N . ARG B 1 174 ? 12.211 -5.633 -33.812 1 93.56 174 ARG B N 1
ATOM 3162 C CA . ARG B 1 174 ? 11.773 -4.953 -35.031 1 93.56 174 ARG B CA 1
ATOM 3163 C C . ARG B 1 174 ? 12.711 -3.799 -35.375 1 93.56 174 ARG B C 1
ATOM 3165 O O . ARG B 1 174 ? 12.633 -3.227 -36.438 1 93.56 174 ARG B O 1
ATOM 3172 N N . GLN B 1 175 ? 13.453 -3.398 -34.438 1 93.75 175 GLN B N 1
ATOM 3173 C CA . GLN B 1 175 ? 14.461 -2.365 -34.656 1 93.75 175 GLN B CA 1
ATOM 3174 C C . GLN B 1 175 ? 13.836 -1.101 -35.25 1 93.75 175 GLN B C 1
ATOM 3176 O O . GLN B 1 175 ? 14.344 -0.543 -36.219 1 93.75 175 GLN B O 1
ATOM 3181 N N . GLY B 1 176 ? 12.672 -0.832 -34.688 1 92.81 176 GLY B N 1
ATOM 3182 C CA . GLY B 1 176 ? 12.055 0.437 -35.031 1 92.81 176 GLY B CA 1
ATOM 3183 C C . GLY B 1 176 ? 11.164 0.342 -36.25 1 92.81 176 GLY B C 1
ATOM 3184 O O . GLY B 1 176 ? 10.523 1.322 -36.656 1 92.81 176 GLY B O 1
ATOM 3185 N N . GLN B 1 177 ? 11.164 -0.738 -36.812 1 92.88 177 GLN B N 1
ATOM 3186 C CA . GLN B 1 177 ? 10.289 -0.916 -37.969 1 92.88 177 GLN B CA 1
ATOM 3187 C C . GLN B 1 177 ? 8.836 -1.055 -37.531 1 92.88 177 GLN B C 1
ATOM 3189 O O . GLN B 1 177 ? 8.547 -1.574 -36.469 1 92.88 177 GLN B O 1
ATOM 3194 N N . PRO B 1 178 ? 7.867 -0.575 -38.375 1 89.31 178 PRO B N 1
ATOM 3195 C CA . PRO B 1 178 ? 6.445 -0.692 -38.062 1 89.31 178 PRO B CA 1
ATOM 3196 C C . PRO B 1 178 ? 5.969 -2.141 -38 1 89.31 178 PRO B C 1
ATOM 3198 O O . PRO B 1 178 ? 6.57 -3.014 -38.625 1 89.31 178 PRO B O 1
ATOM 3201 N N . HIS B 1 179 ? 4.824 -2.291 -37.281 1 85.56 179 HIS B N 1
ATOM 3202 C CA . HIS B 1 179 ? 4.16 -3.592 -37.25 1 85.56 179 HIS B CA 1
ATOM 3203 C C . HIS B 1 179 ? 3.48 -3.896 -38.562 1 85.56 179 HIS B C 1
ATOM 3205 O O . HIS B 1 179 ? 2.717 -3.076 -39.094 1 85.56 179 HIS B O 1
ATOM 3211 N N . ASP B 1 180 ? 3.846 -4.934 -39.281 1 81.56 180 ASP B N 1
ATOM 3212 C CA . ASP B 1 180 ? 3.324 -5.227 -40.625 1 81.56 180 ASP B CA 1
ATOM 3213 C C . ASP B 1 180 ? 2.01 -6 -40.531 1 81.56 180 ASP B C 1
ATOM 3215 O O . ASP B 1 180 ? 1.2 -5.961 -41.469 1 81.56 180 ASP B O 1
ATOM 3219 N N . GLY B 1 181 ? 1.64 -6.453 -39.438 1 85.69 181 GLY B N 1
ATOM 3220 C CA . GLY B 1 181 ? 0.437 -7.262 -39.312 1 85.69 181 GLY B CA 1
ATOM 3221 C C . GLY B 1 181 ? -0.758 -6.488 -38.781 1 85.69 181 GLY B C 1
ATOM 3222 O O . GLY B 1 181 ? -0.619 -5.344 -38.344 1 85.69 181 GLY B O 1
ATOM 3223 N N . PRO B 1 182 ? -1.981 -6.949 -39.062 1 92.19 182 PRO B N 1
ATOM 3224 C CA . PRO B 1 182 ? -3.174 -6.301 -38.5 1 92.19 182 PRO B CA 1
ATOM 3225 C C . PRO B 1 182 ? -3.146 -6.203 -37 1 92.19 182 PRO B C 1
ATOM 3227 O O . PRO B 1 182 ? -2.385 -6.922 -36.344 1 92.19 182 PRO B O 1
ATOM 3230 N N . VAL B 1 183 ? -3.945 -5.23 -36.438 1 92.75 183 VAL B N 1
ATOM 3231 C CA . VAL B 1 183 ? -4.141 -5.141 -35 1 92.75 183 VAL B CA 1
ATOM 3232 C C . VAL B 1 183 ? -4.91 -6.363 -34.5 1 92.75 183 VAL B C 1
ATOM 3234 O O . VAL B 1 183 ? -5.969 -6.695 -35.031 1 92.75 183 VAL B O 1
ATOM 3237 N N . GLU B 1 184 ? -4.27 -7.016 -33.562 1 90.69 184 GLU B N 1
ATOM 3238 C CA . GLU B 1 184 ? -4.93 -8.172 -32.969 1 90.69 184 GLU B CA 1
ATOM 3239 C C . GLU B 1 184 ? -6.191 -7.762 -32.219 1 90.69 184 GLU B C 1
ATOM 3241 O O . GLU B 1 184 ? -6.258 -6.668 -31.656 1 90.69 184 GLU B O 1
ATOM 3246 N N . PRO B 1 185 ? -7.191 -8.594 -32.219 1 92.88 185 PRO B N 1
ATOM 3247 C CA . PRO B 1 185 ? -8.406 -8.266 -31.469 1 92.88 185 PRO B CA 1
ATOM 3248 C C . PRO B 1 185 ? -8.141 -8.039 -29.984 1 92.88 185 PRO B C 1
ATOM 3250 O O . PRO B 1 185 ? -7.125 -8.508 -29.453 1 92.88 185 PRO B O 1
ATOM 3253 N N . PRO B 1 186 ? -9.039 -7.305 -29.297 1 94.94 186 PRO B N 1
ATOM 3254 C CA . PRO B 1 186 ? -8.891 -7.141 -27.859 1 94.94 186 PRO B CA 1
ATOM 3255 C C . PRO B 1 186 ? -8.953 -8.469 -27.109 1 94.94 186 PRO B C 1
ATOM 3257 O O . PRO B 1 186 ? -9.625 -9.398 -27.547 1 94.94 186 PRO B O 1
ATOM 3260 N N . ALA B 1 187 ? -8.234 -8.477 -25.984 1 94.56 187 ALA B N 1
ATOM 3261 C CA . ALA B 1 187 ? -8.344 -9.633 -25.094 1 94.56 187 ALA B CA 1
ATOM 3262 C C . ALA B 1 187 ? -9.789 -9.867 -24.672 1 94.56 187 ALA B C 1
ATOM 3264 O O . ALA B 1 187 ? -10.516 -8.922 -24.359 1 94.56 187 ALA B O 1
ATOM 3265 N N . PRO B 1 188 ? -10.195 -11.141 -24.672 1 94.19 188 PRO B N 1
ATOM 3266 C CA . PRO B 1 188 ? -11.492 -11.398 -24.047 1 94.19 188 PRO B CA 1
ATOM 3267 C C . PRO B 1 188 ? -11.555 -10.891 -22.609 1 94.19 188 PRO B C 1
ATOM 3269 O O . PRO B 1 188 ? -10.523 -10.711 -21.953 1 94.19 188 PRO B O 1
ATOM 3272 N N . LEU B 1 189 ? -12.781 -10.656 -22.125 1 92.69 189 LEU B N 1
ATOM 3273 C CA . LEU B 1 189 ? -12.969 -10.242 -20.734 1 92.69 189 LEU B CA 1
ATOM 3274 C C . LEU B 1 189 ? -12.305 -11.227 -19.781 1 92.69 189 LEU B C 1
ATOM 3276 O O . LEU B 1 189 ? -12.414 -12.438 -19.953 1 92.69 189 LEU B O 1
ATOM 3280 N N . GLU B 1 190 ? -11.555 -10.703 -18.828 1 93.94 190 GLU B N 1
ATOM 3281 C CA . GLU B 1 190 ? -10.883 -11.445 -17.766 1 93.94 190 GLU B CA 1
ATOM 3282 C C . GLU B 1 190 ? -9.68 -12.203 -18.297 1 93.94 190 GLU B C 1
ATOM 3284 O O . GLU B 1 190 ? -9.18 -13.125 -17.641 1 93.94 190 GLU B O 1
ATOM 3289 N N . LYS B 1 191 ? -9.188 -11.867 -19.422 1 96.81 191 LYS B N 1
ATOM 3290 C CA . LYS B 1 191 ? -8.07 -12.594 -20.016 1 96.81 191 LYS B CA 1
ATOM 3291 C C . LYS B 1 191 ? -6.973 -11.641 -20.469 1 96.81 191 LYS B C 1
ATOM 3293 O O . LYS B 1 191 ? -6.207 -11.953 -21.391 1 96.81 191 LYS B O 1
ATOM 3298 N N . PHE B 1 192 ? -6.973 -10.406 -19.969 1 97.38 192 PHE B N 1
ATOM 3299 C CA . PHE B 1 192 ? -5.992 -9.406 -20.359 1 97.38 192 PHE B CA 1
ATOM 3300 C C . PHE B 1 192 ? -4.574 -9.914 -20.125 1 97.38 192 PHE B C 1
ATOM 3302 O O . PHE B 1 192 ? -3.736 -9.883 -21.031 1 97.38 192 PHE B O 1
ATOM 3309 N N . ILE B 1 193 ? -4.32 -10.484 -18.969 1 97.69 193 ILE B N 1
ATOM 3310 C CA . ILE B 1 193 ? -2.988 -10.938 -18.578 1 97.69 193 ILE B CA 1
ATOM 3311 C C . ILE B 1 193 ? -2.594 -12.156 -19.406 1 97.69 193 ILE B C 1
ATOM 3313 O O . ILE B 1 193 ? -1.493 -12.211 -19.953 1 97.69 193 ILE B O 1
ATOM 3317 N N . GLU B 1 194 ? -3.459 -13.07 -19.438 1 96.5 194 GLU B N 1
ATOM 3318 C CA . GLU B 1 194 ? -3.189 -14.273 -20.219 1 96.5 194 GLU B CA 1
ATOM 3319 C C . GLU B 1 194 ? -2.881 -13.938 -21.672 1 96.5 194 GLU B C 1
ATOM 3321 O O . GLU B 1 194 ? -1.979 -14.523 -22.281 1 96.5 194 GLU B O 1
ATOM 3326 N N . THR B 1 195 ? -3.697 -13.008 -22.219 1 96.5 195 THR B N 1
ATOM 3327 C CA . THR B 1 195 ? -3.488 -12.609 -23.609 1 96.5 195 THR B CA 1
ATOM 3328 C C . THR B 1 195 ? -2.111 -11.977 -23.797 1 96.5 195 THR B C 1
ATOM 3330 O O . THR B 1 195 ? -1.397 -12.289 -24.75 1 96.5 195 THR B O 1
ATOM 3333 N N . MET B 1 196 ? -1.683 -11.164 -22.859 1 97.25 196 MET B N 1
ATOM 3334 C CA . MET B 1 196 ? -0.372 -10.531 -22.938 1 97.25 196 MET B CA 1
ATOM 3335 C C . MET B 1 196 ? 0.743 -11.555 -22.766 1 97.25 196 MET B C 1
ATOM 3337 O O . MET B 1 196 ? 1.82 -11.414 -23.344 1 97.25 196 MET B O 1
ATOM 3341 N N . ARG B 1 197 ? 0.532 -12.586 -21.984 1 97.06 197 ARG B N 1
ATOM 3342 C CA . ARG B 1 197 ? 1.546 -13.586 -21.656 1 97.06 197 ARG B CA 1
ATOM 3343 C C . ARG B 1 197 ? 1.805 -14.508 -22.844 1 97.06 197 ARG B C 1
ATOM 3345 O O . ARG B 1 197 ? 2.891 -15.07 -22.969 1 97.06 197 ARG B O 1
ATOM 3352 N N . ARG B 1 198 ? 0.741 -14.758 -23.625 1 95.25 198 ARG B N 1
ATOM 3353 C CA . ARG B 1 198 ? 0.836 -15.602 -24.812 1 95.25 198 ARG B CA 1
ATOM 3354 C C . ARG B 1 198 ? 1.478 -16.938 -24.484 1 95.25 198 ARG B C 1
ATOM 3356 O O . ARG B 1 198 ? 2.314 -17.438 -25.25 1 95.25 198 ARG B O 1
ATOM 3363 N N . GLY B 1 199 ? 1.24 -17.438 -23.266 1 93.25 199 GLY B N 1
ATOM 3364 C CA . GLY B 1 199 ? 1.723 -18.75 -22.891 1 93.25 199 GLY B CA 1
ATOM 3365 C C . GLY B 1 199 ? 3.205 -18.781 -22.578 1 93.25 199 GLY B C 1
ATOM 3366 O O . GLY B 1 199 ? 3.791 -19.844 -22.406 1 93.25 199 GLY B O 1
ATOM 3367 N N . ALA B 1 200 ? 3.842 -17.656 -22.453 1 93.25 200 ALA B N 1
ATOM 3368 C CA . ALA B 1 200 ? 5.266 -17.594 -22.141 1 93.25 200 ALA B CA 1
ATOM 3369 C C . ALA B 1 200 ? 5.559 -18.234 -20.781 1 93.25 200 ALA B C 1
ATOM 3371 O O . ALA B 1 200 ? 4.754 -18.125 -19.859 1 93.25 200 ALA B O 1
ATOM 3372 N N . PRO B 1 201 ? 6.723 -18.875 -20.719 1 92.19 201 PRO B N 1
ATOM 3373 C CA . PRO B 1 201 ? 7.086 -19.438 -19.422 1 92.19 201 PRO B CA 1
ATOM 3374 C C . PRO B 1 201 ? 7.309 -18.375 -18.359 1 92.19 201 PRO B C 1
ATOM 3376 O O . PRO B 1 201 ? 7.621 -17.234 -18.688 1 92.19 201 PRO B O 1
ATOM 3379 N N . LEU B 1 202 ? 7.125 -18.797 -17.094 1 92.31 202 LEU B N 1
ATOM 3380 C CA . LEU B 1 202 ? 7.375 -17.875 -16 1 92.31 202 LEU B CA 1
ATOM 3381 C C . LEU B 1 202 ? 8.867 -17.703 -15.773 1 92.31 202 LEU B C 1
ATOM 3383 O O . LEU B 1 202 ? 9.633 -18.672 -15.828 1 92.31 202 LEU B O 1
ATOM 3387 N N . PRO B 1 203 ? 9.164 -16.453 -15.578 1 88.88 203 PRO B N 1
ATOM 3388 C CA . PRO B 1 203 ? 10.562 -16.234 -15.188 1 88.88 203 PRO B CA 1
ATOM 3389 C C . PRO B 1 203 ? 10.891 -16.875 -13.836 1 88.88 203 PRO B C 1
ATOM 3391 O O . PRO B 1 203 ? 10.016 -17 -12.977 1 88.88 203 PRO B O 1
ATOM 3394 N N . ARG B 1 204 ? 12.156 -17.203 -13.609 1 79.75 204 ARG B N 1
ATOM 3395 C CA . ARG B 1 204 ? 12.609 -17.734 -12.328 1 79.75 204 ARG B CA 1
ATOM 3396 C C . ARG B 1 204 ? 13.117 -16.625 -11.422 1 79.75 204 ARG B C 1
ATOM 3398 O O . ARG B 1 204 ? 13.969 -15.828 -11.82 1 79.75 204 ARG B O 1
ATOM 3405 N N . PRO B 1 205 ? 12.5 -16.609 -10.164 1 72.06 205 PRO B N 1
ATOM 3406 C CA . PRO B 1 205 ? 12.984 -15.555 -9.266 1 72.06 205 PRO B CA 1
ATOM 3407 C C . PRO B 1 205 ? 14.406 -15.82 -8.758 1 72.06 205 PRO B C 1
ATOM 3409 O O . PRO B 1 205 ? 14.797 -16.984 -8.594 1 72.06 205 PRO B O 1
ATOM 3412 N N . ARG B 1 206 ? 15.242 -14.695 -8.742 1 64.44 206 ARG B N 1
ATOM 3413 C CA . ARG B 1 206 ? 16.531 -14.82 -8.055 1 64.44 206 ARG B CA 1
ATOM 3414 C C . ARG B 1 206 ? 16.344 -14.719 -6.547 1 64.44 206 ARG B C 1
ATOM 3416 O O . ARG B 1 206 ? 15.852 -13.719 -6.035 1 64.44 206 ARG B O 1
ATOM 3423 N N . VAL B 1 207 ? 16.25 -15.734 -5.738 1 53.25 207 VAL B N 1
ATOM 3424 C CA . VAL B 1 207 ? 15.969 -15.742 -4.305 1 53.25 207 VAL B CA 1
ATOM 3425 C C . VAL B 1 207 ? 17.125 -15.078 -3.551 1 53.25 207 VAL B C 1
ATOM 3427 O O . VAL B 1 207 ? 16.891 -14.344 -2.588 1 53.25 207 VAL B O 1
ATOM 3430 N N . ARG B 1 208 ? 18.203 -15.609 -3.316 1 50.5 208 ARG B N 1
ATOM 3431 C CA . ARG B 1 208 ? 19.312 -15.078 -2.533 1 50.5 208 ARG B CA 1
ATOM 3432 C C . ARG B 1 208 ? 20.438 -14.602 -3.439 1 50.5 208 ARG B C 1
ATOM 3434 O O . ARG B 1 208 ? 20.734 -15.234 -4.457 1 50.5 208 ARG B O 1
ATOM 3441 N N . SER B 1 209 ? 20.562 -13.055 -3.486 1 38.25 209 SER B N 1
ATOM 3442 C CA . SER B 1 209 ? 21.906 -12.797 -4.012 1 38.25 209 SER B CA 1
ATOM 3443 C C . SER B 1 209 ? 22.969 -13.391 -3.107 1 38.25 209 SER B C 1
ATOM 3445 O O . SER B 1 209 ? 22.781 -13.516 -1.896 1 38.25 209 SER B O 1
#

Radius of gyration: 22.73 Å; Cα contacts (8 Å, |Δi|>4): 755; chains: 2; bounding box: 66×57×63 Å

Sequence (418 aa):
MTDASLLARIDRLESLDAIRQLPAKYSLALDMRDGDAWVNLFPEDVRVGGGKTGRKALRDWFDETHSMQFDGTSHHIGGHVIDFDDPDHAQGVVYSKNEHECGAEWVIMQMMYFDQYERIDGRWYFRRRLPLYWYATDLNKPPVGDRKMRWPGVPPYHGSFHDLFPSWKTYWARQGQPHDGPVEPPAPLEKFIETMRRGAPLPRPRVRSMTDASLLARIDRLESLDAIRQLPAKYSLALDMRDGDAWVNLFPEDVRVGGGKTGRKALRDWFDETHSMQFDGTSHHIGGHVIDFDDPDHAQGVVYSKNEHECGAEWVIMQMMYFDQYERIDGRWYFRRRLPLYWYATDLNKPPVGDRKMRWPGVPPYHGSFHDLFPSWKTYWARQGQPHDGPVEPPAPLEKFIETMRRGAPLPRPRVRS

Foldseek 3Di:
DCPPVNVLVVLQVVVVVQVVCLVVQLQVCLQVVVLVSNLVLADQQADDPPRDGGSVVVSVVSVVPDVQFFPGKGKDKDDKDWFAPDSFKIKIKIKIWMWGDGPPFIKTWTWIWIFIWGDDPRHIHTNDIDIWTQAIDGPVDDQPDALRHDGPPDPGHGTCRPVQFCVVVVVVVCVPDDDPDDDDDDAPGRCNSVVRNVPPDDDDDPDDD/DPPPVNVLVVLQVVVVVQVVCLVVQLQVCLQVVVLVSNLVLADQQADDPPGDGGSVVVSVVSVVVPVQFFPGKGKDKDDKDWFAPDSFKIKIKIWIWMWGDGPPFIKTWTWIWIFIWGDDPNHIHTNDIDIWTQAIDGPVDDQPDAQRHDGPPDPGHHTCRPVQFCVVVVVVVCVPPDDPDDDDDDDDGRCNSVVRNVPPDDDDDPDDD

Nearest PDB structures (foldseek):
  3ef8-assembly1_A  TM=7.735E-01  e=5.422E-11  Novosphingobium aromaticivorans DSM 12444
  3s5c-assembly1_B  TM=8.137E-01  e=1.112E-09  uncultured organism
  3a76-assembly1_A  TM=8.891E-01  e=8.652E-09  Sphingomonas paucimobilis
  4l8o-assembly1_A  TM=8.390E-01  e=6.506E-09  [Clostridium] hylemonae DSM 15053
  5kvb-assembly1_A  TM=8.872E-01  e=3.032E-08  Novosphingobium barchaimii LL02